Protein AF-A0A5A5RCR5-F1 (afdb_monomer)

Foldseek 3Di:
DDEDADDQQVVLVCCQPPVVVCVVQWFAWAWDPPPCPLQKTKIFGDPPHQWTWHHYPHWIWIDGPPPRFDAPVCVSVLVSAADEAPDDNDRPRDKRWPFTWTWDADPVRGMIMTDGHTYIYPDPVDCPVVVVVVVVVVVVVVVVVVVVVVVVVVVVVVVVVVVVVVVVVVVVVVVVVPQDPVNVVVVVVVVVVVVVVVVVVVVVVVVVCVVCVVPVVVVVVVCVVVVVVVPPPQEAEFEFEEEEAAAQVLCRLLLLLLVQQLCVLCVPPPKRKDKAWDDPLQVVSVVVSLCCLAVVDDDDFFDLDALVPADKTWMKMKIWDLDDDPDDDDDDDPDTRIYIYTYIYGYDGNVLLVCLVVCPPCVVRNLRVLLVVLVGQHYEYGDELVVLVCLVSNLSSLVSSVVSSVVSDDLVSLLSHEYEYEHEPLLPHPPVVCQVVVVVVCCVRRVSNVVSVVCSCVPSVHHYDYAYWYSQDNPGSPDSSLRFIARSCQSSCCRGPVDGRVCRRGRRD

pLDDT: mean 80.84, std 16.25, range [31.75, 98.31]

Organism: NCBI:txid2303981

Mean predicted aligned error: 20.06 Å

InterPro domains:
  IPR027417 P-loop containing nucleoside triphosphate hydrolase [SSF52540] (240-479)

Secondary structure (DSSP, 8-state):
-PEE-S-HHHHHHHHHH-GGGTGGGPEEEEE-TT--BTTB-EEEE-TT-SEEEEEETTEEEEEEPTT----TTTHHHHHHHEEEES--SSS----EEEEPEEEEE-TTSSEEEEEE-EEEE--TTSTHHHHHHHHHHHHHHHHHHHHHHHHHHHHHHHHHHHHHHHHHHHHHHHHHHSPPHHHHHHHHHHHHHHHHHHHHHHHHHHHHHHHHHHHHHHHHHHHHHHHHHHT---EEEEEEEEEEE--GGG-HHHHHHHHHTHHHHTTTSS-EEEEEE-SHHHHHHHHHHHHHHHH-PPPPPPPS--TTSS--EEEEEEEE-----------S-----EEEEEEEEEEPPHHHHHGGG-TTTSHHHHHHHHHHHHT-SEEEEEEETT-GGGHHHHHHHHHHHHHHHHHHS-HHHHTT-EEEEEEE-GGG-TTGGGGG-HHHHHHHH-HHHHHHHHHHHHHH--EEEEEE-BSS-TT-TT-GGG---BSSHHHHHHHHHS---HHHHTTT-

Nearest PDB structures (foldseek):
  1qun-assembly10_O  TM=4.312E-01  e=1.698E+00  Escherichia coli
  4mva-assembly1_B  TM=3.130E-01  e=1.273E+00  Escherichia coli BW2952
  1aw1-assembly1_A  TM=2.909E-01  e=1.273E+00  Moritella marina
  3kb2-assembly2_A  TM=2.795E-01  e=7.156E-01  Bacillus subtilis
  4gcz-assembly1_A  TM=1.474E-01  e=3.391E+00  Bacillus subtilis subsp. subtilis str. 168

Solvent-accessible surface area (backbone atoms only — not comparable to full-atom values): 28128 Å² total; per-residue (Å²): 134,54,75,43,96,56,56,72,68,56,50,42,53,41,47,71,74,50,40,75,76,48,62,88,49,44,46,38,21,35,76,46,87,90,63,54,45,86,88,46,42,33,31,33,72,34,100,85,25,63,23,28,38,38,41,38,87,92,45,40,33,40,41,74,31,86,86,60,73,69,43,90,87,49,41,68,63,47,57,62,46,25,49,74,41,68,79,64,97,62,95,68,60,64,71,44,65,78,39,67,13,36,35,44,80,39,98,82,77,53,36,33,35,54,74,41,65,13,32,35,37,41,55,86,82,52,75,58,64,62,53,51,52,53,51,53,53,53,50,54,51,50,56,49,51,52,53,55,50,54,52,50,51,53,50,52,54,51,52,52,51,54,50,51,52,53,50,50,53,51,50,52,51,52,59,70,68,49,76,49,75,64,57,52,50,52,51,49,54,50,50,52,58,49,50,54,53,48,51,56,49,47,53,54,46,52,56,50,47,67,74,46,56,84,61,48,67,68,50,54,75,67,46,62,75,54,58,75,60,69,72,72,71,67,59,57,76,34,73,45,54,33,39,37,41,38,49,66,83,23,42,68,67,53,45,53,18,35,49,54,44,39,39,68,59,33,69,89,51,87,54,50,48,46,58,44,59,72,40,71,59,24,45,51,39,31,53,51,28,51,42,30,58,68,69,69,52,81,82,80,78,68,73,94,65,62,72,87,76,51,69,58,34,31,35,40,36,40,42,37,60,87,79,81,80,94,68,85,88,77,99,68,84,89,70,80,53,37,38,38,41,39,38,37,38,35,67,54,39,19,62,63,53,59,39,67,81,51,53,82,86,44,42,72,57,54,51,51,46,52,52,59,55,60,74,50,41,32,36,37,42,32,38,40,53,89,46,45,92,42,21,64,61,52,22,51,39,47,53,52,49,51,61,56,44,57,78,70,50,54,70,80,61,39,32,59,28,29,38,32,37,31,30,23,52,34,62,75,35,94,59,56,78,36,68,85,40,46,72,58,44,36,57,73,50,24,47,49,35,44,53,52,49,52,49,44,33,75,74,34,61,27,48,75,48,77,44,52,20,16,60,55,23,76,80,47,83,82,42,62,94,63,47,29,34,25,21,64,56,33,53,58,49,25,57,58,68,75,46,89,55,73,68,41,52,48,36,54,112

Structure (mmCIF, N/CA/C/O backbone):
data_AF-A0A5A5RCR5-F1
#
_entry.id   AF-A0A5A5RCR5-F1
#
loop_
_atom_site.group_PDB
_atom_site.id
_atom_site.type_symbol
_atom_site.label_atom_id
_atom_site.label_alt_id
_atom_site.label_comp_id
_atom_site.label_asym_id
_atom_site.label_entity_id
_atom_site.label_seq_id
_atom_site.pdbx_PDB_ins_code
_atom_site.Cartn_x
_atom_site.Cartn_y
_atom_site.Cartn_z
_atom_site.occupancy
_atom_site.B_iso_or_equiv
_atom_site.auth_seq_id
_atom_site.auth_comp_id
_atom_site.auth_asym_id
_atom_site.auth_atom_id
_atom_site.pdbx_PDB_model_num
ATOM 1 N N . MET A 1 1 ? 32.744 16.581 -48.550 1.00 66.81 1 MET A N 1
ATOM 2 C CA . MET A 1 1 ? 32.589 15.197 -48.056 1.00 66.81 1 MET A CA 1
ATOM 3 C C . MET A 1 1 ? 32.002 15.240 -46.656 1.00 66.81 1 MET A C 1
ATOM 5 O O . MET A 1 1 ? 32.461 16.051 -45.862 1.00 66.81 1 MET A O 1
ATOM 9 N N . THR A 1 2 ? 30.981 14.436 -46.365 1.00 76.25 2 THR A N 1
ATOM 10 C CA . THR A 1 2 ? 30.310 14.445 -45.055 1.00 76.25 2 THR A CA 1
ATOM 11 C C . THR A 1 2 ? 30.969 13.427 -44.136 1.00 76.25 2 THR A C 1
ATOM 13 O O . THR A 1 2 ? 31.116 12.268 -44.514 1.00 76.25 2 THR A O 1
ATOM 16 N N . LYS A 1 3 ? 31.358 13.851 -42.932 1.00 83.62 3 LYS A N 1
ATOM 17 C CA . LYS A 1 3 ? 31.887 12.950 -41.905 1.00 83.62 3 LYS A CA 1
ATOM 18 C C . LYS A 1 3 ? 30.783 12.012 -41.407 1.00 83.62 3 LYS A C 1
ATOM 20 O O . LYS A 1 3 ? 29.682 12.464 -41.090 1.00 83.62 3 LYS A O 1
ATOM 25 N N . LEU A 1 4 ? 31.079 10.717 -41.346 1.00 86.50 4 LEU A N 1
ATOM 26 C CA . LEU A 1 4 ? 30.200 9.705 -40.766 1.00 86.50 4 LEU A CA 1
ATOM 27 C C . LEU A 1 4 ? 30.515 9.543 -39.271 1.00 86.50 4 LEU A C 1
ATOM 29 O O . LEU A 1 4 ? 31.679 9.427 -38.892 1.00 86.50 4 LEU A O 1
ATOM 33 N N . ASN A 1 5 ? 29.473 9.545 -38.435 1.00 85.19 5 ASN A N 1
ATOM 34 C CA . ASN A 1 5 ? 29.562 9.427 -36.973 1.00 85.19 5 ASN A CA 1
ATOM 35 C C . ASN A 1 5 ? 29.371 7.970 -36.513 1.00 85.19 5 ASN A C 1
ATOM 37 O O . ASN A 1 5 ? 28.551 7.705 -35.642 1.00 85.19 5 ASN A O 1
ATOM 41 N N . PHE A 1 6 ? 30.081 7.041 -37.145 1.00 86.06 6 PHE A N 1
ATOM 42 C CA . PHE A 1 6 ? 30.066 5.611 -36.824 1.00 86.06 6 PHE A CA 1
ATOM 43 C C . PHE A 1 6 ? 31.501 5.102 -36.795 1.00 86.06 6 PHE A C 1
ATOM 45 O O . PHE A 1 6 ? 32.350 5.652 -37.501 1.00 86.06 6 PHE A O 1
ATOM 52 N N . ALA A 1 7 ? 31.777 4.059 -36.020 1.00 89.12 7 ALA A N 1
ATOM 53 C CA . ALA A 1 7 ? 33.057 3.371 -36.081 1.00 89.12 7 ALA A CA 1
ATOM 54 C C . ALA A 1 7 ? 33.232 2.697 -37.454 1.00 89.12 7 ALA A C 1
ATOM 56 O O . ALA A 1 7 ? 32.264 2.323 -38.116 1.00 89.12 7 ALA A O 1
ATOM 57 N N . ILE A 1 8 ? 34.477 2.503 -37.898 1.00 89.88 8 ILE A N 1
ATOM 58 C CA . ILE A 1 8 ? 34.735 1.884 -39.209 1.00 89.88 8 ILE A CA 1
ATOM 59 C C . ILE A 1 8 ? 34.164 0.460 -39.309 1.00 89.88 8 ILE A C 1
ATOM 61 O O . ILE A 1 8 ? 33.668 0.088 -40.368 1.00 89.88 8 ILE A O 1
ATOM 65 N N . ALA A 1 9 ? 34.159 -0.299 -38.209 1.00 85.38 9 ALA A N 1
ATOM 66 C CA . ALA A 1 9 ? 33.533 -1.620 -38.151 1.00 85.38 9 ALA A CA 1
ATOM 67 C C . ALA A 1 9 ? 32.022 -1.544 -38.442 1.00 85.38 9 ALA A C 1
ATOM 69 O O . ALA A 1 9 ? 31.523 -2.256 -39.305 1.00 85.38 9 ALA A O 1
ATOM 70 N N . GLU A 1 10 ? 31.321 -0.586 -37.833 1.00 88.06 10 GLU A N 1
ATOM 71 C CA . GLU A 1 10 ? 29.888 -0.366 -38.070 1.00 88.06 10 GLU A CA 1
ATOM 72 C C . GLU A 1 10 ? 29.611 0.067 -39.520 1.00 88.06 10 GLU A C 1
ATOM 74 O O . GLU A 1 10 ? 28.602 -0.310 -40.109 1.00 88.06 10 GLU A O 1
ATOM 79 N N . ILE A 1 11 ? 30.516 0.837 -40.137 1.00 90.44 11 ILE A N 1
ATOM 80 C CA . ILE A 1 11 ? 30.409 1.197 -41.559 1.00 90.44 11 ILE A CA 1
ATOM 81 C C . ILE A 1 11 ? 30.556 -0.028 -42.465 1.00 90.44 11 ILE A C 1
ATOM 83 O O . ILE A 1 11 ? 29.842 -0.117 -43.465 1.00 90.44 11 ILE A O 1
ATOM 87 N N . VAL A 1 12 ? 31.448 -0.964 -42.129 1.00 89.06 12 VAL A N 1
ATOM 88 C CA . VAL A 1 12 ? 31.589 -2.237 -42.852 1.00 89.06 12 VAL A CA 1
ATOM 89 C C . VAL A 1 12 ? 30.315 -3.080 -42.707 1.00 89.06 12 VAL A C 1
ATOM 91 O O . VAL A 1 12 ? 29.810 -3.591 -43.709 1.00 89.06 12 VAL A O 1
ATOM 94 N N . ASP A 1 13 ? 29.717 -3.131 -41.516 1.00 86.00 13 ASP A N 1
ATOM 95 C CA . ASP A 1 13 ? 28.451 -3.842 -41.286 1.00 86.00 13 ASP A CA 1
ATOM 96 C C . ASP A 1 13 ? 27.288 -3.234 -42.084 1.00 86.00 13 ASP A C 1
ATOM 98 O O . ASP A 1 13 ? 26.529 -3.948 -42.752 1.00 86.00 13 ASP A O 1
ATOM 102 N N . ILE A 1 14 ? 27.174 -1.900 -42.082 1.00 87.19 14 ILE A N 1
ATOM 103 C CA . ILE A 1 14 ? 26.179 -1.169 -42.879 1.00 87.19 14 ILE A CA 1
ATOM 104 C C . ILE A 1 14 ? 26.422 -1.394 -44.373 1.00 87.19 14 ILE A C 1
ATOM 106 O O . ILE A 1 14 ? 25.465 -1.578 -45.122 1.00 87.19 14 ILE A O 1
ATOM 110 N N . TYR A 1 15 ? 27.679 -1.396 -44.822 1.00 90.56 15 TYR A N 1
ATOM 111 C CA . TYR A 1 15 ? 28.030 -1.658 -46.216 1.00 90.56 15 TYR A CA 1
ATOM 112 C C . TYR A 1 15 ? 27.575 -3.050 -46.666 1.00 90.56 15 TYR A C 1
ATOM 114 O O . TYR A 1 15 ? 26.963 -3.175 -47.725 1.00 90.56 15 TYR A O 1
ATOM 122 N N . ASN A 1 16 ? 27.831 -4.079 -45.858 1.00 87.00 16 ASN A N 1
ATOM 123 C CA . ASN A 1 16 ? 27.460 -5.455 -46.190 1.00 87.00 16 ASN A CA 1
ATOM 124 C C . ASN A 1 16 ? 25.943 -5.700 -46.113 1.00 87.00 16 ASN A C 1
ATOM 126 O O . ASN A 1 16 ? 25.425 -6.570 -46.815 1.00 87.00 16 ASN A O 1
ATOM 130 N N . SER A 1 17 ? 25.229 -4.944 -45.273 1.00 82.38 17 SER A N 1
ATOM 131 C CA . SER A 1 17 ? 23.794 -5.146 -45.024 1.00 82.38 17 SER A CA 1
ATOM 132 C C . SER A 1 17 ? 22.897 -4.262 -45.895 1.00 82.38 17 SER A C 1
ATOM 134 O O . SER A 1 17 ? 21.916 -4.736 -46.464 1.00 82.38 17 SER A O 1
ATOM 136 N N . LEU A 1 18 ? 23.208 -2.964 -45.999 1.00 85.31 18 LEU A N 1
ATOM 137 C CA . LEU A 1 18 ? 22.388 -1.973 -46.701 1.00 85.31 18 LEU A CA 1
ATOM 138 C C . LEU A 1 18 ? 23.241 -0.833 -47.304 1.00 85.31 18 LEU A C 1
ATOM 140 O O . LEU A 1 18 ? 23.146 0.329 -46.889 1.00 85.31 18 LEU A O 1
ATOM 144 N N . PRO A 1 19 ? 24.055 -1.120 -48.336 1.00 85.12 19 PRO A N 1
ATOM 145 C CA . PRO A 1 19 ? 25.024 -0.163 -48.882 1.00 85.12 19 PRO A CA 1
ATOM 146 C C . PRO A 1 19 ? 24.383 1.080 -49.522 1.00 85.12 19 PRO A C 1
ATOM 148 O O . PRO A 1 19 ? 25.043 2.108 -49.697 1.00 85.12 19 PRO A O 1
ATOM 151 N N . THR A 1 20 ? 23.090 1.027 -49.851 1.00 85.44 20 THR A N 1
ATOM 152 C CA . THR A 1 20 ? 22.316 2.158 -50.386 1.00 85.44 20 THR A CA 1
ATOM 153 C C . THR A 1 20 ? 22.255 3.346 -49.424 1.00 85.44 20 THR A C 1
ATOM 155 O O . THR A 1 20 ? 22.189 4.486 -49.885 1.00 85.44 20 THR A O 1
ATOM 158 N N . ILE A 1 21 ? 22.365 3.114 -48.109 1.00 86.75 21 ILE A N 1
ATOM 159 C CA . ILE A 1 21 ? 22.432 4.177 -47.090 1.00 86.75 21 ILE A CA 1
ATOM 160 C C . ILE A 1 21 ? 23.707 5.021 -47.242 1.00 86.75 21 ILE A C 1
ATOM 162 O O . ILE A 1 21 ? 23.698 6.224 -46.963 1.00 86.75 21 ILE A O 1
ATOM 166 N N . LEU A 1 22 ? 24.809 4.406 -47.683 1.00 87.31 22 LEU A N 1
ATOM 167 C CA . LEU A 1 22 ? 26.116 5.061 -47.788 1.00 87.31 22 LEU A CA 1
ATOM 168 C C . LEU A 1 22 ? 26.272 5.850 -49.095 1.00 87.31 22 LEU A C 1
ATOM 170 O O . LEU A 1 22 ? 26.961 6.868 -49.114 1.00 87.31 22 LEU A O 1
ATOM 174 N N . ALA A 1 23 ? 25.587 5.438 -50.165 1.00 86.06 23 ALA A N 1
ATOM 175 C CA . ALA A 1 23 ? 25.682 6.029 -51.502 1.00 86.06 23 ALA A CA 1
ATOM 176 C C . ALA A 1 23 ? 25.564 7.575 -51.584 1.00 86.06 23 ALA A C 1
ATOM 178 O O . ALA A 1 23 ? 26.322 8.168 -52.352 1.00 86.06 23 ALA A O 1
ATOM 179 N N . PRO A 1 24 ? 24.687 8.274 -50.830 1.00 86.44 24 PRO A N 1
ATOM 180 C CA . PRO A 1 24 ? 24.625 9.741 -50.869 1.00 86.44 24 PRO A CA 1
ATOM 181 C C . PRO A 1 24 ? 25.746 10.442 -50.083 1.00 86.44 24 PRO A C 1
ATOM 183 O O . PRO A 1 24 ? 25.869 11.663 -50.159 1.00 86.44 24 PRO A O 1
ATOM 186 N N . LYS A 1 25 ? 26.546 9.707 -49.299 1.00 88.75 25 LYS A N 1
ATOM 187 C CA . LYS A 1 25 ? 27.561 10.259 -48.383 1.00 88.75 25 LYS A CA 1
ATOM 188 C C . LYS A 1 25 ? 29.002 9.931 -48.793 1.00 88.75 25 LYS A C 1
ATOM 190 O O . LYS A 1 25 ? 29.930 10.303 -48.077 1.00 88.75 25 LYS A O 1
ATOM 195 N N . VAL A 1 26 ? 29.193 9.258 -49.926 1.00 92.19 26 VAL A N 1
ATOM 196 C CA . VAL A 1 26 ? 30.503 8.806 -50.416 1.00 92.19 26 VAL A CA 1
ATOM 197 C C . VAL A 1 26 ? 31.023 9.678 -51.558 1.00 92.19 26 VAL A C 1
ATOM 199 O O . VAL A 1 26 ? 30.249 10.312 -52.274 1.00 92.19 26 VAL A O 1
ATOM 202 N N . VAL A 1 27 ? 32.338 9.660 -51.770 1.00 92.50 27 VAL A N 1
ATOM 203 C CA . VAL A 1 27 ? 32.964 10.176 -52.999 1.00 92.50 27 VAL A CA 1
ATOM 204 C C . VAL A 1 27 ? 33.303 8.996 -53.901 1.00 92.50 27 VAL A C 1
ATOM 206 O O . VAL A 1 27 ? 33.945 8.046 -53.457 1.00 92.50 27 VAL A O 1
ATOM 209 N N . LYS A 1 28 ? 32.863 9.029 -55.160 1.00 93.38 28 LYS A N 1
ATOM 210 C CA . LYS A 1 28 ? 33.158 7.967 -56.131 1.00 93.38 28 LYS A CA 1
ATOM 211 C C . LYS A 1 28 ? 34.534 8.185 -56.743 1.00 93.38 28 LYS A C 1
ATOM 213 O O . LYS A 1 28 ? 34.824 9.272 -57.238 1.00 93.38 28 LYS A O 1
ATOM 218 N N . VAL A 1 29 ? 35.361 7.147 -56.740 1.00 93.38 29 VAL A N 1
ATOM 219 C CA . VAL A 1 29 ? 36.747 7.208 -57.212 1.00 93.38 29 VAL A CA 1
ATOM 220 C C . VAL A 1 29 ? 37.115 6.001 -58.068 1.00 93.38 29 VAL A C 1
ATOM 222 O O . VAL A 1 29 ? 36.501 4.935 -57.978 1.00 93.38 29 VAL A O 1
ATOM 225 N N . ALA A 1 30 ? 38.146 6.156 -58.893 1.00 92.00 30 ALA A N 1
ATOM 226 C CA . ALA A 1 30 ? 38.768 5.055 -59.623 1.00 92.00 30 ALA A CA 1
ATOM 227 C C . ALA A 1 30 ? 40.293 5.147 -59.560 1.00 92.00 30 ALA A C 1
ATOM 229 O O . ALA A 1 30 ? 40.851 6.216 -59.316 1.00 92.00 30 ALA A O 1
ATOM 230 N N . VAL A 1 31 ? 40.962 4.020 -59.802 1.00 89.00 31 VAL A N 1
ATOM 231 C CA . VAL A 1 31 ? 42.428 3.949 -59.845 1.00 89.00 31 VAL A CA 1
ATOM 232 C C . VAL A 1 31 ? 42.954 4.701 -61.066 1.00 89.00 31 VAL A C 1
ATOM 234 O O . VAL A 1 31 ? 42.476 4.495 -62.183 1.00 89.00 31 VAL A O 1
ATOM 237 N N . HIS A 1 32 ? 43.954 5.558 -60.861 1.00 78.81 32 HIS A N 1
ATOM 238 C CA . HIS A 1 32 ? 44.562 6.336 -61.935 1.00 78.81 32 HIS A CA 1
ATOM 239 C C . HIS A 1 32 ? 45.487 5.454 -62.810 1.00 78.81 32 HIS A C 1
ATOM 241 O O . HIS A 1 32 ? 46.413 4.839 -62.268 1.00 78.81 32 HIS A O 1
ATOM 247 N N . PRO A 1 33 ? 45.312 5.397 -64.149 1.00 59.62 33 PRO A N 1
ATOM 248 C CA . PRO A 1 33 ? 46.072 4.480 -65.014 1.00 59.62 33 PRO A CA 1
ATOM 249 C C . PRO A 1 33 ? 47.562 4.818 -65.181 1.00 59.62 33 PRO A C 1
ATOM 251 O O . PRO A 1 33 ? 48.358 3.933 -65.475 1.00 59.62 33 PRO A O 1
ATOM 254 N N . SER A 1 34 ? 47.954 6.091 -65.041 1.00 55.62 34 SER A N 1
ATOM 255 C CA . SER A 1 34 ? 49.292 6.573 -65.442 1.00 55.62 34 SER A CA 1
ATOM 256 C C . SER A 1 34 ? 50.262 6.873 -64.292 1.00 55.62 34 SER A C 1
ATOM 258 O O . SER A 1 34 ? 51.386 7.298 -64.543 1.00 55.62 34 SER A O 1
ATOM 260 N N . GLN A 1 35 ? 49.870 6.628 -63.036 1.00 54.22 35 GLN A N 1
ATOM 261 C CA . GLN A 1 35 ? 50.735 6.792 -61.851 1.00 54.22 35 GLN A CA 1
ATOM 262 C C . GLN A 1 35 ? 50.652 5.595 -60.891 1.00 54.22 35 GLN A C 1
ATOM 264 O O . GLN A 1 35 ? 50.874 5.724 -59.687 1.00 54.22 35 GLN A O 1
ATOM 269 N N . SER A 1 36 ? 50.314 4.413 -61.409 1.00 53.16 36 SER A N 1
ATOM 270 C CA . SER A 1 36 ? 50.225 3.193 -60.614 1.00 53.16 36 SER A CA 1
ATOM 271 C C . SER A 1 36 ? 51.632 2.721 -60.233 1.00 53.16 36 SER A C 1
ATOM 273 O O . SER A 1 36 ? 52.223 1.866 -60.893 1.00 53.16 36 SER A O 1
ATOM 275 N N . ASN A 1 37 ? 52.195 3.271 -59.157 1.00 56.44 37 ASN A N 1
ATOM 276 C CA . ASN A 1 37 ? 53.238 2.553 -58.443 1.00 56.44 37 ASN A CA 1
ATOM 277 C C . ASN A 1 37 ? 52.607 1.231 -57.982 1.00 56.44 37 ASN A C 1
ATOM 279 O O . ASN A 1 37 ? 51.567 1.266 -57.318 1.00 56.44 37 ASN A O 1
ATOM 283 N N . ARG A 1 38 ? 53.160 0.081 -58.397 1.00 59.53 38 ARG A N 1
ATOM 284 C CA . ARG A 1 38 ? 52.499 -1.233 -58.234 1.00 59.53 38 ARG A CA 1
ATOM 285 C C . ARG A 1 38 ? 52.151 -1.545 -56.774 1.00 59.53 38 ARG A C 1
ATOM 287 O O . ARG A 1 38 ? 51.190 -2.270 -56.537 1.00 59.53 38 ARG A O 1
ATOM 294 N N . ASP A 1 39 ? 52.863 -0.925 -55.836 1.00 65.06 39 ASP A N 1
ATOM 295 C CA . ASP A 1 39 ? 52.699 -1.155 -54.402 1.00 65.06 39 ASP A CA 1
ATOM 296 C C . ASP A 1 39 ? 51.778 -0.138 -53.701 1.00 65.06 39 ASP A C 1
ATOM 298 O O . ASP A 1 39 ? 51.286 -0.422 -52.611 1.00 65.06 39 ASP A O 1
ATOM 302 N N . ARG A 1 40 ? 51.525 1.044 -54.291 1.00 77.56 40 ARG A N 1
ATOM 303 C CA . ARG A 1 40 ? 50.689 2.111 -53.695 1.00 77.56 40 ARG A CA 1
ATOM 304 C C . ARG A 1 40 ? 49.879 2.857 -54.763 1.00 77.56 40 ARG A C 1
ATOM 306 O O . ARG A 1 40 ? 50.292 3.937 -55.196 1.00 77.56 40 ARG A O 1
ATOM 313 N N . PRO A 1 41 ? 48.743 2.299 -55.214 1.00 85.44 41 PRO A N 1
ATOM 314 C CA . PRO A 1 41 ? 47.903 2.932 -56.224 1.00 85.44 41 PRO A CA 1
ATOM 315 C C . PRO A 1 41 ? 47.307 4.261 -55.730 1.00 85.44 41 PRO A C 1
ATOM 317 O O . PRO A 1 41 ? 46.950 4.407 -54.557 1.00 85.44 41 PRO A O 1
ATOM 320 N N . SER A 1 42 ? 47.178 5.224 -56.647 1.00 88.94 42 SER A N 1
ATOM 321 C CA . SER A 1 42 ? 46.435 6.469 -56.440 1.00 88.94 42 SER A CA 1
ATOM 322 C C . SER A 1 42 ? 45.028 6.379 -57.031 1.00 88.94 42 SER A C 1
ATOM 324 O O . SER A 1 42 ? 44.800 5.732 -58.058 1.00 88.94 42 SER A O 1
ATOM 326 N N . LEU A 1 43 ? 44.078 7.030 -56.365 1.00 91.88 43 LEU A N 1
ATOM 327 C CA . LEU A 1 43 ? 42.675 7.105 -56.746 1.00 91.88 43 LEU A CA 1
ATOM 328 C C . LEU A 1 43 ? 42.276 8.562 -56.958 1.00 91.88 43 LEU A C 1
ATOM 330 O O . LEU A 1 43 ? 42.673 9.421 -56.177 1.00 91.88 43 LEU A O 1
ATOM 334 N N . ALA A 1 44 ? 41.467 8.825 -57.977 1.00 91.12 44 ALA A N 1
ATOM 335 C CA . ALA A 1 44 ? 40.955 10.157 -58.289 1.00 91.12 44 ALA A CA 1
ATOM 336 C C . ALA A 1 44 ? 39.426 10.144 -58.362 1.00 91.12 44 ALA A C 1
ATOM 338 O O . ALA A 1 44 ? 38.826 9.122 -58.717 1.00 91.12 44 ALA A O 1
ATOM 339 N N . GLU A 1 45 ? 38.800 11.277 -58.044 1.00 91.25 45 GLU A N 1
ATOM 340 C CA . GLU A 1 45 ? 37.349 11.441 -58.143 1.00 91.25 45 GLU A CA 1
ATOM 341 C C . GLU A 1 45 ? 36.849 11.222 -59.580 1.00 91.25 45 GLU A C 1
ATOM 343 O O . GLU A 1 45 ? 37.342 11.818 -60.539 1.00 91.25 45 GLU A O 1
ATOM 348 N N . GLN A 1 46 ? 35.852 10.348 -59.739 1.00 88.88 46 GLN A N 1
ATOM 349 C CA . GLN A 1 46 ? 35.245 10.029 -61.030 1.00 88.88 46 GLN A CA 1
ATOM 350 C C . GLN A 1 46 ? 33.746 9.764 -60.885 1.00 88.88 46 GLN A C 1
ATOM 352 O O . GLN A 1 46 ? 33.310 9.013 -60.014 1.00 88.88 46 GLN A O 1
ATOM 357 N N . LYS A 1 47 ? 32.942 10.297 -61.817 1.00 83.56 47 LYS A N 1
ATOM 358 C CA . LYS A 1 47 ? 31.473 10.128 -61.818 1.00 83.56 47 LYS A CA 1
ATOM 359 C C . LYS A 1 47 ? 31.033 8.654 -61.806 1.00 83.56 47 LYS A C 1
ATOM 361 O O . LYS A 1 47 ? 30.058 8.315 -61.135 1.00 83.56 47 LYS A O 1
ATOM 366 N N . ASN A 1 48 ? 31.786 7.796 -62.498 1.00 83.19 48 ASN A N 1
ATOM 367 C CA . ASN A 1 48 ? 31.550 6.352 -62.611 1.00 83.19 48 ASN A CA 1
ATOM 368 C C . ASN A 1 48 ? 32.664 5.542 -61.924 1.00 83.19 48 ASN A C 1
ATOM 370 O O . ASN A 1 48 ? 33.103 4.519 -62.442 1.00 83.19 48 ASN A O 1
ATOM 374 N N . GLY A 1 49 ? 33.171 6.039 -60.794 1.00 88.31 49 GLY A N 1
ATOM 375 C CA . GLY A 1 49 ? 34.214 5.361 -60.035 1.00 88.31 49 GLY A CA 1
ATOM 376 C C . GLY A 1 49 ? 33.737 4.048 -59.413 1.00 88.31 49 GLY A C 1
ATOM 377 O O . GLY A 1 49 ? 32.706 4.028 -58.746 1.00 88.31 49 GLY A O 1
ATOM 378 N N . ASN A 1 50 ? 34.525 2.984 -59.595 1.00 91.94 50 ASN A N 1
ATOM 379 C CA . ASN A 1 50 ? 34.257 1.631 -59.085 1.00 91.94 50 ASN A CA 1
ATOM 380 C C . ASN A 1 50 ? 34.421 1.490 -57.562 1.00 91.94 50 ASN A C 1
ATOM 382 O O . ASN A 1 50 ? 34.158 0.422 -57.009 1.00 91.94 50 ASN A O 1
ATOM 386 N N . TYR A 1 51 ? 34.886 2.539 -56.886 1.00 94.50 51 TYR A N 1
ATOM 387 C CA . TYR A 1 51 ? 35.142 2.539 -55.453 1.00 94.50 51 TYR A CA 1
ATOM 388 C C . TYR A 1 51 ? 34.576 3.799 -54.806 1.00 94.50 51 TYR A C 1
ATOM 390 O O . TYR A 1 51 ? 34.367 4.826 -55.454 1.00 94.50 51 TYR A O 1
ATOM 398 N N . TRP A 1 52 ? 34.328 3.712 -53.509 1.00 94.88 52 TRP A N 1
ATOM 399 C CA . TRP A 1 52 ? 33.767 4.760 -52.675 1.00 94.88 52 TRP A CA 1
ATOM 400 C C . TRP A 1 52 ? 34.758 5.136 -51.590 1.00 94.88 52 TRP A C 1
ATOM 402 O O . TRP A 1 52 ? 35.291 4.262 -50.913 1.00 94.88 52 TRP A O 1
ATOM 412 N N . ILE A 1 53 ? 34.962 6.431 -51.388 1.00 94.19 53 ILE A N 1
ATOM 413 C CA . ILE A 1 53 ? 35.670 6.942 -50.221 1.00 94.19 53 ILE A CA 1
ATOM 414 C C . ILE A 1 53 ? 34.644 7.441 -49.213 1.00 94.19 53 ILE A C 1
ATOM 416 O O . ILE A 1 53 ? 33.696 8.147 -49.574 1.00 94.19 53 ILE A O 1
ATOM 420 N N . VAL A 1 54 ? 34.860 7.095 -47.947 1.00 93.12 54 VAL A N 1
ATOM 421 C CA . VAL A 1 54 ? 34.131 7.619 -46.789 1.00 93.12 54 VAL A CA 1
ATOM 422 C C . VAL A 1 54 ? 35.100 8.280 -45.814 1.00 93.12 54 VAL A C 1
ATOM 424 O O . VAL A 1 54 ? 36.233 7.832 -45.646 1.00 93.12 54 VAL A O 1
ATOM 427 N N . LEU A 1 55 ? 34.652 9.361 -45.175 1.00 91.25 55 LEU A N 1
ATOM 428 C CA . LEU A 1 55 ? 35.387 10.031 -44.105 1.00 91.25 55 LEU A CA 1
ATOM 429 C C . LEU A 1 55 ? 34.789 9.602 -42.766 1.00 91.25 55 LEU A C 1
ATOM 431 O O . LEU A 1 55 ? 33.663 9.983 -42.436 1.00 91.25 55 LEU A O 1
ATOM 435 N N . VAL A 1 56 ? 35.549 8.822 -42.007 1.00 89.56 56 VAL A N 1
ATOM 436 C CA . VAL A 1 56 ? 35.176 8.357 -40.669 1.00 89.56 56 VAL A CA 1
ATOM 437 C C . VAL A 1 56 ? 36.175 8.947 -39.688 1.00 89.56 56 VAL A C 1
ATOM 439 O O . VAL A 1 56 ? 37.384 8.803 -39.865 1.00 89.56 56 VAL A O 1
ATOM 442 N N . GLU A 1 57 ? 35.671 9.651 -38.675 1.00 84.62 57 GLU A N 1
ATOM 443 C CA . GLU A 1 57 ? 36.493 10.389 -37.708 1.00 84.62 57 GLU A CA 1
ATOM 444 C C . GLU A 1 57 ? 37.413 11.438 -38.360 1.00 84.62 57 GLU A C 1
ATOM 446 O O . GLU A 1 57 ? 36.968 12.562 -38.609 1.00 84.62 57 GLU A O 1
ATOM 451 N N . ALA A 1 58 ? 38.676 11.085 -38.602 1.00 83.69 58 ALA A N 1
ATOM 452 C CA . ALA A 1 58 ? 39.702 11.903 -39.250 1.00 83.69 58 ALA A CA 1
ATOM 453 C C . ALA A 1 58 ? 40.439 11.146 -40.376 1.00 83.69 58 ALA A C 1
ATOM 455 O O . ALA A 1 58 ? 41.405 11.664 -40.933 1.00 83.69 58 ALA A O 1
ATOM 456 N N . ASN A 1 59 ? 39.986 9.934 -40.715 1.00 90.50 59 ASN A N 1
ATOM 457 C CA . ASN A 1 59 ? 40.635 9.042 -41.672 1.00 90.50 59 ASN A CA 1
ATOM 458 C C . ASN A 1 59 ? 39.735 8.777 -42.883 1.00 90.50 59 ASN A C 1
ATOM 460 O O . ASN A 1 59 ? 38.509 8.679 -42.764 1.00 90.50 59 ASN A O 1
ATOM 464 N N . TYR A 1 60 ? 40.359 8.626 -44.051 1.00 93.94 60 TYR A N 1
ATOM 465 C CA . TYR A 1 60 ? 39.669 8.239 -45.274 1.00 93.94 60 TYR A CA 1
ATOM 466 C C . TYR A 1 60 ? 39.741 6.727 -45.461 1.00 93.94 60 TYR A C 1
ATOM 468 O O . TYR A 1 60 ? 40.810 6.118 -45.367 1.00 93.94 60 TYR A O 1
ATOM 476 N N . TRP A 1 61 ? 38.593 6.139 -45.770 1.00 95.50 61 TRP A N 1
ATOM 477 C CA . TRP A 1 61 ? 38.453 4.707 -45.985 1.00 95.50 61 TRP A CA 1
ATOM 478 C C . TRP A 1 61 ? 37.863 4.434 -47.356 1.00 95.50 61 TRP A C 1
ATOM 480 O O . TRP A 1 61 ? 36.969 5.148 -47.808 1.00 95.50 61 TRP A O 1
ATOM 490 N N . LEU A 1 62 ? 38.372 3.397 -48.007 1.00 95.81 62 LEU A N 1
ATOM 491 C CA . LEU A 1 62 ? 37.994 2.956 -49.335 1.00 95.81 62 LEU A CA 1
ATOM 492 C C . LEU A 1 62 ? 37.153 1.682 -49.241 1.00 95.81 62 LEU A C 1
ATOM 494 O O . LEU A 1 62 ? 37.563 0.679 -48.654 1.00 95.81 62 LEU A O 1
ATOM 498 N N . LEU A 1 63 ? 35.996 1.731 -49.886 1.00 94.94 63 LEU A N 1
ATOM 499 C CA . LEU A 1 63 ? 35.040 0.642 -50.023 1.00 94.94 63 LEU A CA 1
ATOM 500 C C . LEU A 1 63 ? 34.860 0.342 -51.520 1.00 94.94 63 LEU A C 1
ATOM 502 O O . LEU A 1 63 ? 34.913 1.268 -52.335 1.00 94.94 63 LEU A O 1
ATOM 506 N N . PRO A 1 64 ? 34.614 -0.906 -51.937 1.00 93.31 64 PRO A N 1
ATOM 507 C CA . PRO A 1 64 ? 34.144 -1.173 -53.293 1.00 93.31 64 PRO A CA 1
ATOM 508 C C . PRO A 1 64 ? 32.769 -0.533 -53.516 1.00 93.31 64 PRO A C 1
ATOM 510 O O . PRO A 1 64 ? 31.955 -0.470 -52.596 1.00 93.31 64 PRO A O 1
ATOM 513 N N . GLN A 1 65 ? 32.463 -0.074 -54.729 1.00 90.69 65 GLN A N 1
ATOM 514 C CA . GLN A 1 65 ? 31.108 0.382 -55.038 1.00 90.69 65 GLN A CA 1
ATOM 515 C C . GLN A 1 65 ? 30.103 -0.765 -54.839 1.00 90.69 65 GLN A C 1
ATOM 517 O O . GLN A 1 65 ? 30.376 -1.912 -55.193 1.00 90.69 65 GLN A O 1
ATOM 522 N N . SER A 1 66 ? 28.920 -0.455 -54.302 1.00 83.38 66 SER A N 1
ATOM 523 C CA . SER A 1 66 ? 27.832 -1.435 -54.198 1.00 83.38 66 SER A CA 1
ATOM 524 C C . SER A 1 66 ? 27.497 -2.044 -55.563 1.00 83.38 66 SER A C 1
ATOM 526 O O . SER A 1 66 ? 27.266 -1.315 -56.531 1.00 83.38 66 SER A O 1
ATOM 528 N N . GLY A 1 67 ? 27.490 -3.377 -55.635 1.00 78.81 67 GLY A N 1
ATOM 529 C CA . GLY A 1 67 ? 27.244 -4.126 -56.868 1.00 78.81 67 GLY A CA 1
ATOM 530 C C . GLY A 1 67 ? 28.446 -4.225 -57.816 1.00 78.81 67 GLY A C 1
ATOM 531 O O . GLY A 1 67 ? 28.264 -4.606 -58.975 1.00 78.81 67 GLY A O 1
ATOM 532 N N . LEU A 1 68 ? 29.663 -3.881 -57.369 1.00 86.00 68 LEU A N 1
ATOM 533 C CA . LEU A 1 68 ? 30.886 -4.093 -58.147 1.00 86.00 68 LEU A CA 1
ATOM 534 C C . LEU A 1 68 ? 31.045 -5.581 -58.484 1.00 86.00 68 LEU A C 1
ATOM 536 O O . LEU A 1 68 ? 31.314 -6.398 -57.612 1.00 86.00 68 LEU A O 1
ATOM 540 N N . ARG A 1 69 ? 30.946 -5.929 -59.767 1.00 82.94 69 ARG A N 1
ATOM 541 C CA . ARG A 1 69 ? 31.214 -7.295 -60.229 1.00 82.94 69 ARG A CA 1
ATOM 542 C C . ARG A 1 69 ? 32.704 -7.486 -60.456 1.00 82.94 69 ARG A C 1
ATOM 544 O O . ARG A 1 69 ? 33.282 -6.859 -61.348 1.00 82.94 69 ARG A O 1
ATOM 551 N N . ILE A 1 70 ? 33.317 -8.355 -59.662 1.00 83.56 70 ILE A N 1
ATOM 552 C CA . ILE A 1 70 ? 34.731 -8.707 -59.792 1.00 83.56 70 ILE A CA 1
ATOM 553 C C . ILE A 1 70 ? 34.850 -9.820 -60.834 1.00 83.56 70 ILE A C 1
ATOM 555 O O . ILE A 1 70 ? 34.169 -10.836 -60.755 1.00 83.56 70 ILE A O 1
ATOM 559 N N . ASN A 1 71 ? 35.674 -9.594 -61.852 1.00 79.12 71 ASN A N 1
ATOM 560 C CA . ASN A 1 71 ? 35.908 -10.516 -62.955 1.00 79.12 71 ASN A CA 1
ATOM 561 C C . ASN A 1 71 ? 37.395 -10.526 -63.327 1.00 79.12 71 ASN A C 1
ATOM 563 O O . ASN A 1 71 ? 38.186 -9.723 -62.834 1.00 79.12 71 ASN A O 1
ATOM 567 N N . GLN A 1 72 ? 37.785 -11.402 -64.251 1.00 78.69 72 GLN A N 1
ATOM 568 C CA . GLN A 1 72 ? 39.182 -11.536 -64.678 1.00 78.69 72 GLN A CA 1
ATOM 569 C C . GLN A 1 72 ? 39.833 -10.227 -65.167 1.00 78.69 72 GLN A C 1
ATOM 571 O O . GLN A 1 72 ? 41.046 -10.069 -65.047 1.00 78.69 72 GLN A O 1
ATOM 576 N N . PHE A 1 73 ? 39.048 -9.276 -65.687 1.00 80.12 73 PHE A N 1
ATOM 577 C CA . PHE A 1 73 ? 39.558 -8.026 -66.251 1.00 80.12 73 PHE A CA 1
ATOM 578 C C . PHE A 1 73 ? 39.856 -6.966 -65.185 1.00 80.12 73 PHE A C 1
ATOM 580 O O . PHE A 1 73 ? 40.784 -6.180 -65.362 1.00 80.12 73 PHE A O 1
ATOM 587 N N . ASN A 1 74 ? 39.101 -6.934 -64.080 1.00 84.31 74 ASN A N 1
ATOM 588 C CA . ASN A 1 74 ? 39.305 -5.965 -62.994 1.00 84.31 74 ASN A CA 1
ATOM 589 C C . ASN A 1 74 ? 39.964 -6.566 -61.741 1.00 84.31 74 ASN A C 1
ATOM 591 O O . ASN A 1 74 ? 40.370 -5.816 -60.852 1.00 84.31 74 ASN A O 1
ATOM 595 N N . LEU A 1 75 ? 40.147 -7.890 -61.686 1.00 83.69 75 LEU A N 1
ATOM 596 C CA . LEU A 1 75 ? 40.743 -8.591 -60.548 1.00 83.69 75 LEU A CA 1
ATOM 597 C C . LEU A 1 75 ? 42.128 -8.049 -60.178 1.00 83.69 75 LEU A C 1
ATOM 599 O O . LEU A 1 75 ? 42.430 -7.905 -58.998 1.00 83.69 75 LEU A O 1
ATOM 603 N N . ALA A 1 76 ? 42.966 -7.717 -61.164 1.00 85.25 76 ALA A N 1
ATOM 604 C CA . ALA A 1 76 ? 44.293 -7.150 -60.910 1.00 85.25 76 ALA A CA 1
ATOM 605 C C . ALA A 1 76 ? 44.214 -5.794 -60.185 1.00 85.25 76 ALA A C 1
ATOM 607 O O . ALA A 1 76 ? 44.998 -5.529 -59.275 1.00 85.25 76 ALA A O 1
ATOM 608 N N . THR A 1 77 ? 43.237 -4.961 -60.551 1.00 87.81 77 THR A N 1
ATOM 609 C CA . THR A 1 77 ? 42.971 -3.669 -59.904 1.00 87.81 77 THR A CA 1
ATOM 610 C C . THR A 1 77 ? 42.366 -3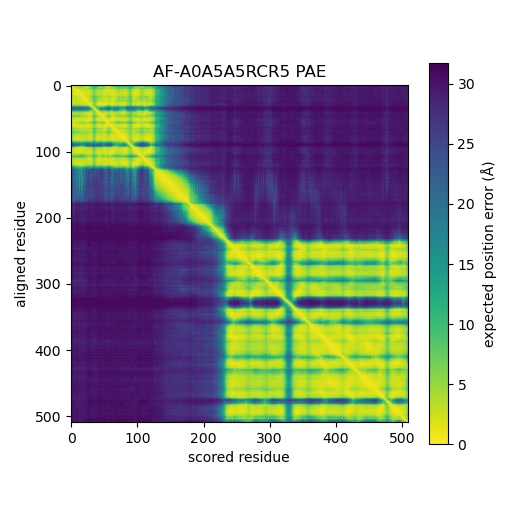.848 -58.516 1.00 87.81 77 THR A C 1
ATOM 612 O O . THR A 1 77 ? 42.729 -3.129 -57.594 1.00 87.81 77 THR A O 1
ATOM 615 N N . VAL A 1 78 ? 41.480 -4.825 -58.322 1.00 89.06 78 VAL A N 1
ATOM 616 C CA . VAL A 1 78 ? 40.935 -5.114 -56.989 1.00 89.06 78 VAL A CA 1
ATOM 617 C C . VAL A 1 78 ? 42.032 -5.642 -56.064 1.00 89.06 78 VAL A C 1
ATOM 619 O O . VAL A 1 78 ? 42.167 -5.137 -54.956 1.00 89.06 78 VAL A O 1
ATOM 622 N N . LYS A 1 79 ? 42.884 -6.565 -56.533 1.00 88.69 79 LYS A N 1
ATOM 623 C CA . LYS A 1 79 ? 44.010 -7.124 -55.760 1.00 88.69 79 LYS A CA 1
ATOM 624 C C . LYS A 1 79 ? 45.076 -6.095 -55.377 1.00 88.69 79 LYS A C 1
ATOM 626 O O . LYS A 1 79 ? 45.838 -6.327 -54.434 1.00 88.69 79 LYS A O 1
ATOM 631 N N . SER A 1 80 ? 45.167 -4.971 -56.091 1.00 89.75 80 SER A N 1
ATOM 632 C CA . SER A 1 80 ? 46.064 -3.880 -55.692 1.00 89.75 80 SER A CA 1
ATOM 633 C C . SER A 1 80 ? 45.507 -3.053 -54.529 1.00 89.75 80 SER A C 1
ATOM 635 O O . S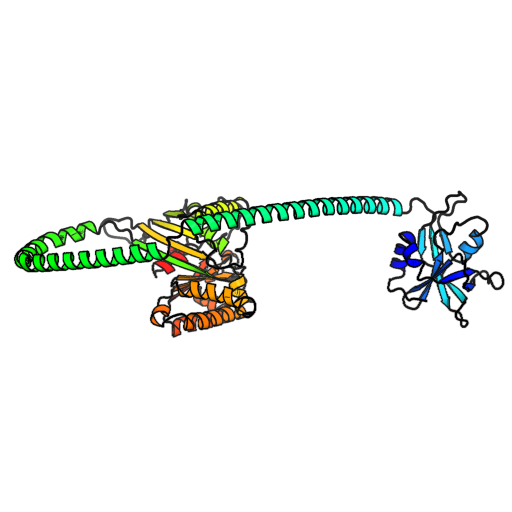ER A 1 80 ? 46.291 -2.428 -53.821 1.00 89.75 80 SER A O 1
ATOM 637 N N . LEU A 1 81 ? 44.192 -3.098 -54.284 1.00 92.31 81 LEU A N 1
ATOM 638 C CA . LEU A 1 81 ? 43.492 -2.333 -53.243 1.00 92.31 81 LEU A CA 1
ATOM 639 C C . LEU A 1 81 ? 43.014 -3.194 -52.059 1.00 92.31 81 LEU A C 1
ATOM 641 O O . LEU A 1 81 ? 42.932 -2.696 -50.937 1.00 92.31 81 LEU A O 1
ATOM 645 N N . PHE A 1 82 ? 42.708 -4.469 -52.299 1.00 92.94 82 PHE A N 1
ATOM 646 C CA . PHE A 1 82 ? 42.137 -5.400 -51.327 1.00 92.94 82 PHE A CA 1
ATOM 647 C C . PHE A 1 82 ? 42.812 -6.769 -51.409 1.00 92.94 82 PHE A C 1
ATOM 649 O O . PHE A 1 82 ? 43.081 -7.283 -52.498 1.00 92.94 82 PHE A O 1
ATOM 656 N N . ASP A 1 83 ? 43.020 -7.392 -50.257 1.00 91.12 83 ASP A N 1
ATOM 657 C CA . ASP A 1 83 ? 43.392 -8.794 -50.163 1.00 91.12 83 ASP A CA 1
ATOM 658 C C . ASP A 1 83 ? 42.133 -9.652 -50.336 1.00 91.12 83 ASP A C 1
ATOM 660 O O . ASP A 1 83 ? 41.171 -9.562 -49.574 1.00 91.12 83 ASP A O 1
ATOM 664 N N . CYS A 1 84 ? 42.127 -10.446 -51.406 1.00 87.81 84 CYS A N 1
ATOM 665 C CA . CYS A 1 84 ? 40.991 -11.267 -51.817 1.00 87.81 84 CYS A CA 1
ATOM 666 C C . CYS A 1 84 ? 41.154 -12.688 -51.262 1.00 87.81 84 CYS A C 1
ATOM 668 O O . CYS A 1 84 ? 42.025 -13.429 -51.725 1.00 87.81 84 CYS A O 1
ATOM 670 N N . GLN A 1 85 ? 40.325 -13.061 -50.290 1.00 85.00 85 GLN A N 1
ATOM 671 C CA . GLN A 1 85 ? 40.319 -14.372 -49.636 1.00 85.00 85 GLN A CA 1
ATOM 672 C C . GLN A 1 85 ? 39.243 -15.280 -50.247 1.00 85.00 85 GLN A C 1
ATOM 674 O O . GLN A 1 85 ? 38.146 -14.818 -50.544 1.00 85.00 85 GLN A O 1
ATOM 679 N N . GLY A 1 86 ? 39.551 -16.565 -50.446 1.00 72.50 86 GLY A N 1
ATOM 680 C CA . GLY A 1 86 ? 38.568 -17.551 -50.927 1.00 72.50 86 GLY A CA 1
ATOM 681 C C . GLY A 1 86 ? 38.121 -17.386 -52.387 1.00 72.50 86 GLY A C 1
ATOM 682 O O . GLY A 1 86 ? 37.094 -17.927 -52.769 1.00 72.50 86 GLY A O 1
ATOM 683 N N . TYR A 1 87 ? 38.855 -16.632 -53.214 1.00 68.62 87 TYR A N 1
ATOM 684 C CA . TYR A 1 87 ? 38.471 -16.396 -54.611 1.00 68.62 87 TYR A CA 1
ATOM 685 C C . TYR A 1 87 ? 38.686 -17.644 -55.486 1.00 68.62 87 TYR A C 1
ATOM 687 O O . TYR A 1 87 ? 39.830 -17.988 -55.801 1.00 68.62 87 TYR A O 1
ATOM 695 N N . GLU A 1 88 ? 37.598 -18.259 -55.950 1.00 63.50 88 GLU A N 1
ATOM 696 C CA . GLU A 1 88 ? 37.597 -19.260 -57.023 1.00 63.50 88 GLU A CA 1
ATOM 697 C C . GLU A 1 88 ? 37.061 -18.644 -58.327 1.00 63.50 88 GLU A C 1
ATOM 699 O O . GLU A 1 88 ? 36.185 -17.787 -58.315 1.00 63.50 88 GLU A O 1
ATOM 704 N N . LEU A 1 89 ? 37.593 -19.069 -59.480 1.00 55.88 89 LEU A N 1
ATOM 705 C CA . LEU A 1 89 ? 37.254 -18.548 -60.821 1.00 55.88 89 LEU A CA 1
ATOM 706 C C . LEU A 1 89 ? 35.795 -18.812 -61.265 1.00 55.88 89 LEU A C 1
ATOM 708 O O . LEU A 1 89 ? 35.453 -18.538 -62.414 1.00 55.88 89 LEU A O 1
ATOM 712 N N . SER A 1 90 ? 34.944 -19.345 -60.387 1.00 50.47 90 SER A N 1
ATOM 713 C CA . SER A 1 90 ? 33.524 -19.572 -60.641 1.00 50.47 90 SER A CA 1
ATOM 714 C C . SER A 1 90 ? 32.749 -18.253 -60.666 1.00 50.47 90 SER A C 1
ATOM 716 O O . SER A 1 90 ? 32.954 -17.385 -59.825 1.00 50.47 90 SER A O 1
ATOM 718 N N . GLU A 1 91 ? 31.831 -18.118 -61.619 1.00 53.34 91 GLU A N 1
ATOM 719 C CA . GLU A 1 91 ? 31.087 -16.904 -61.992 1.00 53.34 91 GLU A CA 1
ATOM 720 C C . GLU A 1 91 ? 30.087 -16.359 -60.937 1.00 53.34 91 GLU A C 1
ATOM 722 O O . GLU A 1 91 ? 29.095 -15.714 -61.284 1.00 53.34 91 GLU A O 1
ATOM 727 N N . HIS A 1 92 ? 30.322 -16.573 -59.642 1.00 52.91 92 HIS A N 1
ATOM 728 C CA . HIS A 1 92 ? 29.451 -16.120 -58.556 1.00 52.91 92 HIS A CA 1
ATOM 729 C C . HIS A 1 92 ? 30.083 -14.923 -57.842 1.00 52.91 92 HIS A C 1
ATOM 731 O O . HIS A 1 92 ? 30.900 -15.042 -56.938 1.00 52.91 92 HIS A O 1
ATOM 737 N N . GLY A 1 93 ? 29.734 -13.741 -58.351 1.00 59.31 93 GLY A N 1
ATOM 738 C CA . GLY A 1 93 ? 30.333 -12.447 -58.026 1.00 59.31 93 GLY A CA 1
ATOM 739 C C . GLY A 1 93 ? 29.786 -11.746 -56.783 1.00 59.31 93 GLY A C 1
ATOM 740 O O . GLY A 1 93 ? 29.710 -10.517 -56.808 1.00 59.31 93 GLY A O 1
ATOM 741 N N . ASP A 1 94 ? 29.434 -12.488 -55.734 1.00 71.81 94 ASP A N 1
ATOM 742 C CA . ASP A 1 94 ? 29.066 -11.914 -54.438 1.00 71.81 94 ASP A CA 1
ATOM 743 C C . ASP A 1 94 ? 30.236 -12.059 -53.459 1.00 71.81 94 ASP A C 1
ATOM 745 O O . ASP A 1 94 ? 30.906 -13.088 -53.404 1.00 71.81 94 ASP A O 1
ATOM 749 N N . PHE A 1 95 ? 30.516 -10.998 -52.708 1.00 84.88 95 PHE A N 1
ATOM 750 C CA . PHE A 1 95 ? 31.596 -10.962 -51.731 1.00 84.88 95 PHE A CA 1
ATOM 751 C C . PHE A 1 95 ? 31.150 -10.220 -50.475 1.00 84.88 95 PHE A C 1
ATOM 753 O O . PHE A 1 95 ? 30.251 -9.377 -50.520 1.00 84.88 95 PHE A O 1
ATOM 760 N N . VAL A 1 96 ? 31.825 -10.493 -49.362 1.00 86.38 96 VAL A N 1
ATOM 761 C CA . VAL A 1 96 ? 31.663 -9.762 -48.103 1.00 86.38 96 VAL A CA 1
ATOM 762 C C . VAL A 1 96 ? 32.912 -8.924 -47.864 1.00 86.38 96 VAL A C 1
ATOM 764 O O . VAL A 1 96 ? 34.040 -9.415 -47.964 1.00 86.38 96 VAL A O 1
ATOM 767 N N . LEU A 1 97 ? 32.727 -7.642 -47.553 1.00 90.38 97 LEU A N 1
ATOM 768 C CA . LEU A 1 97 ? 33.823 -6.786 -47.116 1.00 90.38 97 LEU A CA 1
ATOM 769 C C . LEU A 1 97 ? 34.119 -7.086 -45.643 1.00 90.38 97 LEU A C 1
ATOM 771 O O . LEU A 1 97 ? 33.251 -6.889 -44.801 1.00 90.38 97 LEU A O 1
ATOM 775 N N . LEU A 1 98 ? 35.328 -7.545 -45.327 1.00 88.88 98 LEU A N 1
ATOM 776 C CA . LEU A 1 98 ? 35.746 -7.807 -43.944 1.00 88.88 98 LEU A CA 1
ATOM 777 C C . LEU A 1 98 ? 36.475 -6.604 -43.338 1.00 88.88 98 LEU A C 1
ATOM 779 O O . LEU A 1 98 ? 36.238 -6.244 -42.191 1.00 88.88 98 LEU A O 1
ATOM 783 N N . GLU A 1 99 ? 37.331 -5.948 -44.126 1.00 93.31 99 GLU A N 1
ATOM 784 C CA . GLU A 1 99 ? 38.035 -4.727 -43.723 1.00 93.31 99 GLU A CA 1
ATOM 785 C C . GLU A 1 99 ? 38.030 -3.703 -44.864 1.00 93.31 99 GLU A C 1
ATOM 787 O O . GLU A 1 99 ? 38.368 -4.026 -46.005 1.00 93.31 99 GLU A O 1
ATOM 792 N N . ALA A 1 100 ? 37.703 -2.446 -44.559 1.00 94.69 100 ALA A N 1
ATOM 793 C CA . ALA A 1 100 ? 37.860 -1.339 -45.501 1.00 94.69 100 ALA A CA 1
ATOM 794 C C . ALA A 1 100 ? 39.347 -1.001 -45.714 1.00 94.69 100 ALA A C 1
ATOM 796 O O . ALA A 1 100 ? 40.150 -1.085 -44.783 1.00 94.69 100 ALA A O 1
ATOM 797 N N . ALA A 1 101 ? 39.721 -0.572 -46.923 1.00 95.81 101 ALA A N 1
ATOM 798 C CA . ALA A 1 101 ? 41.093 -0.134 -47.183 1.00 95.81 101 ALA A CA 1
ATOM 799 C C . ALA A 1 101 ? 41.314 1.278 -46.620 1.00 95.81 101 ALA A C 1
ATOM 801 O O . ALA A 1 101 ? 40.409 2.110 -46.662 1.00 95.81 101 ALA A O 1
ATOM 802 N N . GLN A 1 102 ? 42.510 1.580 -46.122 1.00 95.31 102 GLN A N 1
ATOM 803 C CA . GLN A 1 102 ? 42.839 2.911 -45.611 1.00 95.31 102 GLN A CA 1
ATOM 804 C C . GLN A 1 102 ? 43.550 3.726 -46.689 1.00 95.31 102 GLN A C 1
ATOM 806 O O . GLN A 1 102 ? 44.496 3.241 -47.322 1.00 95.31 102 GLN A O 1
ATOM 811 N N . VAL A 1 103 ? 43.120 4.974 -46.877 1.00 94.50 103 VAL A N 1
ATOM 812 C CA . VAL A 1 103 ? 43.721 5.901 -47.843 1.00 94.50 103 VAL A CA 1
ATOM 813 C C . VAL A 1 103 ? 44.064 7.242 -47.193 1.00 94.50 103 VAL A C 1
ATOM 815 O O . VAL A 1 103 ? 43.451 7.652 -46.208 1.00 94.50 103 VAL A O 1
ATOM 818 N N . SER A 1 104 ? 45.043 7.946 -47.752 1.00 92.56 104 SER A N 1
ATOM 819 C CA . SER A 1 104 ? 45.424 9.304 -47.358 1.00 92.56 104 SER A CA 1
ATOM 820 C C . SER A 1 104 ? 45.053 10.298 -48.459 1.00 92.56 104 SER A C 1
ATOM 822 O O . SER A 1 104 ? 45.156 9.994 -49.647 1.00 92.56 104 SER A O 1
ATOM 824 N N . GLY A 1 105 ? 44.567 11.481 -48.077 1.00 88.75 105 GLY A N 1
ATOM 825 C CA . GLY A 1 105 ? 44.259 12.549 -49.031 1.00 88.75 105 GLY A CA 1
ATOM 826 C C . GLY A 1 105 ? 45.532 13.221 -49.542 1.00 88.75 105 GLY A C 1
ATOM 827 O O . GLY A 1 105 ? 46.435 13.525 -48.761 1.00 88.75 105 GLY A O 1
ATOM 828 N N . MET A 1 106 ? 45.604 13.470 -50.846 1.00 86.25 106 MET A N 1
ATOM 829 C CA . MET A 1 106 ? 46.712 14.186 -51.474 1.00 86.25 106 MET A CA 1
ATOM 830 C C . MET A 1 106 ? 46.510 15.715 -51.381 1.00 86.25 106 MET A C 1
ATOM 832 O O . MET A 1 106 ? 45.375 16.181 -51.259 1.00 86.25 106 MET A O 1
ATOM 836 N N . PRO A 1 107 ? 47.579 16.536 -51.483 1.00 79.69 107 PRO A N 1
ATOM 837 C CA . PRO A 1 107 ? 47.489 17.999 -51.345 1.00 79.69 107 PRO A CA 1
ATOM 838 C C . PRO A 1 107 ? 46.559 18.700 -52.350 1.00 79.69 107 PRO A C 1
ATOM 840 O O . PRO A 1 107 ? 46.136 19.826 -52.115 1.00 79.69 107 PRO A O 1
ATOM 843 N N . ASN A 1 108 ? 46.237 18.045 -53.467 1.00 77.69 108 ASN A N 1
ATOM 844 C CA . ASN A 1 108 ? 45.316 18.544 -54.491 1.00 77.69 108 ASN A CA 1
ATOM 845 C C . ASN A 1 108 ? 43.827 18.398 -54.115 1.00 77.69 108 ASN A C 1
ATOM 847 O O . ASN A 1 108 ? 42.969 18.845 -54.874 1.00 77.69 108 ASN A O 1
ATOM 851 N N . GLY A 1 109 ? 43.511 17.753 -52.985 1.00 77.69 109 GLY A N 1
ATOM 852 C CA . GLY A 1 109 ? 42.156 17.631 -52.437 1.00 77.69 109 GLY A CA 1
ATOM 853 C C . GLY A 1 109 ? 41.181 16.763 -53.243 1.00 77.69 109 GLY A C 1
ATOM 854 O O . GLY A 1 109 ? 40.026 16.641 -52.849 1.00 77.69 109 GLY A O 1
ATOM 855 N N . THR A 1 110 ? 41.626 16.172 -54.353 1.00 83.31 110 THR A N 1
ATOM 856 C CA . THR A 1 110 ? 40.793 15.410 -55.309 1.00 83.31 110 THR A CA 1
ATOM 857 C C . THR A 1 110 ? 41.360 14.025 -55.620 1.00 83.31 110 THR A C 1
ATOM 859 O O . THR A 1 110 ? 40.754 13.248 -56.364 1.00 83.31 110 THR A O 1
ATOM 862 N N . GLU A 1 111 ? 42.510 13.701 -55.028 1.00 90.75 111 GLU A N 1
ATOM 863 C CA . GLU A 1 111 ? 43.161 12.407 -55.145 1.00 90.75 111 GLU A CA 1
ATOM 864 C C . GLU A 1 111 ? 43.487 11.826 -53.770 1.00 90.75 111 GLU A C 1
ATOM 866 O O . GLU A 1 111 ? 43.721 12.540 -52.791 1.00 90.75 111 GLU A O 1
ATOM 871 N N . TRP A 1 112 ? 43.545 10.500 -53.720 1.00 92.75 112 TRP A N 1
ATOM 872 C CA . TRP A 1 112 ? 43.875 9.727 -52.535 1.00 92.75 112 TRP A CA 1
ATOM 873 C C . TRP A 1 112 ? 44.905 8.658 -52.864 1.00 92.75 112 TRP A C 1
ATOM 875 O O . TRP A 1 112 ? 44.972 8.161 -53.989 1.00 92.75 112 TRP A O 1
ATOM 885 N N . ARG A 1 113 ? 45.707 8.277 -51.876 1.00 92.38 113 ARG A N 1
ATOM 886 C CA . ARG A 1 113 ? 46.721 7.230 -52.003 1.00 92.38 113 ARG A CA 1
ATOM 887 C C . ARG A 1 113 ? 46.433 6.094 -51.037 1.00 92.38 113 ARG A C 1
ATOM 889 O O . ARG A 1 113 ? 46.089 6.342 -49.886 1.00 92.38 113 ARG A O 1
ATOM 896 N N . LEU A 1 114 ? 46.591 4.857 -51.501 1.00 92.56 114 LEU A N 1
ATOM 897 C CA . LEU A 1 114 ? 46.461 3.682 -50.644 1.00 92.56 114 LEU A CA 1
ATOM 898 C C . LEU A 1 114 ? 47.576 3.639 -49.588 1.00 92.56 114 LEU A C 1
ATOM 900 O O . LEU A 1 114 ? 48.759 3.685 -49.932 1.00 92.56 114 LEU A O 1
ATOM 904 N N . GLU A 1 115 ? 47.181 3.502 -48.322 1.00 92.88 115 GLU A N 1
ATOM 905 C CA . GLU A 1 115 ? 48.084 3.291 -47.181 1.00 92.88 115 GLU A CA 1
ATOM 906 C C . GLU A 1 115 ? 48.033 1.841 -46.686 1.00 92.88 115 GLU A C 1
ATOM 908 O O . GLU A 1 115 ? 49.075 1.228 -46.457 1.00 92.88 115 GLU A O 1
ATOM 913 N N . LYS A 1 116 ? 46.825 1.271 -46.568 1.00 93.81 116 LYS A N 1
ATOM 914 C CA . LYS A 1 116 ? 46.604 -0.125 -46.162 1.00 93.81 116 LYS A CA 1
ATOM 915 C C . LYS A 1 116 ? 45.536 -0.761 -47.048 1.00 93.81 116 LYS A C 1
ATOM 917 O O . LYS A 1 116 ? 44.488 -0.156 -47.268 1.00 93.81 116 LYS A O 1
ATOM 922 N N . LYS A 1 117 ? 45.781 -1.986 -47.520 1.00 94.88 117 LYS A N 1
ATOM 923 C CA . LYS A 1 117 ? 44.769 -2.781 -48.226 1.00 94.88 117 LYS A CA 1
ATOM 924 C C . LYS A 1 117 ? 43.615 -3.166 -47.302 1.00 94.88 117 LYS A C 1
ATOM 926 O O . LYS A 1 117 ? 43.822 -3.390 -46.111 1.00 94.88 117 LYS A O 1
ATOM 931 N N . GLY A 1 118 ? 42.417 -3.243 -47.872 1.00 94.00 118 GLY A N 1
ATOM 932 C CA . GLY A 1 118 ? 41.264 -3.849 -47.208 1.00 94.00 118 GLY A CA 1
ATOM 933 C C . GLY A 1 118 ? 41.245 -5.365 -47.404 1.00 94.00 118 GLY A C 1
ATOM 934 O O . GLY A 1 118 ? 42.114 -5.914 -48.079 1.00 94.00 118 GLY A O 1
ATOM 935 N N . VAL A 1 119 ? 40.229 -6.036 -46.871 1.00 92.94 119 VAL A N 1
ATOM 936 C CA . VAL A 1 119 ? 40.053 -7.490 -46.990 1.00 92.94 119 VAL A CA 1
ATOM 937 C C . VAL A 1 119 ? 38.652 -7.790 -47.501 1.00 92.94 119 VAL A C 1
ATOM 939 O O . VAL A 1 119 ? 37.666 -7.303 -46.946 1.00 92.94 119 VAL A O 1
ATOM 942 N N . ILE A 1 120 ? 38.570 -8.599 -48.554 1.00 90.69 120 ILE A N 1
ATOM 943 C CA . ILE A 1 120 ? 37.316 -9.070 -49.145 1.00 90.69 120 ILE A CA 1
ATOM 944 C C . ILE A 1 120 ? 37.319 -10.598 -49.143 1.00 90.69 120 ILE A C 1
ATOM 946 O O . ILE A 1 120 ? 38.314 -11.209 -49.536 1.00 90.69 120 ILE A O 1
ATOM 950 N N . ASN A 1 121 ? 36.204 -11.200 -48.732 1.00 86.25 121 ASN A N 1
ATOM 951 C CA . ASN A 1 121 ? 36.016 -12.647 -48.709 1.00 86.25 121 ASN A CA 1
ATOM 952 C C . ASN A 1 121 ? 34.932 -13.086 -49.703 1.00 86.25 121 ASN A C 1
ATOM 954 O O . ASN A 1 121 ? 33.867 -12.472 -49.773 1.00 86.25 121 ASN A O 1
ATOM 958 N N . PHE A 1 122 ? 35.225 -14.148 -50.450 1.00 80.44 122 PHE A N 1
ATOM 959 C CA . PHE A 1 122 ? 34.345 -14.764 -51.443 1.00 80.44 122 PHE A CA 1
ATOM 960 C C . PHE A 1 122 ? 33.754 -16.106 -50.976 1.00 80.44 122 PHE A C 1
ATOM 962 O O . PHE A 1 122 ? 33.018 -16.726 -51.735 1.00 80.44 122 PHE A O 1
ATOM 969 N N . ASP A 1 123 ? 34.063 -16.570 -49.758 1.00 73.38 123 ASP A N 1
ATOM 970 C CA . ASP A 1 123 ? 33.515 -17.822 -49.225 1.00 73.38 123 ASP A CA 1
ATOM 971 C C . ASP A 1 123 ? 31.995 -17.705 -48.974 1.00 73.38 123 ASP A C 1
ATOM 973 O O . ASP A 1 123 ? 31.581 -16.931 -48.100 1.00 73.38 123 ASP A O 1
ATOM 977 N N . PRO A 1 124 ? 31.153 -18.476 -49.693 1.00 61.19 124 PRO A N 1
ATOM 978 C CA . PRO A 1 124 ? 29.704 -18.460 -49.507 1.00 61.19 124 PRO A CA 1
ATOM 979 C C . PRO A 1 124 ? 29.258 -19.032 -48.150 1.00 61.19 124 PRO A C 1
ATOM 981 O O . PRO A 1 124 ? 28.130 -18.782 -47.743 1.00 61.19 124 PRO A O 1
ATOM 984 N N . ASN A 1 125 ? 30.120 -19.762 -47.429 1.00 59.25 125 ASN A N 1
ATOM 985 C CA . ASN A 1 125 ? 29.817 -20.327 -46.108 1.00 59.25 125 ASN A CA 1
ATOM 986 C C . ASN A 1 125 ? 30.210 -19.405 -44.939 1.00 59.25 125 ASN A C 1
ATOM 988 O O . ASN A 1 125 ? 30.139 -19.810 -43.776 1.00 59.25 125 ASN A O 1
ATOM 992 N N . TYR A 1 126 ? 30.635 -18.167 -45.211 1.00 62.78 126 TYR A N 1
ATOM 993 C CA . TYR A 1 126 ? 30.833 -17.165 -44.163 1.00 62.78 126 TYR A CA 1
ATOM 994 C C . TYR A 1 126 ? 29.485 -16.919 -43.439 1.00 62.78 126 TYR A C 1
ATOM 996 O O . TYR A 1 126 ? 28.464 -16.845 -44.122 1.00 62.78 126 TYR A O 1
ATOM 1004 N N . PRO A 1 127 ? 29.424 -16.794 -42.093 1.00 55.75 127 PRO A N 1
ATOM 1005 C CA . PRO A 1 127 ? 28.202 -16.911 -41.265 1.00 55.75 127 PRO A CA 1
ATOM 1006 C C . PRO A 1 127 ? 27.161 -15.777 -41.419 1.00 55.75 127 PRO A C 1
ATOM 1008 O O . PRO A 1 127 ? 26.433 -15.439 -40.488 1.00 55.75 127 PRO A O 1
ATOM 1011 N N . ALA A 1 128 ? 27.057 -15.173 -42.598 1.00 57.94 128 ALA A N 1
ATOM 1012 C CA . ALA A 1 128 ? 26.041 -14.203 -42.962 1.00 57.94 128 ALA A CA 1
ATOM 1013 C C . ALA A 1 128 ? 24.662 -14.853 -43.171 1.00 57.94 128 ALA A C 1
ATOM 1015 O O . ALA A 1 128 ? 23.655 -14.237 -42.831 1.00 57.94 128 ALA A O 1
ATOM 1016 N N . ASP A 1 129 ? 24.583 -16.083 -43.685 1.00 55.34 129 ASP A N 1
ATOM 1017 C CA . ASP A 1 129 ? 23.295 -16.708 -44.025 1.00 55.34 129 ASP A CA 1
ATOM 1018 C C . ASP A 1 129 ? 22.491 -17.157 -42.797 1.00 55.34 129 ASP A C 1
ATOM 1020 O O . ASP A 1 129 ? 21.270 -16.983 -42.747 1.00 55.34 129 ASP A O 1
ATOM 1024 N N . GLU A 1 130 ? 23.165 -17.652 -41.758 1.00 56.72 130 GLU A N 1
ATOM 1025 C CA . GLU A 1 130 ? 22.516 -18.012 -40.494 1.00 56.72 130 GLU A CA 1
ATOM 1026 C C . GLU A 1 130 ? 22.019 -16.762 -39.750 1.00 56.72 130 GLU A C 1
ATOM 1028 O O . GLU A 1 130 ? 20.872 -16.724 -39.293 1.00 56.72 130 GLU A O 1
ATOM 1033 N N . LEU A 1 131 ? 22.821 -15.688 -39.738 1.00 57.56 131 LEU A N 1
ATOM 1034 C CA . LEU A 1 131 ? 22.421 -14.394 -39.178 1.00 57.56 131 LEU A CA 1
ATOM 1035 C C . LEU A 1 131 ? 21.230 -13.788 -39.941 1.00 57.56 131 LEU A C 1
ATOM 1037 O O . LEU A 1 131 ? 20.291 -13.280 -39.327 1.00 57.56 131 LEU A O 1
ATOM 1041 N N . ARG A 1 132 ? 21.226 -13.886 -41.278 1.00 62.09 132 ARG A N 1
ATOM 1042 C CA . ARG A 1 132 ? 20.122 -13.423 -42.139 1.00 62.09 132 ARG A CA 1
ATOM 1043 C C . ARG A 1 132 ? 18.831 -14.203 -41.886 1.00 62.09 132 ARG A C 1
ATOM 1045 O O . ARG A 1 132 ? 17.753 -13.607 -41.868 1.00 62.09 132 ARG A O 1
ATOM 1052 N N . SER A 1 133 ? 18.923 -15.514 -41.660 1.00 65.62 133 SER A N 1
ATOM 1053 C CA . SER A 1 133 ? 17.769 -16.358 -41.319 1.00 65.62 133 SER A CA 1
ATOM 1054 C C . SER A 1 133 ? 17.163 -15.965 -39.967 1.00 65.62 133 SER A C 1
ATOM 1056 O O . SER A 1 133 ? 15.953 -15.746 -39.866 1.00 65.62 133 SER A O 1
ATOM 1058 N N . GLN A 1 134 ? 18.008 -15.770 -38.950 1.00 71.56 134 GLN A N 1
ATOM 1059 C CA . GLN A 1 134 ? 17.574 -15.345 -37.616 1.00 71.56 134 GLN A CA 1
ATOM 1060 C C . GLN A 1 134 ? 16.960 -13.936 -37.626 1.00 71.56 134 GLN A C 1
ATOM 1062 O O . GLN A 1 134 ? 15.910 -13.717 -37.021 1.00 71.56 134 GLN A O 1
ATOM 1067 N N . GLN A 1 135 ? 17.544 -12.992 -38.372 1.00 72.00 135 GLN A N 1
ATOM 1068 C CA . GLN A 1 135 ? 16.988 -11.642 -38.531 1.00 72.00 135 GLN A CA 1
ATOM 1069 C C . GLN A 1 135 ? 15.609 -11.656 -39.202 1.00 72.00 135 GLN A C 1
ATOM 1071 O O . GLN A 1 135 ? 14.704 -10.937 -38.777 1.00 72.00 135 GLN A O 1
ATOM 1076 N N . LYS A 1 136 ? 15.414 -12.506 -40.217 1.00 78.81 136 LYS A N 1
ATOM 1077 C CA . LYS A 1 136 ? 14.120 -12.643 -40.898 1.00 78.81 136 LYS A CA 1
ATOM 1078 C C . LYS A 1 136 ? 13.040 -13.209 -39.972 1.00 78.81 136 LYS A C 1
ATOM 1080 O O . LYS A 1 136 ? 11.907 -12.737 -40.016 1.00 78.81 136 LYS A O 1
ATOM 1085 N N . GLN A 1 137 ? 13.386 -14.181 -39.127 1.00 82.44 137 GLN A N 1
ATOM 1086 C CA . GLN A 1 137 ? 12.465 -14.743 -38.133 1.00 82.44 137 GLN A CA 1
ATOM 1087 C C . GLN A 1 137 ? 12.100 -13.721 -37.052 1.00 82.44 137 GLN A C 1
ATOM 1089 O O . GLN A 1 137 ? 10.923 -13.556 -36.736 1.00 82.44 137 GLN A O 1
ATOM 1094 N N . ALA A 1 138 ? 13.086 -12.982 -36.536 1.00 74.69 138 ALA A N 1
ATOM 1095 C CA . ALA A 1 138 ? 12.849 -11.937 -35.545 1.00 74.69 138 ALA A CA 1
ATOM 1096 C C . ALA A 1 138 ? 11.931 -10.827 -36.087 1.00 74.69 138 ALA A C 1
ATOM 1098 O O . ALA A 1 138 ? 11.026 -10.379 -35.385 1.00 74.69 138 ALA A O 1
ATOM 1099 N N . GLN A 1 139 ? 12.111 -10.425 -37.349 1.00 82.50 139 GLN A N 1
ATOM 1100 C CA . GLN A 1 139 ? 11.259 -9.409 -37.968 1.00 82.50 139 GLN A CA 1
ATOM 1101 C C . GLN A 1 139 ? 9.805 -9.882 -38.128 1.00 82.50 139 GLN A C 1
ATOM 1103 O O . GLN A 1 139 ? 8.884 -9.119 -37.856 1.00 82.50 139 GLN A O 1
ATOM 1108 N N . GLN A 1 140 ? 9.588 -11.146 -38.505 1.00 89.38 140 GLN A N 1
ATOM 1109 C CA . GLN A 1 140 ? 8.239 -11.716 -38.619 1.00 89.38 140 GLN A CA 1
ATOM 1110 C C . GLN A 1 140 ? 7.507 -11.764 -37.272 1.00 89.38 140 GLN A C 1
ATOM 1112 O O . GLN A 1 140 ? 6.306 -11.501 -37.214 1.00 89.38 140 GLN A O 1
ATOM 1117 N N . GLU A 1 141 ? 8.225 -12.064 -36.189 1.00 89.31 141 GLU A N 1
ATOM 1118 C CA . GLU A 1 141 ? 7.642 -12.079 -34.847 1.00 89.31 141 GLU A CA 1
ATOM 1119 C C . GLU A 1 141 ? 7.299 -10.664 -34.358 1.00 89.31 141 GLU A C 1
ATOM 1121 O O . GLU A 1 141 ? 6.241 -10.453 -33.765 1.00 89.31 141 GLU A O 1
ATOM 1126 N N . ILE A 1 142 ? 8.134 -9.664 -34.669 1.00 86.31 142 ILE A N 1
ATOM 1127 C CA . ILE A 1 142 ? 7.835 -8.254 -34.373 1.00 86.31 142 ILE A CA 1
ATOM 1128 C C . ILE A 1 142 ? 6.551 -7.811 -35.081 1.00 86.31 142 ILE A C 1
ATOM 1130 O O . ILE A 1 142 ? 5.674 -7.230 -34.438 1.00 86.31 142 ILE A O 1
ATOM 1134 N N . ASP A 1 143 ? 6.413 -8.111 -36.374 1.00 89.81 143 ASP A N 1
ATOM 1135 C CA . ASP A 1 143 ? 5.234 -7.725 -37.158 1.00 89.81 143 ASP A CA 1
ATOM 1136 C C . ASP A 1 143 ? 3.958 -8.387 -36.603 1.00 89.81 143 ASP A C 1
ATOM 1138 O O . ASP A 1 143 ? 2.903 -7.751 -36.488 1.00 89.81 143 ASP A O 1
ATOM 1142 N N . ARG A 1 144 ? 4.061 -9.654 -36.179 1.00 94.31 144 ARG A N 1
ATOM 1143 C CA . ARG A 1 144 ? 2.967 -10.381 -35.525 1.00 94.31 144 ARG A CA 1
ATOM 1144 C C . ARG A 1 144 ? 2.560 -9.733 -34.201 1.00 94.31 144 ARG A C 1
ATOM 1146 O O . ARG A 1 144 ? 1.378 -9.448 -34.002 1.00 94.31 144 ARG A O 1
ATOM 1153 N N . LEU A 1 145 ? 3.521 -9.469 -33.315 1.00 89.69 145 LEU A N 1
ATOM 1154 C CA . LEU A 1 145 ? 3.261 -8.863 -32.005 1.00 89.69 145 LEU A CA 1
ATOM 1155 C C . LEU A 1 145 ? 2.672 -7.453 -32.131 1.00 89.69 145 LEU A C 1
ATOM 1157 O O . LEU A 1 145 ? 1.808 -7.071 -31.342 1.00 89.69 145 LEU A O 1
ATOM 1161 N N . GLN A 1 146 ? 3.088 -6.683 -33.139 1.00 89.75 146 GLN A N 1
ATOM 1162 C CA . GLN A 1 146 ? 2.493 -5.377 -33.432 1.00 89.75 146 GLN A CA 1
ATOM 1163 C C . GLN A 1 146 ? 1.019 -5.497 -33.838 1.00 89.75 146 GLN A C 1
ATOM 1165 O O . GLN A 1 146 ? 0.192 -4.714 -33.366 1.00 89.75 146 GLN A O 1
ATOM 1170 N N . SER A 1 147 ? 0.670 -6.496 -34.654 1.00 93.38 147 SER A N 1
ATOM 1171 C CA . SER A 1 147 ? -0.725 -6.763 -35.022 1.00 93.38 147 SER A CA 1
ATOM 1172 C C . SER A 1 147 ? -1.573 -7.161 -33.807 1.00 93.38 147 SER A C 1
ATOM 1174 O O . SER A 1 147 ? -2.665 -6.621 -33.618 1.00 93.38 147 SER A O 1
ATOM 1176 N N . GLU A 1 148 ? -1.068 -8.059 -32.954 1.00 93.88 148 GLU A N 1
ATOM 1177 C CA . GLU A 1 148 ? -1.756 -8.484 -31.723 1.00 93.88 148 GLU A CA 1
ATOM 1178 C C . GLU A 1 148 ? -1.935 -7.311 -30.739 1.00 93.88 148 GLU A C 1
ATOM 1180 O O . GLU A 1 148 ? -2.994 -7.152 -30.120 1.00 93.88 148 GLU A O 1
ATOM 1185 N N . LEU A 1 149 ? -0.935 -6.430 -30.635 1.00 90.38 149 LEU A N 1
ATOM 1186 C CA . LEU A 1 149 ? -1.008 -5.223 -29.814 1.00 90.38 149 LEU A CA 1
ATOM 1187 C C . LEU A 1 149 ? -2.086 -4.252 -30.314 1.00 90.38 149 LEU A C 1
ATOM 1189 O O . LEU A 1 149 ? -2.848 -3.716 -29.505 1.00 90.38 149 LEU A O 1
ATOM 1193 N N . GLU A 1 150 ? -2.172 -4.016 -31.624 1.00 93.69 150 GLU A N 1
ATOM 1194 C CA . GLU A 1 150 ? -3.203 -3.147 -32.204 1.00 93.69 150 GLU A CA 1
ATOM 1195 C C . GLU A 1 150 ? -4.613 -3.730 -32.037 1.00 93.69 150 GLU A C 1
ATOM 1197 O O . GLU A 1 150 ? -5.561 -2.997 -31.733 1.00 93.69 150 GLU A O 1
ATOM 1202 N N . GLU A 1 151 ? -4.767 -5.049 -32.144 1.00 95.19 151 GLU A N 1
ATOM 1203 C CA . GLU A 1 151 ? -6.038 -5.713 -31.854 1.00 95.19 151 GLU A CA 1
ATOM 1204 C C . GLU A 1 151 ? -6.432 -5.567 -30.375 1.00 95.19 151 GLU A C 1
ATOM 1206 O O . GLU A 1 151 ? -7.567 -5.191 -30.061 1.00 95.19 151 GLU A O 1
ATOM 1211 N N . SER A 1 152 ? -5.480 -5.771 -29.461 1.00 88.31 152 SER A N 1
ATOM 1212 C CA . SER A 1 152 ? -5.683 -5.587 -28.021 1.00 88.31 152 SER A CA 1
ATOM 1213 C C . SER A 1 152 ? -6.062 -4.143 -27.670 1.00 88.31 152 SER A C 1
ATOM 1215 O O . SER A 1 152 ? -7.018 -3.910 -26.924 1.00 88.31 152 SER A O 1
ATOM 1217 N N . LYS A 1 153 ? -5.402 -3.144 -28.277 1.00 89.88 153 LYS A N 1
ATOM 1218 C CA . LYS A 1 153 ? -5.768 -1.724 -28.125 1.00 89.88 153 LYS A CA 1
ATOM 1219 C C . LYS A 1 153 ? -7.197 -1.453 -28.586 1.00 89.88 153 LYS A C 1
ATOM 1221 O O . LYS A 1 153 ? -7.956 -0.816 -27.856 1.00 89.88 153 LYS A O 1
ATOM 1226 N N . ARG A 1 154 ? -7.590 -1.965 -29.759 1.00 93.50 154 ARG A N 1
ATOM 1227 C CA . ARG A 1 154 ? -8.967 -1.829 -30.270 1.00 93.50 154 ARG A CA 1
ATOM 1228 C C . ARG A 1 154 ? -9.978 -2.487 -29.334 1.00 93.50 154 ARG A C 1
ATOM 1230 O O . ARG A 1 154 ? -11.044 -1.921 -29.090 1.00 93.50 154 ARG A O 1
ATOM 1237 N N . ARG A 1 155 ? -9.651 -3.658 -28.781 1.00 92.94 155 ARG A N 1
ATOM 1238 C CA . ARG A 1 155 ? -10.500 -4.358 -27.807 1.00 92.94 155 ARG A CA 1
ATOM 1239 C C . ARG A 1 155 ? -10.675 -3.547 -26.524 1.00 92.94 155 ARG A C 1
ATOM 1241 O O . ARG A 1 155 ? -11.807 -3.377 -26.078 1.00 92.94 155 ARG A O 1
ATOM 1248 N N . ASN A 1 156 ? -9.592 -2.994 -25.983 1.00 91.12 156 ASN A N 1
ATOM 1249 C CA . ASN A 1 156 ? -9.636 -2.133 -24.801 1.00 91.12 156 ASN A CA 1
ATOM 1250 C C . ASN A 1 156 ? -10.441 -0.853 -25.045 1.00 91.12 156 ASN A C 1
ATOM 1252 O O . ASN A 1 156 ? -11.237 -0.464 -24.197 1.00 91.12 156 ASN A O 1
ATOM 1256 N N . GLN A 1 157 ? -10.307 -0.227 -26.218 1.00 90.00 157 GLN A N 1
ATOM 1257 C CA . GLN A 1 157 ? -11.122 0.937 -26.581 1.00 90.00 157 GLN A CA 1
ATOM 1258 C C . GLN A 1 157 ? -12.620 0.606 -26.611 1.00 90.00 157 GLN A C 1
ATOM 1260 O O . GLN A 1 157 ? -13.422 1.371 -26.08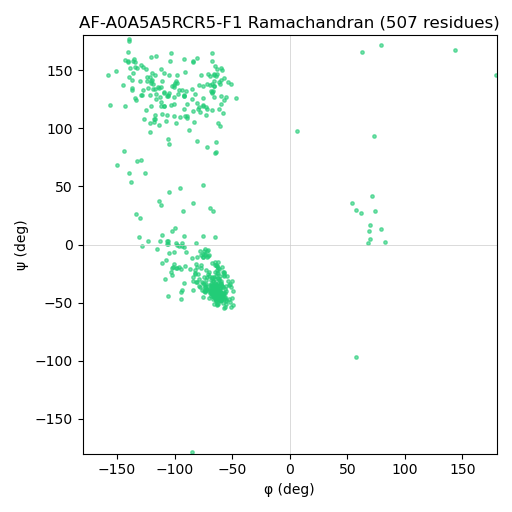0 1.00 90.00 157 GLN A O 1
ATOM 1265 N N . ARG A 1 158 ? -13.001 -0.550 -27.176 1.00 93.50 158 ARG A N 1
ATOM 1266 C CA . ARG A 1 158 ? -14.401 -1.011 -27.183 1.00 93.50 158 ARG A CA 1
ATOM 1267 C C . ARG A 1 158 ? -14.930 -1.280 -25.774 1.00 93.50 158 ARG A C 1
ATOM 1269 O O . ARG A 1 158 ? -16.017 -0.817 -25.450 1.00 93.50 158 ARG A O 1
ATOM 1276 N N . LEU A 1 159 ? -14.160 -1.981 -24.941 1.00 90.31 159 LEU A N 1
ATOM 1277 C CA . LEU A 1 159 ? -14.528 -2.255 -23.545 1.00 90.31 159 LEU A CA 1
ATOM 1278 C C . LEU A 1 159 ? -14.685 -0.964 -22.735 1.00 90.31 159 LEU A C 1
ATOM 1280 O O . LEU A 1 159 ? -15.654 -0.820 -21.998 1.00 90.31 159 LEU A O 1
ATOM 1284 N N . ASN A 1 160 ? -13.782 0.002 -22.914 1.00 83.19 160 ASN A N 1
ATOM 1285 C CA . ASN A 1 160 ? -13.875 1.298 -22.243 1.00 83.19 160 ASN A CA 1
ATOM 1286 C C . ASN A 1 160 ? -15.115 2.089 -22.677 1.00 83.19 160 ASN A C 1
ATOM 1288 O O . ASN A 1 160 ? -15.755 2.713 -21.835 1.00 83.19 160 ASN A O 1
ATOM 1292 N N . ALA A 1 161 ? -15.484 2.044 -23.961 1.00 89.56 161 ALA A N 1
ATOM 1293 C CA . ALA A 1 161 ? -16.717 2.669 -24.438 1.00 89.56 161 ALA A CA 1
ATOM 1294 C C . ALA A 1 161 ? -17.964 2.016 -23.813 1.00 89.56 161 ALA A C 1
ATOM 1296 O O . ALA A 1 161 ? -18.842 2.724 -23.327 1.00 89.56 161 ALA A O 1
ATOM 1297 N N . GLN A 1 162 ? -17.999 0.681 -23.740 1.00 91.44 162 GLN A N 1
ATOM 1298 C CA . GLN A 1 162 ? -19.087 -0.058 -23.086 1.00 91.44 162 GLN A CA 1
ATOM 1299 C C . GLN A 1 162 ? -19.186 0.250 -21.585 1.00 91.44 162 GLN A C 1
ATOM 1301 O O . GLN A 1 162 ? -20.284 0.409 -21.056 1.00 91.44 162 GLN A O 1
ATOM 1306 N N . LEU A 1 163 ? -18.049 0.368 -20.891 1.00 88.38 163 LEU A N 1
ATOM 1307 C CA . LEU A 1 163 ? -18.022 0.752 -19.478 1.00 88.38 163 LEU A CA 1
ATOM 1308 C C . LEU A 1 163 ? -18.538 2.176 -19.261 1.00 88.38 163 LEU A C 1
ATOM 1310 O O . LEU A 1 163 ? -19.260 2.414 -18.297 1.00 88.38 163 LEU A O 1
ATOM 1314 N N . ALA A 1 164 ? -18.197 3.112 -20.151 1.00 82.94 164 ALA A N 1
ATOM 1315 C CA . ALA A 1 164 ? -18.686 4.486 -20.076 1.00 82.94 164 ALA A CA 1
ATOM 1316 C C . ALA A 1 164 ? -20.209 4.567 -20.274 1.00 82.94 164 ALA A C 1
ATOM 1318 O O . ALA A 1 164 ? -20.882 5.289 -19.540 1.00 82.94 164 ALA A O 1
ATOM 1319 N N . GLU A 1 165 ? -20.753 3.795 -21.217 1.00 91.44 165 GLU A N 1
AT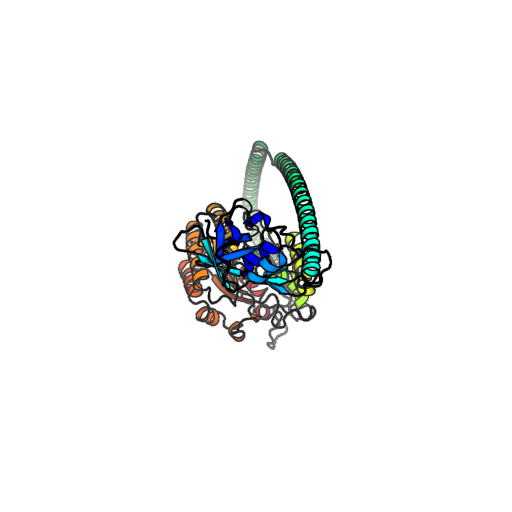OM 1320 C CA . GLU A 1 165 ? -22.197 3.695 -21.456 1.00 91.44 165 GLU A CA 1
ATOM 1321 C C . GLU A 1 165 ? -22.925 3.099 -20.241 1.00 91.44 165 GLU A C 1
ATOM 1323 O O . GLU A 1 165 ? -23.865 3.700 -19.721 1.00 91.44 165 GLU A O 1
ATOM 1328 N N . LEU A 1 166 ? -22.417 1.988 -19.695 1.00 91.44 166 LEU A N 1
ATOM 1329 C CA . LEU A 1 166 ? -22.984 1.368 -18.495 1.00 91.44 166 LEU A CA 1
ATOM 1330 C C . LEU A 1 166 ? -22.928 2.299 -17.272 1.00 91.44 166 LEU A C 1
ATOM 1332 O O . LEU A 1 166 ? -23.870 2.348 -16.476 1.00 91.44 166 LEU A O 1
ATOM 1336 N N . ALA A 1 167 ? -21.831 3.043 -17.109 1.00 80.38 167 ALA A N 1
ATOM 1337 C CA . ALA A 1 167 ? -21.689 4.022 -16.037 1.00 80.38 167 ALA A CA 1
ATOM 1338 C C . ALA A 1 167 ? -22.711 5.158 -16.178 1.00 80.38 167 ALA A C 1
ATOM 1340 O O . ALA A 1 167 ? -23.327 5.549 -15.186 1.00 80.38 167 ALA A O 1
ATOM 1341 N N . TYR A 1 168 ? -22.934 5.652 -17.399 1.00 87.75 168 TYR A N 1
ATOM 1342 C CA . TYR A 1 168 ? -23.942 6.674 -17.671 1.00 87.75 168 TYR A CA 1
ATOM 1343 C C . TYR A 1 168 ? -25.354 6.184 -17.331 1.00 87.75 168 TYR A C 1
ATOM 1345 O O . TYR A 1 168 ? -26.067 6.860 -16.587 1.00 87.75 168 TYR A O 1
ATOM 1353 N N . ASP A 1 169 ? -25.727 4.985 -17.780 1.00 88.06 169 ASP A N 1
ATOM 1354 C CA . ASP A 1 169 ? -27.031 4.385 -17.474 1.00 88.06 169 ASP A CA 1
ATOM 1355 C C . ASP A 1 169 ? -27.239 4.186 -15.970 1.00 88.06 169 ASP A C 1
ATOM 1357 O O . ASP A 1 169 ? -28.315 4.457 -15.432 1.00 88.06 169 ASP A O 1
ATOM 1361 N N . THR A 1 170 ? -26.195 3.744 -15.268 1.00 79.44 170 THR A N 1
ATOM 1362 C CA . THR A 1 170 ? -26.234 3.561 -13.812 1.00 79.44 170 THR A CA 1
ATOM 1363 C C . THR A 1 170 ? -26.427 4.898 -13.098 1.00 79.44 170 THR A C 1
ATOM 1365 O O . THR A 1 170 ? -27.246 4.995 -12.186 1.00 79.44 170 THR A O 1
ATOM 1368 N N . LEU A 1 171 ? -25.738 5.953 -13.543 1.00 79.06 171 LEU A N 1
ATOM 1369 C CA . LEU A 1 171 ? -25.904 7.300 -12.997 1.00 79.06 171 LEU A CA 1
ATOM 1370 C C . LEU A 1 171 ? -27.305 7.864 -13.253 1.00 79.06 171 LEU A C 1
ATOM 1372 O O . LEU A 1 171 ? -27.842 8.532 -12.372 1.00 79.06 171 LEU A O 1
ATOM 1376 N N . GLN A 1 172 ? -27.922 7.584 -14.405 1.00 80.06 172 GLN A N 1
ATOM 1377 C CA . GLN A 1 172 ? -29.309 7.996 -14.656 1.00 80.06 172 GLN A CA 1
ATOM 1378 C C . GLN A 1 172 ? -30.298 7.272 -13.739 1.00 80.06 172 GLN A C 1
ATOM 1380 O O . GLN A 1 172 ? -31.214 7.908 -13.225 1.00 80.06 172 GLN A O 1
ATOM 1385 N N . LYS A 1 173 ? -30.091 5.974 -13.478 1.00 80.50 173 LYS A N 1
ATOM 1386 C CA . LYS A 1 173 ? -30.919 5.212 -12.528 1.00 80.50 173 LYS A CA 1
ATOM 1387 C C . LYS A 1 173 ? -30.785 5.751 -11.106 1.00 80.50 173 LYS A C 1
ATOM 1389 O O . LYS A 1 173 ? -31.789 6.087 -10.496 1.00 80.50 173 LYS A O 1
ATOM 1394 N N . ILE A 1 174 ? -29.553 5.955 -10.630 1.00 72.94 174 ILE A N 1
ATOM 1395 C CA . ILE A 1 174 ? -29.303 6.559 -9.310 1.00 72.94 174 ILE A CA 1
ATOM 1396 C C . ILE A 1 174 ? -29.942 7.948 -9.228 1.00 72.94 174 ILE A C 1
ATOM 1398 O O . ILE A 1 174 ? -30.561 8.282 -8.227 1.00 72.94 174 ILE A O 1
ATOM 1402 N N . ARG A 1 175 ? -29.832 8.760 -10.285 1.00 70.94 175 ARG A N 1
ATOM 1403 C CA . ARG A 1 175 ? -30.461 10.083 -10.335 1.00 70.94 175 ARG A CA 1
ATOM 1404 C C . ARG A 1 175 ? -31.987 10.017 -10.254 1.00 70.94 175 ARG A C 1
ATOM 1406 O O . ARG A 1 175 ? -32.573 10.921 -9.671 1.00 70.94 175 ARG A O 1
ATOM 1413 N N . ALA A 1 176 ? -32.608 8.999 -10.843 1.00 70.69 176 ALA A N 1
ATOM 1414 C CA . ALA A 1 176 ? -34.049 8.782 -10.760 1.00 70.69 176 ALA A CA 1
ATOM 1415 C C . ALA A 1 176 ? -34.492 8.289 -9.369 1.00 70.69 176 ALA A C 1
ATOM 1417 O O . ALA A 1 176 ? -35.589 8.632 -8.941 1.00 70.69 176 ALA A O 1
ATOM 1418 N N . ASP A 1 177 ? -33.631 7.548 -8.663 1.00 66.25 177 ASP A N 1
ATOM 1419 C CA . ASP A 1 177 ? -33.889 7.026 -7.311 1.00 66.25 177 ASP A CA 1
ATOM 1420 C C . ASP A 1 177 ? -33.552 8.031 -6.188 1.00 66.25 177 ASP A C 1
ATOM 1422 O O . ASP A 1 177 ? -33.903 7.820 -5.024 1.00 66.25 177 ASP A O 1
ATOM 1426 N N . LEU A 1 178 ? -32.858 9.130 -6.503 1.00 63.91 178 LEU A N 1
ATOM 1427 C CA . LEU A 1 178 ? -32.600 10.203 -5.547 1.00 63.91 178 LEU A CA 1
ATOM 1428 C C . LEU A 1 178 ? -33.897 10.976 -5.273 1.00 63.91 178 LEU A C 1
ATOM 1430 O O . LEU A 1 178 ? -34.435 11.637 -6.160 1.00 63.91 178 LEU A O 1
ATOM 1434 N N . VAL A 1 179 ? -34.345 10.916 -4.014 1.00 60.44 179 VAL A N 1
ATOM 1435 C CA . VAL A 1 179 ? -35.487 11.668 -3.473 1.00 60.44 179 VAL A CA 1
ATOM 1436 C C . VAL A 1 179 ? -35.383 13.128 -3.904 1.00 60.44 179 VAL A C 1
ATOM 1438 O O . VAL A 1 179 ? -34.347 13.778 -3.712 1.00 60.44 179 VAL A O 1
ATOM 1441 N N . THR A 1 180 ? -36.445 13.645 -4.518 1.00 66.94 180 THR A N 1
ATOM 1442 C CA . THR A 1 180 ? -36.448 15.032 -4.983 1.00 66.94 180 THR A CA 1
ATOM 1443 C C . THR A 1 180 ? -36.317 15.977 -3.788 1.00 66.94 180 THR A C 1
ATOM 1445 O O . THR A 1 180 ? -36.722 15.664 -2.669 1.00 66.94 180 THR A O 1
ATOM 1448 N N . ARG A 1 181 ? -35.728 17.160 -3.998 1.00 58.44 181 ARG A N 1
ATOM 1449 C CA . ARG A 1 181 ? -35.554 18.159 -2.928 1.00 58.44 181 ARG A CA 1
ATOM 1450 C C . ARG A 1 181 ? -36.873 18.455 -2.202 1.00 58.44 181 ARG A C 1
ATOM 1452 O O . ARG A 1 181 ? -36.858 18.669 -0.996 1.00 58.44 181 ARG A O 1
ATOM 1459 N N . ASP A 1 182 ? -37.981 18.423 -2.932 1.00 63.34 182 ASP A N 1
ATOM 1460 C CA . ASP A 1 182 ? -39.315 18.692 -2.406 1.00 63.34 182 ASP A CA 1
ATOM 1461 C C . ASP A 1 182 ? -39.834 17.532 -1.540 1.00 63.34 182 ASP A C 1
ATOM 1463 O O . ASP A 1 182 ? -40.334 17.779 -0.446 1.00 63.34 182 ASP A O 1
ATOM 1467 N N . GLU A 1 183 ? -39.606 16.273 -1.934 1.00 64.38 183 GLU A N 1
ATOM 1468 C CA . GLU A 1 183 ? -39.916 15.104 -1.091 1.00 64.38 183 GLU A CA 1
ATOM 1469 C C . GLU A 1 183 ? -39.046 15.047 0.173 1.00 64.38 183 GLU A C 1
ATOM 1471 O O . GLU A 1 183 ? -39.520 14.637 1.232 1.00 64.38 183 GLU A O 1
ATOM 1476 N N . PHE A 1 184 ? -37.781 15.479 0.105 1.00 65.25 184 PHE A N 1
ATOM 1477 C CA . PHE A 1 184 ? -36.917 15.567 1.287 1.00 65.25 184 PHE A CA 1
ATOM 1478 C C . PHE A 1 184 ? -37.402 16.649 2.265 1.00 65.25 184 PHE A C 1
ATOM 1480 O O . PHE A 1 184 ? -37.398 16.436 3.477 1.00 65.25 184 PHE A O 1
ATOM 1487 N N . ILE A 1 185 ? -37.869 17.791 1.747 1.00 66.44 185 ILE A N 1
ATOM 1488 C CA . ILE A 1 185 ? -38.493 18.852 2.552 1.00 66.44 185 ILE A CA 1
ATOM 1489 C C . ILE A 1 185 ? -39.798 18.349 3.183 1.00 66.44 185 ILE A C 1
ATOM 1491 O O . ILE A 1 185 ? -40.022 18.569 4.372 1.00 66.44 185 ILE A O 1
ATOM 1495 N N . GLU A 1 186 ? -40.629 17.627 2.429 1.00 71.31 186 GLU A N 1
ATOM 1496 C CA . GLU A 1 186 ? -41.876 17.047 2.940 1.00 71.31 186 GLU A CA 1
ATOM 1497 C C . GLU A 1 186 ? -41.606 16.001 4.038 1.00 71.31 186 GLU A C 1
ATOM 1499 O O . GLU A 1 186 ? -42.276 15.983 5.073 1.00 71.31 186 GLU A O 1
ATOM 1504 N N . GLN A 1 187 ? -40.580 15.160 3.868 1.00 67.88 187 GLN A N 1
ATOM 1505 C CA . GLN A 1 187 ? -40.146 14.226 4.911 1.00 67.88 187 GLN A CA 1
ATOM 1506 C C . GLN A 1 187 ? -39.602 14.954 6.146 1.00 67.88 187 GLN A C 1
ATOM 1508 O O . GLN A 1 187 ? -39.929 14.552 7.262 1.00 67.88 187 GLN A O 1
ATOM 1513 N N . GLY A 1 188 ? -38.848 16.043 5.969 1.00 67.69 188 GLY A N 1
ATOM 1514 C CA . GLY A 1 188 ? -38.382 16.895 7.067 1.00 67.69 188 GLY A CA 1
ATOM 1515 C C . GLY A 1 188 ? -39.535 17.490 7.880 1.00 67.69 188 GLY A C 1
ATOM 1516 O O . GLY A 1 188 ? -39.568 17.342 9.098 1.00 67.69 188 GLY A O 1
ATOM 1517 N N . GLN A 1 189 ? -40.546 18.048 7.209 1.00 72.56 189 GLN A N 1
ATOM 1518 C CA . GLN A 1 189 ? -41.748 18.588 7.861 1.00 72.56 189 GLN A CA 1
ATOM 1519 C C . GLN A 1 189 ? -42.561 17.508 8.588 1.00 72.56 189 GLN A C 1
ATOM 1521 O O . GLN A 1 189 ? -43.146 17.756 9.647 1.00 72.56 189 GLN A O 1
ATOM 1526 N N . ARG A 1 190 ? -42.591 16.281 8.047 1.00 69.19 190 ARG A N 1
ATOM 1527 C CA . ARG A 1 190 ? -43.193 15.129 8.731 1.00 69.19 190 ARG A CA 1
ATOM 1528 C C . ARG A 1 190 ? -42.423 14.771 9.998 1.00 69.19 190 ARG A C 1
ATOM 1530 O O . ARG A 1 190 ? -43.057 14.481 11.003 1.00 69.19 190 ARG A O 1
ATOM 1537 N N . VAL A 1 191 ? -41.094 14.803 9.982 1.00 69.31 191 VAL A N 1
ATOM 1538 C CA . VAL A 1 191 ? -40.285 14.542 11.184 1.00 69.31 191 VAL A CA 1
ATOM 1539 C C . VAL A 1 191 ? -40.529 15.611 12.252 1.00 69.31 191 VAL A C 1
ATOM 1541 O O . VAL A 1 191 ? -40.790 15.243 13.393 1.00 69.31 191 VAL A O 1
ATOM 1544 N N . GLU A 1 192 ? -40.580 16.893 11.882 1.00 70.62 192 GLU A N 1
ATOM 1545 C CA . GLU A 1 192 ? -40.897 17.992 12.813 1.00 70.62 192 GLU A CA 1
ATOM 1546 C C . GLU A 1 192 ? -42.290 17.827 13.447 1.00 70.62 192 GLU A C 1
ATOM 1548 O O . GLU A 1 192 ? -42.446 17.904 14.665 1.00 70.62 192 GLU A O 1
ATOM 1553 N N . THR A 1 193 ? -43.313 17.489 12.653 1.00 73.56 193 THR A N 1
ATOM 1554 C CA . THR A 1 193 ? -44.664 17.230 13.198 1.00 73.56 193 THR A CA 1
ATOM 1555 C C . THR A 1 193 ? -44.739 15.974 14.069 1.00 73.56 193 THR A C 1
ATOM 1557 O O . THR A 1 193 ? -45.598 15.883 14.952 1.00 73.56 193 THR A O 1
ATOM 1560 N N . TRP A 1 194 ? -43.882 14.980 13.830 1.00 67.31 194 TRP A N 1
ATOM 1561 C CA . TRP A 1 194 ? -43.760 13.811 14.703 1.00 67.31 194 TRP A CA 1
ATOM 1562 C C . TRP A 1 194 ? -43.055 14.155 16.016 1.00 67.31 194 TRP A C 1
ATOM 1564 O O . TRP A 1 194 ? -43.497 13.687 17.064 1.00 67.31 194 TRP A O 1
ATOM 1574 N N . GLU A 1 195 ? -42.026 14.998 15.977 1.00 65.19 195 GLU A N 1
ATOM 1575 C CA . GLU A 1 195 ? -41.309 15.486 17.156 1.00 65.19 195 GLU A CA 1
ATOM 1576 C C . GLU A 1 195 ? -42.223 16.319 18.067 1.00 65.19 195 GLU A C 1
ATOM 1578 O O . GLU A 1 195 ? -42.299 16.059 19.268 1.00 65.19 195 GLU A O 1
ATOM 1583 N N . GLU A 1 196 ? -43.027 17.227 17.502 1.00 74.62 196 GLU A N 1
ATOM 1584 C CA . GLU A 1 196 ? -44.026 17.992 18.263 1.00 74.62 196 GLU A CA 1
ATOM 1585 C C . GLU A 1 196 ? -45.055 17.087 18.956 1.00 74.62 196 GLU A C 1
ATOM 1587 O O . GLU A 1 196 ? -45.386 17.284 20.129 1.00 74.62 196 GLU A O 1
ATOM 1592 N N . LYS A 1 197 ? -45.552 16.055 18.260 1.00 77.25 197 LYS A N 1
ATOM 1593 C CA . LYS A 1 197 ? -46.485 15.075 18.845 1.00 77.25 197 LYS A CA 1
ATOM 1594 C C . LYS A 1 197 ? -45.829 14.229 19.931 1.00 77.25 197 LYS A C 1
ATOM 1596 O O . LYS A 1 197 ? -46.495 13.886 20.913 1.00 77.25 197 LYS A O 1
ATOM 1601 N N . LEU A 1 198 ? -44.555 13.878 19.757 1.00 63.72 198 LEU A N 1
ATOM 1602 C CA . LEU A 1 198 ? -43.786 13.130 20.744 1.00 63.72 198 LEU A CA 1
ATOM 1603 C C . LEU A 1 198 ? -43.621 13.960 22.020 1.00 63.72 198 LEU A C 1
ATOM 1605 O O . LEU A 1 198 ? -43.963 13.474 23.093 1.00 63.72 198 LEU A O 1
ATOM 1609 N N . ASN A 1 199 ? -43.226 15.228 21.892 1.00 68.38 199 ASN A N 1
ATOM 1610 C CA . ASN A 1 199 ? -43.060 16.145 23.020 1.00 68.38 199 ASN A CA 1
ATOM 1611 C C . ASN A 1 199 ? -44.380 16.385 23.764 1.00 68.38 199 ASN A C 1
ATOM 1613 O O . ASN A 1 199 ? -44.430 16.246 24.979 1.00 68.38 199 ASN A O 1
ATOM 1617 N N . GLN A 1 200 ? -45.496 16.584 23.054 1.00 74.69 200 GLN A N 1
ATOM 1618 C CA . GLN A 1 200 ? -46.819 16.670 23.695 1.00 74.69 200 GLN A CA 1
ATOM 1619 C C . GLN A 1 200 ? -47.222 15.384 24.431 1.00 74.69 200 GLN A C 1
ATOM 1621 O O . GLN A 1 200 ? -47.994 15.421 25.392 1.00 74.69 200 GLN A O 1
ATOM 1626 N N . THR A 1 201 ? -46.765 14.227 23.952 1.00 65.19 201 THR A N 1
ATOM 1627 C CA . THR A 1 201 ? -47.025 12.938 24.603 1.00 65.19 201 THR A CA 1
ATOM 1628 C C . THR A 1 201 ? -46.146 12.772 25.838 1.00 65.19 201 THR A C 1
ATOM 1630 O O . THR A 1 201 ? -46.645 12.305 26.860 1.00 65.19 201 THR A O 1
ATOM 1633 N N . ILE A 1 202 ? -44.885 13.206 25.768 1.00 62.44 202 ILE A N 1
ATOM 1634 C CA . ILE A 1 202 ? -43.953 13.266 26.899 1.00 62.44 202 ILE A CA 1
ATOM 1635 C C . ILE A 1 202 ? -44.511 14.189 27.985 1.00 62.44 202 ILE A C 1
ATOM 1637 O O . ILE A 1 202 ? -44.662 13.731 29.110 1.00 62.44 202 ILE A O 1
ATOM 1641 N N . ASP A 1 203 ? -44.966 15.398 27.649 1.00 72.38 203 ASP A N 1
ATOM 1642 C CA . ASP A 1 203 ? -45.567 16.336 28.610 1.00 72.38 203 ASP A CA 1
ATOM 1643 C C . ASP A 1 203 ? -46.793 15.733 29.319 1.00 72.38 203 ASP A C 1
ATOM 1645 O O . ASP A 1 203 ? -46.964 15.853 30.535 1.00 72.38 203 ASP A O 1
ATOM 1649 N N . LYS A 1 204 ? -47.656 15.028 28.573 1.00 71.56 204 LYS A N 1
ATOM 1650 C CA . LYS A 1 204 ? -48.811 14.308 29.144 1.00 71.56 204 LYS A CA 1
ATOM 1651 C C . LYS A 1 204 ? -48.382 13.157 30.054 1.00 71.56 204 LYS A C 1
ATOM 1653 O O . LYS A 1 204 ? -49.044 12.895 31.064 1.00 71.56 204 LYS A O 1
ATOM 1658 N N . PHE A 1 205 ? -47.299 12.467 29.704 1.00 55.94 205 PHE A N 1
ATOM 1659 C CA . PHE A 1 205 ? -46.708 11.420 30.531 1.00 55.94 205 PHE A CA 1
ATOM 1660 C C . PHE A 1 205 ? -46.087 11.998 31.802 1.00 55.94 205 PHE A C 1
ATOM 1662 O O . PHE A 1 205 ? -46.357 11.477 32.875 1.00 55.94 205 PHE A O 1
ATOM 1669 N N . GLU A 1 206 ? -45.341 13.097 31.721 1.00 60.62 206 GLU A N 1
ATOM 1670 C CA . GLU A 1 206 ? -44.737 13.775 32.872 1.00 60.62 206 GLU A CA 1
ATOM 1671 C C . GLU A 1 206 ? -45.799 14.305 33.844 1.00 60.62 206 GLU A C 1
ATOM 1673 O O . GLU A 1 206 ? -45.678 14.128 35.058 1.00 60.62 206 GLU A O 1
ATOM 1678 N N . GLN A 1 207 ? -46.901 14.857 33.327 1.00 69.75 207 GLN A N 1
ATOM 1679 C CA . GLN A 1 207 ? -48.057 15.248 34.141 1.00 69.75 207 GLN A CA 1
ATOM 1680 C C . GLN A 1 207 ? -48.728 14.043 34.818 1.00 69.75 207 GLN A C 1
ATOM 1682 O O . GLN A 1 207 ? -49.137 14.132 35.977 1.00 69.75 207 GLN A O 1
ATOM 1687 N N . SER A 1 208 ? -48.800 12.899 34.131 1.00 59.53 208 SER A N 1
ATOM 1688 C CA . SER A 1 208 ? -49.351 11.654 34.690 1.00 59.53 208 SER A CA 1
ATOM 1689 C C . SER A 1 208 ? -48.416 11.015 35.727 1.00 59.53 208 SER A C 1
ATOM 1691 O O . SER A 1 208 ? -48.886 10.499 36.739 1.00 59.53 208 SER A O 1
ATOM 1693 N N . ILE A 1 209 ? -47.097 11.108 35.524 1.00 54.22 209 ILE A N 1
ATOM 1694 C CA . ILE A 1 209 ? -46.053 10.654 36.458 1.00 54.22 209 ILE A CA 1
ATOM 1695 C C . ILE A 1 209 ? -46.045 11.528 37.718 1.00 54.22 209 ILE A C 1
ATOM 1697 O O . ILE A 1 209 ? -45.954 10.997 38.822 1.00 54.22 209 ILE A O 1
ATOM 1701 N N . SER A 1 210 ? -46.234 12.843 37.578 1.00 56.28 210 SER A N 1
ATOM 1702 C CA . SER A 1 210 ? -46.415 13.773 38.703 1.00 56.28 210 SER A CA 1
ATOM 1703 C C . SER A 1 210 ? -47.631 13.406 39.570 1.00 56.28 210 SER A C 1
ATOM 1705 O O . SER A 1 210 ? -47.572 13.488 40.794 1.00 56.28 210 SER A O 1
ATOM 1707 N N . HIS A 1 211 ? -48.710 12.903 38.956 1.00 53.12 211 HIS A N 1
ATOM 1708 C CA . HIS A 1 211 ? -49.918 12.455 39.661 1.00 53.12 211 HIS A CA 1
ATOM 1709 C C . HIS A 1 211 ? -49.817 11.041 40.271 1.00 53.12 211 HIS A C 1
ATOM 1711 O O . HIS A 1 211 ? -50.590 10.711 41.166 1.00 53.12 211 HIS A O 1
ATOM 1717 N N . GLN A 1 212 ? -48.877 10.203 39.817 1.00 52.59 212 GLN A N 1
ATOM 1718 C CA . GLN A 1 212 ? -48.643 8.840 40.332 1.00 52.59 212 GLN A CA 1
ATOM 1719 C C . GLN A 1 212 ? -47.376 8.715 41.203 1.00 52.59 212 GLN A C 1
ATOM 1721 O O . GLN A 1 212 ? -47.049 7.626 41.683 1.00 52.59 212 GLN A O 1
ATOM 1726 N N . GLY A 1 213 ? -46.675 9.828 41.444 1.00 47.47 213 GLY A N 1
ATOM 1727 C CA . GLY A 1 213 ? -45.403 9.890 42.169 1.00 47.47 213 GLY A CA 1
ATOM 1728 C C . GLY A 1 213 ? -45.445 9.428 43.631 1.00 47.47 213 GLY A C 1
ATOM 1729 O O . GLY A 1 213 ? -44.393 9.122 44.186 1.00 47.47 213 GLY A O 1
ATOM 1730 N N . GLU A 1 214 ? -46.624 9.287 44.245 1.00 49.03 214 GLU A N 1
ATOM 1731 C CA . GLU A 1 214 ? -46.754 8.730 45.603 1.00 49.03 214 GLU A CA 1
ATOM 1732 C C . GLU A 1 214 ? -46.736 7.189 45.640 1.00 49.03 214 GLU A C 1
ATOM 1734 O O . GLU A 1 214 ? -46.452 6.611 46.683 1.00 49.03 214 GLU A O 1
ATOM 1739 N N . THR A 1 215 ? -46.949 6.492 44.515 1.00 52.50 215 THR A N 1
ATOM 1740 C CA . THR A 1 215 ? -46.986 5.011 44.472 1.00 52.50 215 THR A CA 1
ATOM 1741 C C . THR A 1 215 ? -45.679 4.385 43.948 1.00 52.50 215 THR A C 1
ATOM 1743 O O . THR A 1 215 ? -45.406 3.206 44.166 1.00 52.50 215 THR A O 1
ATOM 1746 N N . ILE A 1 216 ? -44.820 5.168 43.284 1.00 46.34 216 ILE A N 1
ATOM 1747 C CA . ILE A 1 216 ? -43.593 4.680 42.616 1.00 46.34 216 ILE A CA 1
ATOM 1748 C C . ILE A 1 216 ? -42.415 4.507 43.593 1.00 46.34 216 ILE A C 1
ATOM 1750 O O . ILE A 1 216 ? -41.555 3.650 43.374 1.00 46.34 216 ILE A O 1
ATOM 1754 N N . VAL A 1 217 ? -42.393 5.236 44.715 1.00 48.81 217 VAL A N 1
ATOM 1755 C CA . VAL A 1 217 ? -41.337 5.096 45.739 1.00 48.81 217 VAL A CA 1
ATOM 1756 C C . VAL A 1 217 ? -41.402 3.726 46.437 1.00 48.81 217 VAL A C 1
ATOM 1758 O O . VAL A 1 217 ? -40.362 3.151 46.758 1.00 48.81 217 VAL A O 1
ATOM 1761 N N . GLU A 1 218 ? -42.593 3.137 46.587 1.00 46.22 218 GLU A N 1
ATOM 1762 C CA . GLU A 1 218 ? -42.748 1.781 47.139 1.00 46.22 218 GLU A CA 1
ATOM 1763 C C . GLU A 1 218 ? -42.354 0.679 46.139 1.00 46.22 218 GLU A C 1
ATOM 1765 O O . GLU A 1 218 ? -41.780 -0.336 46.537 1.00 46.22 218 GLU A O 1
ATOM 1770 N N . PHE A 1 219 ? -42.570 0.895 44.836 1.00 42.22 219 PHE A N 1
ATOM 1771 C CA . PHE A 1 219 ? -42.222 -0.072 43.783 1.00 42.22 219 PHE A CA 1
ATOM 1772 C C . PHE A 1 219 ? -40.727 -0.041 43.406 1.00 42.22 219 PHE A C 1
ATOM 1774 O O . PHE A 1 219 ? -40.131 -1.082 43.114 1.00 42.22 219 PHE A O 1
ATOM 1781 N N . SER A 1 220 ? -40.083 1.132 43.482 1.00 37.31 220 SER A N 1
ATOM 1782 C CA . SER A 1 220 ? -38.641 1.310 43.234 1.00 37.31 220 SER A CA 1
ATOM 1783 C C . SER A 1 220 ? -37.775 0.485 44.195 1.00 37.31 220 SER A C 1
ATOM 1785 O O . SER A 1 220 ? -36.746 -0.060 43.794 1.00 37.31 220 SER A O 1
ATOM 1787 N N . ASN A 1 221 ? -38.220 0.315 45.445 1.00 48.69 221 ASN A N 1
ATOM 1788 C CA . ASN A 1 221 ? -37.509 -0.487 46.445 1.00 48.69 221 ASN A CA 1
ATOM 1789 C C . ASN A 1 221 ? -37.647 -2.006 46.232 1.00 48.69 221 ASN A C 1
ATOM 1791 O O . ASN A 1 221 ? -36.912 -2.772 46.852 1.00 48.69 221 ASN A O 1
ATOM 1795 N N . GLN A 1 222 ? -38.544 -2.455 45.345 1.00 46.28 222 GLN A N 1
ATOM 1796 C CA . GLN A 1 222 ? -38.744 -3.877 45.031 1.00 46.28 222 GLN A CA 1
ATOM 1797 C C . GLN A 1 222 ? -38.091 -4.317 43.707 1.00 46.28 222 GLN A C 1
ATOM 1799 O O . GLN A 1 222 ? -37.823 -5.506 43.538 1.00 46.28 222 GLN A O 1
ATOM 1804 N N . ILE A 1 223 ? -37.786 -3.391 42.785 1.00 41.31 223 ILE A N 1
ATOM 1805 C CA . ILE A 1 223 ? -37.220 -3.708 41.454 1.00 41.31 223 ILE A CA 1
ATOM 1806 C C . ILE A 1 223 ? -35.689 -3.560 41.383 1.00 41.31 223 ILE A C 1
ATOM 1808 O O . ILE A 1 223 ? -35.052 -4.202 40.544 1.00 41.31 223 ILE A O 1
ATOM 1812 N N . HIS A 1 224 ? -35.064 -2.810 42.297 1.00 37.81 224 HIS A N 1
ATOM 1813 C CA . HIS A 1 224 ? -33.601 -2.657 42.340 1.00 37.81 224 HIS A CA 1
ATOM 1814 C C . HIS A 1 224 ? -32.784 -3.977 42.375 1.00 37.81 224 HIS A C 1
ATOM 1816 O O . HIS A 1 224 ? -31.730 -4.013 41.748 1.00 37.81 224 HIS A O 1
ATOM 1822 N N . PRO A 1 225 ? -33.247 -5.102 42.967 1.00 39.28 225 PRO A N 1
ATOM 1823 C CA . PRO A 1 225 ? -32.505 -6.365 42.908 1.00 39.28 225 PRO A CA 1
ATOM 1824 C C . PRO A 1 225 ? -32.678 -7.151 41.591 1.00 39.28 225 PRO A C 1
ATOM 1826 O O . PRO A 1 225 ? -31.968 -8.134 41.376 1.00 39.28 225 PRO A O 1
ATOM 1829 N N . ILE A 1 226 ? -33.627 -6.771 40.724 1.00 38.06 226 ILE A N 1
ATOM 1830 C CA . ILE A 1 226 ? -33.963 -7.499 39.484 1.00 38.06 226 ILE A CA 1
ATOM 1831 C C . ILE A 1 226 ? -33.157 -6.961 38.289 1.00 38.06 226 ILE A C 1
ATOM 1833 O O . ILE A 1 226 ? -32.742 -7.741 37.429 1.00 38.06 226 ILE A O 1
ATOM 1837 N N . PHE A 1 227 ? -32.851 -5.659 38.262 1.00 34.53 227 PHE A N 1
ATOM 1838 C CA . PHE A 1 227 ? -31.991 -5.065 37.228 1.00 34.53 227 PHE A CA 1
ATOM 1839 C C . PHE A 1 227 ? -30.524 -5.522 37.339 1.00 34.53 227 PHE A C 1
ATOM 1841 O O . PHE A 1 227 ? -29.910 -5.828 36.318 1.00 34.53 227 PHE A O 1
ATOM 1848 N N . ASP A 1 228 ? -30.022 -5.750 38.558 1.00 36.75 228 ASP A N 1
ATOM 1849 C CA . ASP A 1 228 ? -28.689 -6.332 38.812 1.00 36.75 228 ASP A CA 1
ATOM 1850 C C . ASP A 1 228 ? -28.531 -7.788 38.315 1.00 36.75 228 ASP A C 1
ATOM 1852 O O . ASP A 1 228 ? -27.417 -8.324 38.228 1.00 36.75 228 ASP A O 1
ATOM 1856 N N . GLN A 1 229 ? -29.638 -8.472 37.998 1.00 35.69 229 GLN A N 1
ATOM 1857 C CA . GLN A 1 229 ? -29.614 -9.839 37.467 1.00 35.69 229 GLN A CA 1
ATOM 1858 C C . GLN A 1 229 ? -29.653 -9.904 35.932 1.00 35.69 229 GLN A C 1
ATOM 1860 O O . GLN A 1 229 ? -29.202 -10.908 35.376 1.00 35.69 229 GLN A O 1
ATOM 1865 N N . LEU A 1 230 ? -30.116 -8.854 35.241 1.00 34.31 230 LEU A N 1
ATOM 1866 C CA . LEU A 1 230 ? -30.261 -8.824 33.776 1.00 34.31 230 LEU A CA 1
ATOM 1867 C C . LEU A 1 230 ? -29.019 -8.298 33.032 1.00 34.31 230 LEU A C 1
ATOM 1869 O O . LEU A 1 230 ? -28.819 -8.654 31.875 1.00 34.31 230 LEU A O 1
ATOM 1873 N N . GLU A 1 231 ? -28.108 -7.593 33.709 1.00 37.53 231 GLU A N 1
ATOM 1874 C CA . GLU A 1 231 ? -26.786 -7.196 33.177 1.00 37.53 231 GLU A CA 1
ATOM 1875 C C . GLU A 1 231 ? -25.752 -8.347 33.122 1.00 37.53 231 GLU A C 1
ATOM 1877 O O . GLU A 1 231 ? -24.580 -8.155 32.810 1.00 37.53 231 GLU A O 1
ATOM 1882 N N . ARG A 1 232 ? -26.157 -9.595 33.399 1.00 37.19 232 ARG A N 1
ATOM 1883 C CA . ARG A 1 232 ? -25.240 -10.746 33.533 1.00 37.19 232 ARG A CA 1
ATOM 1884 C C . ARG A 1 232 ? -24.997 -11.565 32.262 1.00 37.19 232 ARG A C 1
ATOM 1886 O O . ARG A 1 232 ? -24.619 -12.737 32.380 1.00 37.19 232 ARG A O 1
ATOM 1893 N N . LEU A 1 233 ? -25.078 -10.963 31.079 1.00 37.03 233 LEU A N 1
ATOM 1894 C CA . LEU A 1 233 ? -24.434 -11.493 29.869 1.00 37.03 233 LEU A CA 1
ATOM 1895 C C . LEU A 1 233 ? -23.187 -10.645 29.558 1.00 37.03 233 LEU A C 1
ATOM 1897 O O . LEU A 1 233 ? -23.259 -9.681 28.811 1.00 37.03 233 LEU A O 1
ATOM 1901 N N . ASP A 1 234 ? -22.051 -11.010 30.170 1.00 45.12 234 ASP A N 1
ATOM 1902 C CA . ASP A 1 234 ? -20.735 -10.354 30.030 1.00 45.12 234 ASP A CA 1
ATOM 1903 C C . ASP A 1 234 ? -20.184 -10.448 28.590 1.00 45.12 234 ASP A C 1
ATOM 1905 O O . ASP A 1 234 ? -19.324 -11.288 28.295 1.00 45.12 234 ASP A O 1
ATOM 1909 N N . VAL A 1 235 ? -20.665 -9.597 27.684 1.00 51.44 235 VAL A N 1
ATOM 1910 C CA . VAL A 1 235 ? -20.045 -9.371 26.373 1.00 51.44 235 VAL A CA 1
ATOM 1911 C C . VAL A 1 235 ? -19.689 -7.895 26.262 1.00 51.44 235 VAL A C 1
ATOM 1913 O O . VAL A 1 235 ? -20.565 -7.064 26.053 1.00 51.44 235 VAL A O 1
ATOM 1916 N N . ASP A 1 236 ? -18.401 -7.572 26.391 1.00 61.94 236 ASP A N 1
ATOM 1917 C CA . ASP A 1 236 ? -17.918 -6.227 26.066 1.00 61.94 236 ASP A CA 1
ATOM 1918 C C . ASP A 1 236 ? -17.883 -6.104 24.528 1.00 61.94 236 ASP A C 1
ATOM 1920 O O . ASP A 1 236 ? -17.192 -6.892 23.868 1.00 61.94 236 ASP A O 1
ATOM 1924 N N . ASP A 1 237 ? -18.628 -5.150 23.964 1.00 73.00 237 ASP A N 1
ATOM 1925 C CA . ASP A 1 237 ? -18.666 -4.860 22.524 1.00 73.00 237 ASP A CA 1
ATOM 1926 C C . ASP A 1 237 ? -18.025 -3.493 22.248 1.00 73.00 237 ASP A C 1
ATOM 1928 O O . ASP A 1 237 ? -18.432 -2.476 22.813 1.00 73.00 237 ASP A O 1
ATOM 1932 N N . PHE A 1 238 ? -16.992 -3.467 21.406 1.00 84.06 238 PHE A N 1
ATOM 1933 C CA . PHE A 1 238 ? -16.255 -2.252 21.060 1.00 84.06 238 PHE A CA 1
ATOM 1934 C C . PHE A 1 238 ? -16.307 -2.015 19.560 1.00 84.06 238 PHE A C 1
ATOM 1936 O O . PHE A 1 238 ? -15.914 -2.892 18.795 1.00 84.06 238 PHE A O 1
ATOM 1943 N N . ARG A 1 239 ? -16.694 -0.805 19.140 1.00 86.81 239 ARG A N 1
ATOM 1944 C CA . ARG A 1 239 ? -16.764 -0.423 17.726 1.00 86.81 239 ARG A CA 1
ATOM 1945 C C . ARG A 1 239 ? -15.866 0.760 17.392 1.00 86.81 239 ARG A C 1
ATOM 1947 O O . ARG A 1 239 ? -15.833 1.737 18.138 1.00 86.81 239 ARG A O 1
ATOM 1954 N N . GLY A 1 240 ? -15.183 0.724 16.246 1.00 86.81 240 GLY A N 1
ATOM 1955 C CA . GLY A 1 240 ? -14.410 1.881 15.792 1.00 86.81 240 GLY A CA 1
ATOM 1956 C C . GLY A 1 240 ? -14.112 1.941 14.298 1.00 86.81 240 GLY A C 1
ATOM 1957 O O . GLY A 1 240 ? -13.861 0.937 13.632 1.00 86.81 240 GLY A O 1
ATOM 1958 N N . HIS A 1 241 ? -14.093 3.172 13.786 1.00 93.25 241 HIS A N 1
ATOM 1959 C CA . HIS A 1 241 ? -13.621 3.493 12.444 1.00 93.25 241 HIS A CA 1
ATOM 1960 C C . HIS A 1 241 ? -12.123 3.778 12.481 1.00 93.25 241 HIS A C 1
ATOM 1962 O O . HIS A 1 241 ? -11.682 4.698 13.171 1.00 93.25 241 HIS A O 1
ATOM 1968 N N . ILE A 1 242 ? -11.359 2.996 11.726 1.00 97.31 242 ILE A N 1
ATOM 1969 C CA . ILE A 1 242 ? -9.903 3.039 11.681 1.00 97.31 242 ILE A CA 1
ATOM 1970 C C . ILE A 1 242 ? -9.463 3.548 10.310 1.00 97.31 242 ILE A C 1
ATOM 1972 O O . ILE A 1 242 ? -9.984 3.131 9.269 1.00 97.31 242 ILE A O 1
ATOM 1976 N N . ARG A 1 243 ? -8.491 4.459 10.297 1.00 96.94 243 ARG A N 1
ATOM 1977 C CA . ARG A 1 243 ? -7.753 4.819 9.081 1.00 96.94 243 ARG A CA 1
ATOM 1978 C C . ARG A 1 243 ? -6.367 4.216 9.136 1.00 96.94 243 ARG A C 1
ATOM 1980 O O . ARG A 1 243 ? -5.667 4.359 10.135 1.00 96.94 243 ARG A O 1
ATOM 1987 N N . LEU A 1 244 ? -6.001 3.514 8.070 1.00 97.06 244 LEU A N 1
ATOM 1988 C CA . LEU A 1 244 ? -4.716 2.843 7.956 1.00 97.06 244 LEU A CA 1
ATOM 1989 C C . LEU A 1 244 ? -3.831 3.603 6.965 1.00 97.06 244 LEU A C 1
ATOM 1991 O O . LEU A 1 244 ? -4.048 3.553 5.754 1.00 97.06 244 LEU A O 1
ATOM 1995 N N . ILE A 1 245 ? -2.834 4.303 7.497 1.00 95.94 245 ILE A N 1
ATOM 1996 C CA . ILE A 1 245 ? -1.932 5.181 6.749 1.00 95.94 245 ILE A CA 1
ATOM 1997 C C . ILE A 1 245 ? -0.491 4.666 6.800 1.00 95.94 245 ILE A C 1
ATOM 1999 O O . ILE A 1 245 ? -0.132 3.834 7.632 1.00 95.94 245 ILE A O 1
ATOM 2003 N N . GLY A 1 246 ? 0.343 5.150 5.884 1.00 93.88 246 GLY A N 1
ATOM 2004 C CA . GLY A 1 246 ? 1.767 4.825 5.815 1.00 93.88 246 GLY A CA 1
ATOM 2005 C C . GLY A 1 246 ? 2.264 4.714 4.373 1.00 93.88 246 GLY A C 1
ATOM 2006 O O . GLY A 1 246 ? 1.448 4.606 3.453 1.00 93.88 246 GLY A O 1
ATOM 2007 N N . PRO A 1 247 ? 3.583 4.685 4.152 1.00 91.81 247 PRO A N 1
ATOM 2008 C CA . PRO A 1 247 ? 4.191 4.693 2.822 1.00 91.81 247 PRO A CA 1
ATOM 2009 C C . PRO A 1 247 ? 3.909 3.393 2.052 1.00 91.81 247 PRO A C 1
ATOM 2011 O O . PRO A 1 247 ? 3.485 2.384 2.622 1.00 91.81 247 PRO A O 1
ATOM 2014 N N . ARG A 1 248 ? 4.138 3.381 0.734 1.00 89.06 248 ARG A N 1
ATOM 2015 C CA . ARG A 1 248 ? 3.851 2.218 -0.129 1.00 89.06 248 ARG A CA 1
ATOM 2016 C C . ARG A 1 248 ? 4.421 0.874 0.372 1.00 89.06 248 ARG A C 1
ATOM 2018 O O . ARG A 1 248 ? 3.648 -0.087 0.399 1.00 89.06 248 ARG A O 1
ATOM 2025 N N . PRO A 1 249 ? 5.687 0.758 0.827 1.00 89.62 249 PRO A N 1
ATOM 2026 C CA . PRO A 1 249 ? 6.253 -0.533 1.222 1.00 89.62 249 PRO A CA 1
ATOM 2027 C C . PRO A 1 249 ? 5.743 -1.070 2.568 1.00 89.62 249 PRO A C 1
ATOM 2029 O O . PRO A 1 249 ? 6.050 -2.217 2.892 1.00 89.62 249 PRO A O 1
ATOM 2032 N N . SER A 1 250 ? 4.942 -0.313 3.332 1.00 92.12 250 SER A N 1
ATOM 2033 C CA . SER A 1 250 ? 4.537 -0.700 4.693 1.00 92.12 250 SER A CA 1
ATOM 2034 C C . SER A 1 250 ? 3.553 -1.874 4.774 1.00 92.12 250 SER A C 1
ATOM 2036 O O . SER A 1 250 ? 3.236 -2.333 5.862 1.00 92.12 250 SER A O 1
ATOM 2038 N N . GLY A 1 251 ? 3.063 -2.402 3.647 1.00 92.62 251 GLY A N 1
ATOM 2039 C CA . GLY A 1 251 ? 2.291 -3.651 3.638 1.00 92.62 251 GLY A CA 1
ATOM 2040 C C . GLY A 1 251 ? 0.863 -3.536 4.184 1.00 92.62 251 GLY A C 1
ATOM 2041 O O . GLY A 1 251 ? 0.327 -4.519 4.683 1.00 92.62 251 GLY A O 1
ATOM 2042 N N . LYS A 1 252 ? 0.226 -2.364 4.072 1.00 95.06 252 LYS A N 1
ATOM 2043 C CA . LYS A 1 252 ? -1.132 -2.076 4.587 1.00 95.06 252 LYS A CA 1
ATOM 2044 C C . LYS A 1 252 ? -2.195 -3.112 4.199 1.00 95.06 252 LYS A C 1
ATOM 2046 O O . LYS A 1 252 ? -2.885 -3.644 5.064 1.00 95.06 252 LYS A O 1
ATOM 2051 N N . LEU A 1 253 ? -2.318 -3.426 2.906 1.00 94.56 253 LEU A N 1
ATOM 2052 C CA . LEU A 1 253 ? -3.281 -4.432 2.438 1.00 94.56 253 LEU A CA 1
ATOM 2053 C C . LEU A 1 253 ? -2.908 -5.843 2.896 1.00 94.56 253 LEU A C 1
ATOM 2055 O O . LEU A 1 253 ? -3.777 -6.608 3.295 1.00 94.56 253 LEU A O 1
ATOM 2059 N N . THR A 1 254 ? -1.616 -6.171 2.898 1.00 94.06 254 THR A N 1
ATOM 2060 C CA . THR A 1 254 ? -1.104 -7.456 3.392 1.00 94.06 254 THR A CA 1
ATOM 2061 C C . THR A 1 254 ? -1.418 -7.645 4.876 1.00 94.06 254 THR A C 1
ATOM 2063 O O . THR A 1 254 ? -1.818 -8.732 5.276 1.00 94.06 254 THR A O 1
ATOM 2066 N N . PHE A 1 255 ? -1.294 -6.590 5.686 1.00 95.38 255 PHE A N 1
ATOM 2067 C CA . PHE A 1 255 ? -1.682 -6.587 7.096 1.00 95.38 255 PHE A CA 1
ATOM 2068 C C . PHE A 1 255 ? -3.174 -6.886 7.271 1.00 95.38 255 PHE A C 1
ATOM 2070 O O . PHE A 1 255 ? -3.522 -7.759 8.061 1.00 95.38 255 PHE A O 1
ATOM 2077 N N . LEU A 1 256 ? -4.048 -6.219 6.508 1.00 95.75 256 LEU A N 1
ATOM 2078 C CA . LEU A 1 256 ? -5.493 -6.456 6.580 1.00 95.75 256 LEU A CA 1
ATOM 2079 C C . LEU A 1 256 ? -5.877 -7.862 6.107 1.00 95.75 256 LEU A C 1
ATOM 2081 O O . LEU A 1 256 ? -6.643 -8.540 6.785 1.00 95.75 256 LEU A O 1
ATOM 2085 N N . ALA A 1 257 ? -5.306 -8.334 4.998 1.00 94.69 257 ALA A N 1
ATOM 2086 C CA . ALA A 1 257 ? -5.535 -9.690 4.504 1.00 94.69 257 ALA A CA 1
ATOM 2087 C C . ALA A 1 257 ? -5.089 -10.749 5.527 1.00 94.69 257 ALA A C 1
ATOM 2089 O O . ALA A 1 257 ? -5.823 -11.701 5.801 1.00 94.69 257 ALA A O 1
ATOM 2090 N N . ALA A 1 258 ? -3.916 -10.553 6.141 1.00 92.88 258 ALA A N 1
ATOM 2091 C CA . ALA A 1 258 ? -3.407 -11.419 7.201 1.00 92.88 258 ALA A CA 1
ATOM 2092 C C . ALA A 1 258 ? -4.313 -11.404 8.435 1.00 92.88 258 ALA A C 1
ATOM 2094 O O . ALA A 1 258 ? -4.611 -12.461 8.987 1.00 92.88 258 ALA A O 1
ATOM 2095 N N . LEU A 1 259 ? -4.784 -10.220 8.846 1.00 94.25 259 LEU A N 1
ATOM 2096 C CA . LEU A 1 259 ? -5.708 -10.071 9.965 1.00 94.25 259 LEU A CA 1
ATOM 2097 C C . LEU A 1 259 ? -7.001 -10.841 9.695 1.00 94.25 259 LEU A C 1
ATOM 2099 O O . LEU A 1 259 ? -7.410 -11.627 10.536 1.00 94.25 259 LEU A O 1
ATOM 2103 N N . LEU A 1 260 ? -7.606 -10.690 8.515 1.00 94.31 260 LEU A N 1
ATOM 2104 C CA . LEU A 1 260 ? -8.853 -11.376 8.155 1.00 94.31 260 LEU A CA 1
ATOM 2105 C C . LEU A 1 260 ? -8.725 -12.908 8.115 1.00 94.31 260 LEU A C 1
ATOM 2107 O O . LEU A 1 260 ? -9.726 -13.606 8.292 1.00 94.31 260 LEU A O 1
ATOM 2111 N N . CYS A 1 261 ? -7.511 -13.422 7.903 1.00 91.44 261 CYS A N 1
ATOM 2112 C CA . CYS A 1 261 ? -7.198 -14.854 7.878 1.00 91.44 261 CYS A CA 1
ATOM 2113 C C . CYS A 1 261 ? -6.606 -15.379 9.203 1.00 91.44 261 CYS A C 1
ATOM 2115 O O . CYS A 1 261 ? -6.259 -16.560 9.292 1.00 91.44 261 CYS A O 1
ATOM 2117 N N . LEU A 1 262 ? -6.457 -14.528 10.226 1.00 88.75 262 LEU A N 1
ATOM 2118 C CA . LEU A 1 262 ? -5.747 -14.855 11.469 1.00 88.75 262 LEU A CA 1
ATOM 2119 C C . LEU A 1 262 ? -6.400 -16.010 12.244 1.00 88.75 262 LEU A C 1
ATOM 2121 O O . LEU A 1 262 ? -5.699 -16.819 12.853 1.00 88.75 262 LEU A O 1
ATOM 2125 N N . ASP A 1 263 ? -7.728 -16.123 12.178 1.00 86.31 263 ASP A N 1
ATOM 2126 C CA . ASP A 1 263 ? -8.507 -17.232 12.742 1.00 86.31 263 ASP A CA 1
ATOM 2127 C C . ASP A 1 263 ? -7.966 -18.607 12.304 1.00 86.31 263 ASP A C 1
ATOM 2129 O O . ASP A 1 263 ? -7.908 -19.539 13.107 1.00 86.31 263 ASP A O 1
ATOM 2133 N N . ARG A 1 264 ? -7.489 -18.734 11.057 1.00 82.12 264 ARG A N 1
ATOM 2134 C CA . ARG A 1 264 ? -6.890 -19.970 10.525 1.00 82.12 264 ARG A CA 1
ATOM 2135 C C . ARG A 1 264 ? -5.538 -20.285 11.148 1.00 82.12 264 ARG A C 1
ATOM 2137 O O . ARG A 1 264 ? -5.317 -21.432 11.535 1.00 82.12 264 ARG A O 1
ATOM 2144 N N . ALA A 1 265 ? -4.663 -19.287 11.256 1.00 79.38 265 ALA A N 1
ATOM 2145 C CA . ALA A 1 265 ? -3.333 -19.459 11.837 1.00 79.38 265 ALA A CA 1
ATOM 2146 C C . ALA A 1 265 ? -3.399 -19.831 13.328 1.00 79.38 265 ALA A C 1
ATOM 2148 O O . ALA A 1 265 ? -2.539 -20.544 13.844 1.00 79.38 265 ALA A O 1
ATOM 2149 N N . LEU A 1 266 ? -4.449 -19.383 14.022 1.00 78.31 266 LEU A N 1
ATOM 2150 C CA . LEU A 1 266 ? -4.615 -19.585 15.458 1.00 78.31 266 LEU A CA 1
ATOM 2151 C C . LEU A 1 266 ? -5.441 -20.822 15.841 1.00 78.31 266 LEU A C 1
ATOM 2153 O O . LEU A 1 266 ? -5.569 -21.087 17.038 1.00 78.31 266 LEU A O 1
ATOM 2157 N N . LYS A 1 267 ? -5.927 -21.624 14.875 1.00 72.06 267 LYS A N 1
ATOM 2158 C CA . LYS A 1 267 ? -6.772 -22.819 15.118 1.00 72.06 267 LYS A CA 1
ATOM 2159 C C . LYS A 1 267 ? -6.214 -23.796 16.158 1.00 72.06 267 LYS A C 1
ATOM 2161 O O . LYS A 1 267 ? -6.988 -24.438 16.858 1.00 72.06 267 LYS A O 1
ATOM 2166 N N . ASN A 1 268 ? -4.889 -23.896 16.269 1.00 66.75 268 ASN A N 1
ATOM 2167 C CA . ASN A 1 268 ? -4.207 -24.820 17.183 1.00 66.75 268 ASN A CA 1
ATOM 2168 C C . ASN A 1 268 ? -3.660 -24.138 18.450 1.00 66.75 268 ASN A C 1
ATOM 2170 O O . ASN A 1 268 ? -2.861 -24.727 19.178 1.00 66.75 268 ASN A O 1
ATOM 2174 N N . THR A 1 269 ? -4.047 -22.888 18.711 1.00 68.94 269 THR A N 1
ATOM 2175 C CA . THR A 1 269 ? -3.597 -22.123 19.881 1.00 68.94 269 THR A CA 1
ATOM 2176 C C . THR A 1 269 ? -4.681 -22.059 20.958 1.00 68.94 269 THR A C 1
ATOM 2178 O O . THR A 1 269 ? -5.854 -22.326 20.715 1.00 68.94 269 THR A O 1
ATOM 2181 N N . ASN A 1 270 ? -4.299 -21.676 22.180 1.00 67.06 270 ASN A N 1
ATOM 2182 C CA . ASN A 1 270 ? -5.251 -21.494 23.284 1.00 67.06 270 ASN A CA 1
ATOM 2183 C C . ASN A 1 270 ? -6.149 -20.249 23.127 1.00 67.06 270 ASN A C 1
ATOM 2185 O O . ASN A 1 270 ? -7.096 -20.088 23.900 1.00 67.06 270 ASN A O 1
ATOM 2189 N N . LEU A 1 271 ? -5.838 -19.369 22.169 1.00 71.62 271 LEU A N 1
ATOM 2190 C CA . LEU A 1 271 ? -6.608 -18.173 21.846 1.00 71.62 271 LEU A CA 1
ATOM 2191 C C . LEU A 1 271 ? -7.665 -18.538 20.804 1.00 71.62 271 LEU A C 1
ATOM 2193 O O . LEU A 1 271 ? -7.345 -18.776 19.642 1.00 71.62 271 LEU A O 1
ATOM 2197 N N . MET A 1 272 ? -8.932 -18.570 21.218 1.00 79.81 272 MET A N 1
ATOM 2198 C CA . MET A 1 272 ? -10.038 -18.770 20.285 1.00 79.81 272 MET A CA 1
ATOM 2199 C C . MET A 1 272 ? -10.473 -17.418 19.732 1.00 79.81 272 MET A C 1
ATOM 2201 O O . MET A 1 272 ? -11.207 -16.681 20.393 1.00 79.81 272 MET A O 1
ATOM 2205 N N . ILE A 1 273 ? -9.987 -17.110 18.530 1.00 86.12 273 ILE A N 1
ATOM 2206 C CA . ILE A 1 273 ? -10.323 -15.903 17.777 1.00 86.12 273 ILE A CA 1
ATOM 2207 C C . ILE A 1 273 ? -11.106 -16.309 16.532 1.00 86.12 273 ILE A C 1
ATOM 2209 O O . ILE A 1 273 ? -10.655 -17.154 15.760 1.00 86.12 273 ILE A O 1
ATOM 2213 N N . ASN A 1 274 ? -12.269 -15.695 16.345 1.00 89.75 274 ASN A N 1
ATOM 2214 C CA . ASN A 1 274 ? -13.087 -15.832 15.146 1.00 89.75 274 ASN A CA 1
ATOM 2215 C C . ASN A 1 274 ? -13.193 -14.468 14.460 1.00 89.75 274 ASN A C 1
ATOM 2217 O O . ASN A 1 274 ? -13.419 -13.464 15.133 1.00 89.75 274 ASN A O 1
ATOM 2221 N N . ILE A 1 275 ? -13.009 -14.425 13.140 1.00 92.75 275 ILE A N 1
ATOM 2222 C CA . ILE A 1 275 ? -13.040 -13.178 12.367 1.00 92.75 275 ILE A CA 1
ATOM 2223 C C . ILE A 1 275 ? -14.057 -13.317 11.248 1.00 92.75 275 ILE A C 1
ATOM 2225 O O . ILE A 1 275 ? -13.889 -14.129 10.332 1.00 92.75 275 ILE A O 1
ATOM 2229 N N . VAL A 1 276 ? -15.099 -12.495 11.328 1.00 94.25 276 VAL A N 1
ATOM 2230 C CA . VAL A 1 276 ? -16.268 -12.529 10.453 1.00 94.25 276 VAL A CA 1
ATOM 2231 C C . VAL A 1 276 ? -16.296 -11.254 9.604 1.00 94.25 276 VAL A C 1
ATOM 2233 O O . VAL A 1 276 ? -16.665 -10.196 10.119 1.00 94.25 276 VAL A O 1
ATOM 2236 N N . PRO A 1 277 ? -15.900 -11.326 8.318 1.00 95.69 277 PRO A N 1
ATOM 2237 C CA . PRO A 1 277 ? -16.130 -10.258 7.346 1.00 95.69 277 PRO A CA 1
ATOM 2238 C C . PRO A 1 277 ? -17.610 -9.870 7.282 1.00 95.69 277 PRO A C 1
ATOM 2240 O O . PRO A 1 277 ? -18.471 -10.751 7.301 1.00 95.69 277 PRO A O 1
ATOM 2243 N N . ARG A 1 278 ? -17.909 -8.572 7.177 1.00 93.88 278 ARG A N 1
ATOM 2244 C CA . ARG A 1 278 ? -19.292 -8.057 7.143 1.00 93.88 278 ARG A CA 1
ATOM 2245 C C . ARG A 1 278 ? -19.688 -7.381 5.834 1.00 93.88 278 ARG A C 1
ATOM 2247 O O . ARG A 1 278 ? -20.847 -7.012 5.673 1.00 93.88 278 ARG A O 1
ATOM 2254 N N . ASN A 1 279 ? -18.756 -7.238 4.897 1.00 92.12 279 ASN A N 1
ATOM 2255 C CA . ASN A 1 279 ? -19.030 -6.720 3.563 1.00 92.12 279 ASN A CA 1
ATOM 2256 C C . ASN A 1 279 ? -18.242 -7.473 2.480 1.00 92.12 279 ASN A C 1
ATOM 2258 O O . ASN A 1 279 ? -17.281 -8.190 2.774 1.00 92.12 279 ASN A O 1
ATOM 2262 N N . ASP A 1 280 ? -18.651 -7.281 1.226 1.00 94.75 280 ASP A N 1
ATOM 2263 C CA . ASP A 1 280 ? -18.085 -7.985 0.070 1.00 94.75 280 ASP A CA 1
ATOM 2264 C C . ASP A 1 280 ? -16.585 -7.722 -0.103 1.00 94.75 280 ASP A C 1
ATOM 2266 O O . ASP A 1 280 ? -15.830 -8.637 -0.422 1.00 94.75 280 ASP A O 1
ATOM 2270 N N . GLU A 1 281 ? -16.126 -6.496 0.162 1.00 94.62 281 GLU A N 1
ATOM 2271 C CA . GLU A 1 281 ? -14.706 -6.135 0.064 1.00 94.62 281 GLU A CA 1
ATOM 2272 C C . GLU A 1 281 ? -13.850 -6.886 1.098 1.00 94.62 281 GLU A C 1
ATOM 2274 O O . GLU A 1 281 ? -12.792 -7.417 0.755 1.00 94.62 281 GLU A O 1
ATOM 2279 N N . SER A 1 282 ? -14.319 -7.031 2.344 1.00 95.19 282 SER A N 1
ATOM 2280 C CA . SER A 1 282 ? -13.655 -7.866 3.355 1.00 95.19 282 SER A CA 1
ATOM 2281 C C . SER A 1 282 ? -13.699 -9.352 3.018 1.00 95.19 282 SER A C 1
ATOM 2283 O O . SER A 1 282 ? -12.728 -10.058 3.291 1.00 95.19 282 SER A O 1
ATOM 2285 N N . VAL A 1 283 ? -14.796 -9.850 2.438 1.00 95.50 283 VAL A N 1
ATOM 2286 C CA . VAL A 1 283 ? -14.886 -11.253 1.997 1.00 95.50 283 VAL A CA 1
ATOM 2287 C C . VAL A 1 283 ? -13.857 -11.519 0.900 1.00 95.50 283 VAL A C 1
ATOM 2289 O O . VAL A 1 283 ? -13.026 -12.415 1.053 1.00 95.50 283 VAL A O 1
ATOM 2292 N N . ARG A 1 284 ? -13.828 -10.677 -0.140 1.00 94.88 284 ARG A N 1
ATOM 2293 C CA . ARG A 1 284 ? -12.856 -10.758 -1.240 1.00 94.88 284 ARG A CA 1
ATOM 2294 C C . ARG A 1 284 ? -11.421 -10.662 -0.741 1.00 94.88 284 ARG A C 1
ATOM 2296 O O . ARG A 1 284 ? -10.581 -11.454 -1.155 1.00 94.88 284 ARG A O 1
ATOM 2303 N N . LEU A 1 285 ? -11.121 -9.736 0.173 1.00 94.69 285 LEU A N 1
ATOM 2304 C CA . LEU A 1 285 ? -9.769 -9.613 0.722 1.00 94.69 285 LEU A CA 1
ATOM 2305 C C . LEU A 1 285 ? -9.384 -10.823 1.586 1.00 94.69 285 LEU A C 1
ATOM 2307 O O . LEU A 1 285 ? -8.227 -11.240 1.556 1.00 94.69 285 LEU A O 1
ATOM 2311 N N . LYS A 1 286 ? -10.327 -11.423 2.327 1.00 93.19 286 LYS A N 1
ATOM 2312 C CA . LYS A 1 286 ? -10.089 -12.681 3.060 1.00 93.19 286 LYS A CA 1
ATOM 2313 C C . LYS A 1 286 ? -9.808 -13.837 2.095 1.00 93.19 286 LYS A C 1
ATOM 2315 O O . LYS A 1 286 ? -8.924 -14.646 2.362 1.00 93.19 286 LYS A O 1
ATOM 2320 N N . GLU A 1 287 ? -10.522 -13.919 0.974 1.00 91.06 287 GLU A N 1
ATOM 2321 C CA . GLU A 1 287 ? -10.275 -14.909 -0.085 1.00 91.06 287 GLU A CA 1
ATOM 2322 C C . GLU A 1 287 ? -8.895 -14.719 -0.720 1.00 91.06 287 GLU A C 1
ATOM 2324 O O . GLU A 1 287 ? -8.082 -15.641 -0.687 1.00 91.06 287 GLU A O 1
ATOM 2329 N N . GLN A 1 288 ? -8.577 -13.499 -1.161 1.00 90.19 288 GLN A N 1
ATOM 2330 C CA . GLN A 1 288 ? -7.258 -13.145 -1.694 1.00 90.19 288 GLN A CA 1
ATOM 2331 C C . GLN A 1 288 ? -6.134 -13.379 -0.681 1.00 90.19 288 GLN A C 1
ATOM 2333 O O . GLN A 1 288 ? -5.037 -13.777 -1.058 1.00 90.19 288 GLN A O 1
ATOM 2338 N N . GLY A 1 289 ? -6.388 -13.144 0.609 1.00 85.69 289 GLY A N 1
ATOM 2339 C CA . GLY A 1 289 ? -5.457 -13.462 1.687 1.00 85.69 289 GLY A CA 1
ATOM 2340 C C . GLY A 1 289 ? -5.139 -14.954 1.739 1.00 85.69 289 GLY A C 1
ATOM 2341 O O . GLY A 1 289 ? -3.976 -15.331 1.858 1.00 85.69 289 GLY A O 1
ATOM 2342 N N . ASN A 1 290 ? -6.140 -15.818 1.565 1.00 80.38 290 ASN A N 1
ATOM 2343 C CA . ASN A 1 290 ? -5.898 -17.258 1.502 1.00 80.38 290 ASN A CA 1
ATOM 2344 C C . ASN A 1 290 ? -4.999 -17.620 0.319 1.00 80.38 290 ASN A C 1
ATOM 2346 O O . ASN A 1 290 ? -4.048 -18.375 0.504 1.00 80.38 290 ASN A O 1
ATOM 2350 N N . ASP A 1 291 ? -5.236 -17.041 -0.856 1.00 78.94 291 ASP A N 1
ATOM 2351 C CA . ASP A 1 291 ? -4.399 -17.281 -2.036 1.00 78.94 291 ASP A CA 1
ATOM 2352 C C . ASP A 1 291 ? -2.993 -16.686 -1.876 1.00 78.94 291 ASP A C 1
ATOM 2354 O O . ASP A 1 291 ? -2.004 -17.293 -2.282 1.00 78.94 291 ASP A O 1
ATOM 2358 N N . LEU A 1 292 ? -2.860 -15.535 -1.217 1.00 78.75 292 LEU A N 1
ATOM 2359 C CA . LEU A 1 292 ? -1.573 -14.923 -0.888 1.00 78.75 292 LEU A CA 1
ATOM 2360 C C . LEU A 1 292 ? -0.712 -15.871 -0.042 1.00 78.75 292 LEU A C 1
ATOM 2362 O O . LEU A 1 292 ? 0.444 -16.114 -0.388 1.00 78.75 292 LEU A O 1
ATOM 2366 N N . PHE A 1 293 ? -1.261 -16.422 1.045 1.00 75.75 293 PHE A N 1
ATOM 2367 C CA . PHE A 1 293 ? -0.496 -17.263 1.976 1.00 75.75 293 PHE A CA 1
ATOM 2368 C C . PHE A 1 293 ? -0.360 -18.725 1.516 1.00 75.75 293 PHE A C 1
ATOM 2370 O O . PHE A 1 293 ? 0.575 -19.404 1.942 1.00 75.75 293 PHE A O 1
ATOM 2377 N N . LEU A 1 294 ? -1.249 -19.214 0.640 1.00 65.88 294 LEU A N 1
ATOM 2378 C CA . LEU A 1 294 ? -1.199 -20.578 0.089 1.00 65.88 294 LEU A CA 1
ATOM 2379 C C . LEU A 1 294 ? -0.445 -20.659 -1.247 1.00 65.88 294 LEU A C 1
ATOM 2381 O O . LEU A 1 294 ? 0.266 -21.630 -1.491 1.00 65.88 294 LEU A O 1
ATOM 2385 N N . GLN A 1 295 ? -0.618 -19.665 -2.120 1.00 65.25 295 GLN A N 1
ATOM 2386 C CA . GLN A 1 295 ? -0.228 -19.706 -3.537 1.00 65.25 295 GLN A CA 1
ATOM 2387 C C . GLN A 1 295 ? 0.732 -18.568 -3.942 1.00 65.25 295 GLN A C 1
ATOM 2389 O O . GLN A 1 295 ? 1.131 -18.491 -5.102 1.00 65.25 295 GLN A O 1
ATOM 2394 N N . ARG A 1 296 ? 1.164 -17.714 -2.997 1.00 66.62 296 ARG A N 1
ATOM 2395 C CA . ARG A 1 296 ? 2.146 -16.624 -3.200 1.00 66.62 296 ARG A CA 1
ATOM 2396 C C . ARG A 1 296 ? 1.718 -15.548 -4.209 1.00 66.62 296 ARG A C 1
ATOM 2398 O O . ARG A 1 296 ? 2.569 -14.890 -4.809 1.00 66.62 296 ARG A O 1
ATOM 2405 N N . TYR A 1 297 ? 0.415 -15.337 -4.381 1.00 73.25 297 TYR A N 1
ATOM 2406 C CA . TYR A 1 297 ? -0.091 -14.230 -5.195 1.00 73.25 297 TYR A CA 1
ATOM 2407 C C . TYR A 1 297 ? 0.239 -12.878 -4.571 1.00 73.25 297 TYR A C 1
ATOM 2409 O O . TYR A 1 297 ? 0.134 -12.708 -3.366 1.00 73.25 297 TYR A O 1
ATOM 2417 N N . LEU A 1 298 ? 0.593 -11.885 -5.387 1.00 75.56 298 LEU A N 1
ATOM 2418 C CA . LEU A 1 298 ? 0.756 -10.511 -4.914 1.00 75.56 298 LEU A CA 1
ATOM 2419 C C . LEU A 1 298 ? -0.595 -9.794 -4.906 1.00 75.56 298 LEU A C 1
ATOM 2421 O O . LEU A 1 298 ? -1.335 -9.835 -5.888 1.00 75.56 298 LEU A O 1
ATOM 2425 N N . LEU A 1 299 ? -0.892 -9.088 -3.813 1.00 84.75 299 LEU A N 1
ATOM 2426 C CA . LEU A 1 299 ? -2.036 -8.180 -3.766 1.00 84.75 299 LEU A CA 1
ATOM 2427 C C . LEU A 1 299 ? -1.771 -6.968 -4.662 1.00 84.75 299 LEU A C 1
ATOM 2429 O O . LEU A 1 299 ? -0.678 -6.394 -4.649 1.00 84.75 299 LEU A O 1
ATOM 2433 N N . SER A 1 300 ? -2.791 -6.558 -5.411 1.00 85.25 300 SER A N 1
ATOM 2434 C CA . SER A 1 300 ? -2.716 -5.342 -6.219 1.00 85.25 300 SER A CA 1
ATOM 2435 C C . SER A 1 300 ? -2.631 -4.103 -5.316 1.00 85.25 300 SER A C 1
ATOM 2437 O O . SER A 1 300 ? -3.341 -4.040 -4.309 1.00 85.25 300 SER A O 1
ATOM 2439 N N . PRO A 1 301 ? -1.785 -3.108 -5.641 1.00 86.44 301 PRO A N 1
ATOM 2440 C CA . PRO A 1 301 ? -1.759 -1.839 -4.920 1.00 86.44 301 PRO A CA 1
ATOM 2441 C C . PRO A 1 301 ? -3.115 -1.123 -4.969 1.00 86.44 301 PRO A C 1
ATOM 2443 O O . PRO A 1 301 ? -3.845 -1.237 -5.954 1.00 86.44 301 PRO A O 1
ATOM 2446 N N . LEU A 1 302 ? -3.426 -0.341 -3.930 1.00 88.75 302 LEU A N 1
ATOM 2447 C CA . LEU A 1 302 ? -4.597 0.537 -3.956 1.00 88.75 302 LEU A CA 1
ATOM 2448 C C . LEU A 1 302 ? -4.410 1.626 -5.018 1.00 88.75 302 LEU A C 1
ATOM 2450 O O . LEU A 1 302 ? -3.331 2.220 -5.084 1.00 88.75 302 LEU A O 1
ATOM 2454 N N . PRO A 1 303 ? -5.444 1.925 -5.819 1.00 89.62 303 PRO A N 1
ATOM 2455 C CA . PRO A 1 303 ? -5.372 3.010 -6.778 1.00 89.62 303 PRO A CA 1
ATOM 2456 C C . PRO A 1 303 ? -5.341 4.362 -6.057 1.00 89.62 303 PRO A C 1
ATOM 2458 O O . PRO A 1 303 ? -5.994 4.565 -5.034 1.00 89.62 303 PRO A O 1
ATOM 2461 N N . VAL A 1 304 ? -4.602 5.311 -6.626 1.00 90.06 304 VAL A N 1
ATOM 2462 C CA . VAL A 1 304 ? -4.566 6.700 -6.158 1.00 90.06 304 VAL A CA 1
ATOM 2463 C C . VAL A 1 304 ? -5.795 7.428 -6.699 1.00 90.06 304 VAL A C 1
ATOM 2465 O O . VAL A 1 304 ? -5.781 7.967 -7.803 1.00 90.06 304 VAL A O 1
ATOM 2468 N N . VAL A 1 305 ? -6.883 7.384 -5.935 1.00 90.75 305 VAL A N 1
ATOM 2469 C CA . VAL A 1 305 ? -8.187 7.972 -6.280 1.00 90.75 305 VAL A CA 1
ATOM 2470 C C . VAL A 1 305 ? -8.827 8.632 -5.057 1.00 90.75 305 VAL A C 1
ATOM 2472 O O . VAL A 1 305 ? -8.268 8.562 -3.965 1.00 90.75 305 VAL A O 1
ATOM 2475 N N . SER A 1 306 ? -9.986 9.272 -5.226 1.00 88.25 306 SER A N 1
ATOM 2476 C CA . SER A 1 306 ? -10.769 9.864 -4.128 1.00 88.25 306 SER A CA 1
ATOM 2477 C C . SER A 1 306 ? -11.013 8.866 -2.986 1.00 88.25 306 SER A C 1
ATOM 2479 O O . SER A 1 306 ? -11.351 7.699 -3.214 1.00 88.25 306 SER A O 1
ATOM 2481 N N . CYS A 1 307 ? -10.891 9.327 -1.736 1.00 86.31 307 CYS A N 1
ATOM 2482 C CA . CYS A 1 307 ? -11.070 8.475 -0.556 1.00 86.31 307 CYS A CA 1
ATOM 2483 C C . CYS A 1 307 ? -12.529 8.037 -0.324 1.00 86.31 307 CYS A C 1
ATOM 2485 O O . CYS A 1 307 ? -12.789 7.189 0.538 1.00 86.31 307 CYS A O 1
ATOM 2487 N N . ARG A 1 308 ? -13.484 8.607 -1.072 1.00 84.38 308 ARG A N 1
ATOM 2488 C CA . ARG A 1 308 ? -14.904 8.211 -1.083 1.00 84.38 308 ARG A CA 1
ATOM 2489 C C . ARG A 1 308 ? -15.160 6.900 -1.818 1.00 84.38 308 ARG A C 1
ATOM 2491 O O . ARG A 1 308 ? -16.120 6.219 -1.481 1.00 84.38 308 ARG A O 1
ATOM 2498 N N . ILE A 1 309 ? -14.320 6.557 -2.796 1.00 88.44 309 ILE A N 1
ATOM 2499 C CA . ILE A 1 309 ? -14.473 5.338 -3.609 1.00 88.44 309 ILE A CA 1
ATOM 2500 C C . ILE A 1 309 ? -13.471 4.240 -3.241 1.00 88.44 309 ILE A C 1
ATOM 2502 O O . ILE A 1 309 ? -13.466 3.176 -3.855 1.00 88.44 309 ILE A O 1
ATOM 2506 N N . LEU A 1 310 ? -12.606 4.491 -2.255 1.00 88.69 310 LEU A N 1
ATOM 2507 C CA . LEU A 1 310 ? -11.717 3.463 -1.730 1.00 88.69 310 LEU A CA 1
ATOM 2508 C C . LEU A 1 310 ? -12.509 2.355 -1.025 1.00 88.69 310 LEU A C 1
ATOM 2510 O O . LEU A 1 310 ? -13.496 2.651 -0.344 1.00 88.69 310 LEU A O 1
ATOM 2514 N N . PRO A 1 311 ? -12.037 1.098 -1.106 1.00 92.12 311 PRO A N 1
ATOM 2515 C CA . PRO A 1 311 ? -12.659 -0.002 -0.392 1.00 92.12 311 PRO A CA 1
ATOM 2516 C C . PRO A 1 311 ? -12.597 0.232 1.119 1.00 92.12 311 PRO A C 1
ATOM 2518 O O . PRO A 1 311 ? -11.593 0.693 1.675 1.00 92.12 311 PRO A O 1
ATOM 2521 N N . ILE A 1 312 ? -13.693 -0.114 1.783 1.00 92.94 312 ILE A N 1
ATOM 2522 C CA . ILE A 1 312 ? -13.812 -0.131 3.237 1.00 92.94 312 ILE A CA 1
ATOM 2523 C C . ILE A 1 312 ? -13.870 -1.594 3.656 1.00 92.94 312 ILE A C 1
ATOM 2525 O O . ILE A 1 312 ? -14.655 -2.356 3.101 1.00 92.94 312 ILE A O 1
ATOM 2529 N N . TYR A 1 313 ? -13.072 -1.976 4.645 1.00 96.12 313 TYR A N 1
ATOM 2530 C CA . TYR A 1 313 ? -13.035 -3.334 5.172 1.00 96.12 313 TYR A CA 1
ATOM 2531 C C . TYR A 1 313 ? -13.716 -3.368 6.536 1.00 96.12 313 TYR A C 1
ATOM 2533 O O . TYR A 1 313 ? -13.216 -2.785 7.498 1.00 96.12 313 TYR A O 1
ATOM 2541 N N . ASP A 1 314 ? -14.868 -4.028 6.600 1.00 94.50 314 ASP A N 1
ATOM 2542 C CA . ASP A 1 314 ? -15.662 -4.235 7.811 1.00 94.50 314 ASP A CA 1
ATOM 2543 C C . ASP A 1 314 ? -15.545 -5.693 8.277 1.00 94.50 314 ASP A C 1
ATOM 2545 O O . ASP A 1 314 ? -15.734 -6.624 7.477 1.00 94.50 314 ASP A O 1
ATOM 2549 N N . ALA A 1 315 ? -15.201 -5.900 9.549 1.00 95.50 315 ALA A N 1
ATOM 2550 C CA . ALA A 1 315 ? -15.205 -7.217 10.165 1.00 95.50 315 ALA A CA 1
ATOM 2551 C C . ALA A 1 315 ? -15.475 -7.166 11.677 1.00 95.50 315 ALA A C 1
ATOM 2553 O O . ALA A 1 315 ? -15.063 -6.251 12.392 1.00 95.50 315 ALA A O 1
ATOM 2554 N N . LEU A 1 316 ? -16.107 -8.233 12.167 1.00 94.75 316 LEU A N 1
ATOM 2555 C CA . LEU A 1 316 ? -16.244 -8.536 13.588 1.00 94.75 316 LEU A CA 1
ATOM 2556 C C . LEU A 1 316 ? -15.162 -9.523 14.017 1.00 94.75 316 LEU A C 1
ATOM 2558 O O . LEU A 1 316 ? -15.019 -10.589 13.416 1.00 94.75 316 LEU A O 1
ATOM 2562 N N . ILE A 1 317 ? -14.453 -9.202 15.093 1.00 93.12 317 ILE A N 1
ATOM 2563 C CA . ILE A 1 317 ? -13.510 -10.099 15.752 1.00 93.12 317 ILE A CA 1
ATOM 2564 C C . ILE A 1 317 ? -14.101 -10.523 17.091 1.00 93.12 317 ILE A C 1
ATOM 2566 O O . ILE A 1 317 ? -14.335 -9.701 17.975 1.00 93.12 317 ILE A O 1
ATOM 2570 N N . GLU A 1 318 ? -14.308 -11.820 17.259 1.00 91.38 318 GLU A N 1
ATOM 2571 C CA . GLU A 1 318 ? -14.765 -12.411 18.510 1.00 91.38 318 GLU A CA 1
ATOM 2572 C C . GLU A 1 318 ? -13.575 -13.070 19.203 1.00 91.38 318 GLU A C 1
ATOM 2574 O O . GLU A 1 318 ? -12.945 -13.976 18.651 1.00 91.38 318 GLU A O 1
ATOM 2579 N N . ILE A 1 319 ? -13.260 -12.612 20.414 1.00 86.75 319 ILE A N 1
ATOM 2580 C CA . ILE A 1 319 ? -12.161 -13.137 21.223 1.00 86.75 319 ILE A CA 1
ATOM 2581 C C . ILE A 1 319 ? -12.741 -13.850 22.438 1.00 86.75 319 ILE A C 1
ATOM 2583 O O . ILE A 1 319 ? -13.395 -13.246 23.290 1.00 86.75 319 ILE A O 1
ATOM 2587 N N . ASN A 1 320 ? -12.448 -15.142 22.543 1.00 80.19 320 ASN A N 1
ATOM 2588 C CA . ASN A 1 320 ? -12.820 -15.969 23.680 1.00 80.19 320 ASN A CA 1
ATOM 2589 C C . ASN A 1 320 ? -11.574 -16.337 24.503 1.00 80.19 320 ASN A C 1
ATOM 2591 O O . ASN A 1 320 ? -10.504 -16.582 23.946 1.00 80.19 320 ASN A O 1
ATOM 2595 N N . ASN A 1 321 ? -11.735 -16.479 25.827 1.00 67.88 321 ASN A N 1
ATOM 2596 C CA . ASN A 1 321 ? -10.706 -16.996 26.751 1.00 67.88 321 ASN A CA 1
ATOM 2597 C C . ASN A 1 321 ? -9.500 -16.062 27.033 1.00 67.88 321 ASN A C 1
ATOM 2599 O O . ASN A 1 321 ? -8.371 -16.529 27.167 1.00 67.88 321 ASN A O 1
ATOM 2603 N N . LEU A 1 322 ? -9.722 -14.756 27.219 1.00 60.16 322 LEU A N 1
ATOM 2604 C CA . LEU A 1 322 ? -8.644 -13.798 27.544 1.00 60.16 322 LEU A CA 1
ATOM 2605 C C . LEU A 1 322 ? -7.935 -14.056 28.899 1.00 60.16 322 LEU A C 1
ATOM 2607 O O . LEU A 1 322 ? -6.802 -13.627 29.080 1.00 60.16 322 LEU A O 1
ATOM 2611 N N . ASN A 1 323 ? -8.532 -14.823 29.824 1.00 50.78 323 ASN A N 1
ATOM 2612 C CA . ASN A 1 323 ? -7.995 -15.040 31.174 1.00 50.78 323 ASN A CA 1
ATOM 2613 C C . ASN A 1 323 ? -7.725 -16.521 31.496 1.00 50.78 323 ASN A C 1
ATOM 2615 O O . ASN A 1 323 ? -8.598 -17.244 31.972 1.00 50.78 323 ASN A O 1
ATOM 2619 N N . LYS A 1 324 ? -6.472 -16.956 31.335 1.00 46.03 324 LYS A N 1
ATOM 2620 C CA . LYS A 1 324 ? -5.901 -18.090 32.089 1.00 46.03 324 LYS A CA 1
ATOM 2621 C C . LYS A 1 324 ? -4.605 -17.652 32.770 1.00 46.03 324 LYS A C 1
ATOM 2623 O O . LYS A 1 324 ? -3.537 -18.196 32.498 1.00 46.03 324 LYS A O 1
ATOM 2628 N N . ASN A 1 325 ? -4.682 -16.670 33.665 1.00 39.97 325 ASN A N 1
ATOM 2629 C CA . ASN A 1 325 ? -3.573 -16.450 34.585 1.00 39.97 325 ASN A CA 1
ATOM 2630 C C . ASN A 1 325 ? -3.595 -17.536 35.664 1.00 39.97 325 ASN A C 1
ATOM 2632 O O . ASN A 1 325 ? -4.557 -17.691 36.411 1.00 39.97 325 ASN A O 1
ATOM 2636 N N . LYS A 1 326 ? -2.505 -18.308 35.699 1.00 38.78 326 LYS A N 1
ATOM 2637 C CA . LYS A 1 326 ? -2.146 -19.260 36.749 1.00 38.78 326 LYS A CA 1
ATOM 2638 C C . LYS A 1 326 ? -1.915 -18.495 38.059 1.00 38.78 326 LYS A C 1
ATOM 2640 O O . LYS A 1 326 ? -0.788 -18.111 38.347 1.00 38.78 326 LYS A O 1
ATOM 2645 N N . SER A 1 327 ? -2.955 -18.270 38.851 1.00 34.56 327 SER A N 1
ATOM 2646 C CA . SER A 1 327 ? -2.801 -17.953 40.272 1.00 34.56 327 SER A CA 1
ATOM 2647 C C . SER A 1 327 ? -3.777 -18.809 41.062 1.00 34.56 327 SER A C 1
ATOM 2649 O O . SER A 1 327 ? -4.965 -18.862 40.753 1.00 34.56 327 SER A O 1
ATOM 2651 N N . MET A 1 328 ? -3.229 -19.555 42.016 1.00 37.50 328 MET A N 1
ATOM 2652 C CA . MET A 1 328 ? -3.954 -20.457 42.900 1.00 37.50 328 MET A CA 1
ATOM 2653 C C . MET A 1 328 ? -5.015 -19.717 43.728 1.00 37.50 328 MET A C 1
ATOM 2655 O O . MET A 1 328 ? -4.811 -18.567 44.106 1.00 37.50 328 MET A O 1
ATOM 2659 N N . ASN A 1 329 ? -6.067 -20.464 44.086 1.00 31.75 329 ASN A N 1
ATOM 2660 C CA . ASN A 1 329 ? -7.053 -20.200 45.143 1.00 31.75 329 ASN A CA 1
ATOM 2661 C C . ASN A 1 329 ? -8.088 -19.089 44.886 1.00 31.75 329 ASN A C 1
ATOM 2663 O O . ASN A 1 329 ? -7.887 -17.944 45.262 1.00 31.75 329 ASN A O 1
ATOM 2667 N N . LEU A 1 330 ? -9.266 -19.444 44.362 1.00 33.22 330 LEU A N 1
ATOM 2668 C CA . LEU A 1 330 ? -10.455 -19.792 45.161 1.00 33.22 330 LEU A CA 1
ATOM 2669 C C . LEU A 1 330 ? -11.631 -20.121 44.221 1.00 33.22 330 LEU A C 1
ATOM 2671 O O . LEU A 1 330 ? -11.788 -19.527 43.158 1.00 33.22 330 LEU A O 1
ATOM 2675 N N . ASN A 1 331 ? -12.468 -21.068 44.635 1.00 36.84 331 ASN A N 1
ATOM 2676 C CA . ASN A 1 331 ? -13.709 -21.444 43.964 1.00 36.84 331 ASN A CA 1
ATOM 2677 C C . ASN A 1 331 ? -14.688 -20.262 43.888 1.00 36.84 331 ASN A C 1
ATOM 2679 O O . ASN A 1 331 ? -15.372 -19.997 44.868 1.00 36.84 331 ASN A O 1
ATOM 2683 N N . PHE A 1 332 ? -14.812 -19.603 42.735 1.00 32.19 332 PHE A N 1
ATOM 2684 C CA . PHE A 1 332 ? -16.005 -18.839 42.351 1.00 32.19 332 PHE A CA 1
ATOM 2685 C C . PHE A 1 332 ? -16.056 -18.749 40.817 1.00 32.19 332 PHE A C 1
ATOM 2687 O O . PHE A 1 332 ? -15.100 -18.303 40.195 1.00 32.19 332 PHE A O 1
ATOM 2694 N N . LEU A 1 333 ? -17.136 -19.272 40.223 1.00 34.28 333 LEU A N 1
ATOM 2695 C CA . LEU A 1 333 ? -17.516 -19.244 38.799 1.00 34.28 333 LEU A CA 1
ATOM 2696 C C . LEU A 1 333 ? -16.480 -18.655 37.812 1.00 34.28 333 LEU A C 1
ATOM 2698 O O . LEU A 1 333 ? -16.463 -17.453 37.559 1.00 34.28 333 LEU A O 1
ATOM 2702 N N . ASN A 1 334 ? -15.697 -19.525 37.160 1.00 39.81 334 ASN A N 1
ATOM 2703 C CA . ASN A 1 334 ? -14.919 -19.189 35.960 1.00 39.81 334 ASN A CA 1
ATOM 2704 C C . ASN A 1 334 ? -15.868 -18.846 34.797 1.00 39.81 334 ASN A C 1
ATOM 2706 O O . ASN A 1 334 ? -16.142 -19.674 33.924 1.00 39.81 334 ASN A O 1
ATOM 2710 N N . LYS A 1 335 ? -16.417 -17.630 34.801 1.00 43.59 335 LYS A N 1
ATOM 2711 C CA . LYS A 1 335 ? -17.270 -17.118 33.730 1.00 43.59 335 LYS A CA 1
ATOM 2712 C C . LYS A 1 335 ? -16.378 -16.820 32.520 1.00 43.59 335 LYS A C 1
ATOM 2714 O O . LYS A 1 335 ? -15.441 -16.026 32.605 1.00 43.59 335 LYS A O 1
ATOM 2719 N N . LYS A 1 336 ? -16.621 -17.509 31.400 1.00 51.25 336 LYS A N 1
ATOM 2720 C CA . LYS A 1 336 ? -15.946 -17.239 30.122 1.00 51.25 336 LYS A CA 1
ATOM 2721 C C . LYS A 1 336 ? -16.302 -15.817 29.689 1.00 51.25 336 LYS A C 1
ATOM 2723 O O . LYS A 1 336 ? -17.414 -15.599 29.226 1.00 51.25 336 LYS A O 1
ATOM 2728 N N . LYS A 1 337 ? -15.373 -14.870 29.828 1.00 62.16 337 LYS A N 1
ATOM 2729 C CA . LYS A 1 337 ? -15.537 -13.532 29.258 1.00 62.16 337 LYS A CA 1
ATOM 2730 C C . LYS A 1 337 ? -15.249 -13.605 27.758 1.00 62.16 337 LYS A C 1
ATOM 2732 O O . LYS A 1 337 ? -14.129 -13.941 27.361 1.00 62.16 337 LYS A O 1
ATOM 2737 N N . SER A 1 338 ? -16.276 -13.369 26.950 1.00 72.38 338 SER A N 1
ATOM 2738 C CA . SER A 1 338 ? -16.176 -13.210 25.498 1.00 72.38 338 SER A CA 1
ATOM 2739 C C . SER A 1 338 ? -16.203 -11.725 25.168 1.00 72.38 338 SER A C 1
ATOM 2741 O O . SER A 1 338 ? -16.999 -10.991 25.747 1.00 72.38 338 SER A O 1
ATOM 2743 N N . MET A 1 339 ? -15.355 -11.284 24.248 1.00 84.56 339 MET A N 1
ATOM 2744 C CA . MET A 1 339 ? -15.291 -9.889 23.820 1.00 84.56 339 MET A CA 1
ATOM 2745 C C . MET A 1 339 ? -15.482 -9.800 22.311 1.00 84.56 339 MET A C 1
ATOM 2747 O O . MET A 1 339 ? -14.997 -10.659 21.569 1.00 84.56 339 MET A O 1
ATOM 2751 N N . LYS A 1 340 ? -16.165 -8.747 21.872 1.00 90.69 340 LYS A N 1
ATOM 2752 C CA . LYS A 1 340 ? -16.411 -8.442 20.468 1.00 90.69 340 LYS A CA 1
ATOM 2753 C C . LYS A 1 340 ? -15.734 -7.127 20.096 1.00 90.69 340 LYS A C 1
ATOM 2755 O O . LYS A 1 340 ? -15.849 -6.135 20.807 1.00 90.69 340 LYS A O 1
ATOM 2760 N N . LEU A 1 341 ? -14.976 -7.156 19.005 1.00 92.31 341 LEU A N 1
ATOM 2761 C CA . LEU A 1 341 ? -14.348 -5.987 18.402 1.00 92.31 341 LEU A CA 1
ATOM 2762 C C . LEU A 1 341 ? -14.906 -5.818 16.992 1.00 92.31 341 LEU A C 1
ATOM 2764 O O . LEU A 1 341 ? -14.591 -6.592 16.089 1.00 92.31 341 LEU A O 1
ATOM 2768 N N . ASP A 1 342 ? -15.739 -4.812 16.814 1.00 92.50 342 ASP A N 1
ATOM 2769 C CA . ASP A 1 342 ? -16.279 -4.368 15.540 1.00 92.50 342 ASP A CA 1
ATOM 2770 C C . ASP A 1 342 ? -15.361 -3.278 14.972 1.00 92.50 342 ASP A C 1
ATOM 2772 O O . ASP A 1 342 ? -15.174 -2.216 15.576 1.00 92.50 342 ASP A O 1
ATOM 2776 N N . PHE A 1 343 ? -14.731 -3.533 13.826 1.00 91.25 343 PHE A N 1
ATOM 2777 C CA . PHE A 1 343 ? -13.871 -2.529 13.211 1.00 91.25 343 PHE A CA 1
ATOM 2778 C C . PHE A 1 343 ? -14.195 -2.309 11.740 1.00 91.25 343 PHE A C 1
ATOM 2780 O O . PHE A 1 343 ? -14.412 -3.236 10.963 1.00 91.25 343 PHE A O 1
ATOM 2787 N N . VAL A 1 344 ? -14.135 -1.034 11.362 1.00 94.69 344 VAL A N 1
ATOM 2788 C CA . VAL A 1 344 ? -14.275 -0.565 9.987 1.00 94.69 344 VAL A CA 1
ATOM 2789 C C . VAL A 1 344 ? -12.970 0.114 9.599 1.00 94.69 344 VAL A C 1
ATOM 2791 O O . VAL A 1 344 ? -12.691 1.227 10.045 1.00 94.69 344 VAL A O 1
ATOM 2794 N N . CYS A 1 345 ? -12.151 -0.544 8.785 1.00 96.75 345 CYS A N 1
ATOM 2795 C CA . CYS A 1 345 ? -10.850 -0.034 8.368 1.00 96.75 345 CYS A CA 1
ATOM 2796 C C . CYS A 1 345 ? -10.874 0.472 6.926 1.00 96.75 345 CYS A C 1
ATOM 2798 O O . CYS A 1 345 ? -11.288 -0.240 6.012 1.00 96.75 345 CYS A O 1
ATOM 2800 N N . LYS A 1 346 ? -10.362 1.685 6.708 1.00 95.81 346 LYS A N 1
ATOM 2801 C CA . LYS A 1 346 ? -10.105 2.226 5.369 1.00 95.81 346 LYS A CA 1
ATOM 2802 C C . LYS A 1 346 ? -8.597 2.467 5.194 1.00 95.81 346 LYS A C 1
ATOM 2804 O O . LYS A 1 346 ? -8.061 3.378 5.835 1.00 95.81 346 LYS A O 1
ATOM 2809 N N . PRO A 1 347 ? -7.893 1.659 4.380 1.00 96.00 347 PRO A N 1
ATOM 2810 C CA . PRO A 1 347 ? -6.490 1.887 4.060 1.00 96.00 347 PRO A CA 1
ATOM 2811 C C . PRO A 1 347 ? -6.331 2.974 3.002 1.00 96.00 347 PRO A C 1
ATOM 2813 O O . PRO A 1 347 ? -7.049 2.990 2.006 1.00 96.00 347 PRO A O 1
ATOM 2816 N N . TYR A 1 348 ? -5.362 3.863 3.194 1.00 95.44 348 TYR A N 1
ATOM 2817 C CA . TYR A 1 348 ? -5.010 4.876 2.200 1.00 95.44 348 TYR A CA 1
ATOM 2818 C C . TYR A 1 348 ? -3.915 4.352 1.257 1.00 95.44 348 TYR A C 1
ATOM 2820 O O . TYR A 1 348 ? -3.069 3.563 1.692 1.00 95.44 348 TYR A O 1
ATOM 2828 N N . PRO A 1 349 ? -3.884 4.771 -0.022 1.00 94.00 349 PRO A N 1
ATOM 2829 C CA . PRO A 1 349 ? -2.757 4.517 -0.913 1.00 94.00 349 PRO A CA 1
ATOM 2830 C C . PRO A 1 349 ? -1.462 5.076 -0.320 1.00 94.00 349 PRO A C 1
ATOM 2832 O O . PRO A 1 349 ? -1.458 6.123 0.329 1.00 94.00 349 PRO A O 1
ATOM 2835 N N . GLY A 1 350 ? -0.351 4.365 -0.520 1.00 90.19 350 GLY A N 1
ATOM 2836 C CA . GLY A 1 350 ? 0.930 4.767 0.066 1.00 90.19 350 GLY A CA 1
ATOM 2837 C C . GLY A 1 350 ? 1.478 6.057 -0.533 1.00 90.19 350 GLY A C 1
ATOM 2838 O O . GLY A 1 350 ? 2.137 6.820 0.160 1.00 90.19 350 GLY A O 1
ATOM 2839 N N . GLU A 1 351 ? 1.135 6.305 -1.792 1.00 89.25 351 GLU A N 1
ATOM 2840 C CA . GLU A 1 351 ? 1.479 7.481 -2.579 1.00 89.25 351 GLU A CA 1
ATOM 2841 C C . GLU A 1 351 ? 0.944 8.773 -1.948 1.00 89.25 351 GLU A C 1
ATOM 2843 O O . GLU A 1 351 ? 1.608 9.799 -2.028 1.00 89.25 351 GLU A O 1
ATOM 2848 N N . ILE A 1 352 ? -0.198 8.728 -1.243 1.00 88.06 352 ILE A N 1
ATOM 2849 C CA . ILE A 1 352 ? -0.733 9.900 -0.526 1.00 88.06 352 ILE A CA 1
ATOM 2850 C C . ILE A 1 352 ? 0.259 10.392 0.530 1.00 88.06 352 ILE A C 1
ATOM 2852 O O . ILE A 1 352 ? 0.425 11.596 0.696 1.00 88.06 352 ILE A O 1
ATOM 2856 N N . PHE A 1 353 ? 0.954 9.468 1.200 1.00 83.06 353 PHE A N 1
ATOM 2857 C CA . PHE A 1 353 ? 1.999 9.810 2.163 1.00 83.06 353 PHE A CA 1
ATOM 2858 C C . PHE A 1 353 ? 3.205 10.469 1.477 1.00 83.06 353 PHE A C 1
ATOM 2860 O O . PHE A 1 353 ? 3.859 11.323 2.065 1.00 83.06 353 PHE A O 1
ATOM 2867 N N . GLU A 1 354 ? 3.483 10.106 0.221 1.00 76.75 354 GLU A N 1
ATOM 2868 C CA . GLU A 1 354 ? 4.589 10.678 -0.551 1.00 76.75 354 GLU A CA 1
ATOM 2869 C C . GLU A 1 354 ? 4.263 12.060 -1.121 1.00 76.75 354 GLU A C 1
ATOM 2871 O O . GLU A 1 354 ? 5.145 12.909 -1.258 1.00 76.75 354 GLU A O 1
ATOM 2876 N N . PHE A 1 355 ? 2.987 12.321 -1.402 1.00 79.25 355 PHE A N 1
ATOM 2877 C CA . PHE A 1 355 ? 2.538 13.594 -1.958 1.00 79.25 355 PHE A CA 1
ATOM 2878 C C . PHE A 1 355 ? 2.552 14.752 -0.958 1.00 79.25 355 PHE A C 1
ATOM 2880 O O . PHE A 1 355 ? 2.407 15.901 -1.374 1.00 79.25 355 PHE A O 1
ATOM 2887 N N . PHE A 1 356 ? 2.790 14.494 0.332 1.00 71.94 356 PHE A N 1
ATOM 2888 C CA . PHE A 1 356 ? 3.004 15.559 1.317 1.00 71.94 356 PHE A CA 1
ATOM 2889 C C . PHE A 1 356 ? 4.192 16.468 0.951 1.00 71.94 356 PHE A C 1
ATOM 2891 O O . PHE A 1 356 ? 4.197 17.637 1.333 1.00 71.94 356 PHE A O 1
ATOM 2898 N N . CYS A 1 357 ? 5.143 15.979 0.146 1.00 61.94 357 CYS A N 1
ATOM 2899 C CA . CYS A 1 357 ? 6.287 16.757 -0.335 1.00 61.94 357 CYS A CA 1
ATOM 2900 C C . CYS A 1 357 ? 6.016 17.555 -1.634 1.00 61.94 357 CYS A C 1
ATOM 2902 O O . CYS A 1 357 ? 6.729 18.521 -1.896 1.00 61.94 357 CYS A O 1
ATOM 2904 N N . ASP A 1 358 ? 5.004 17.196 -2.442 1.00 66.75 358 ASP A N 1
ATOM 2905 C CA . ASP A 1 358 ? 4.660 17.864 -3.718 1.00 66.75 358 ASP A CA 1
ATOM 2906 C C . ASP A 1 358 ? 3.166 18.229 -3.765 1.00 66.75 358 ASP A C 1
ATOM 2908 O O . ASP A 1 358 ? 2.326 17.618 -4.435 1.00 66.75 358 ASP A O 1
ATOM 2912 N N . THR A 1 359 ? 2.827 19.252 -2.983 1.00 62.22 359 THR A N 1
ATOM 2913 C CA . THR A 1 359 ? 1.443 19.634 -2.674 1.00 62.22 359 THR A CA 1
ATOM 2914 C C . THR A 1 359 ? 0.708 20.343 -3.813 1.00 62.22 359 THR A C 1
ATOM 2916 O O . THR A 1 359 ? -0.506 20.526 -3.722 1.00 62.22 359 THR A O 1
ATOM 2919 N N . GLN A 1 360 ? 1.386 20.762 -4.889 1.00 68.31 360 GLN A N 1
ATOM 2920 C CA . GLN A 1 360 ? 0.724 21.505 -5.970 1.00 68.31 360 GLN A CA 1
ATOM 2921 C C . GLN A 1 360 ? -0.061 20.594 -6.913 1.00 68.31 360 GLN A C 1
ATOM 2923 O O . GLN A 1 360 ? -1.136 20.973 -7.373 1.00 68.31 360 GLN A O 1
ATOM 2928 N N . LYS A 1 361 ? 0.445 19.385 -7.179 1.00 71.44 361 LYS A N 1
ATOM 2929 C CA . LYS A 1 361 ? -0.131 18.489 -8.189 1.00 71.44 361 LYS A CA 1
ATOM 2930 C C . LYS A 1 361 ? -1.369 17.723 -7.706 1.00 71.44 361 LYS A C 1
ATOM 2932 O O . LYS A 1 361 ? -2.200 17.344 -8.525 1.00 71.44 361 LYS A O 1
ATOM 2937 N N . TYR A 1 362 ? -1.504 17.515 -6.395 1.00 80.69 362 TYR A N 1
ATOM 2938 C CA . TYR A 1 362 ? -2.547 16.660 -5.807 1.00 80.69 362 TYR A CA 1
ATOM 2939 C C . TYR A 1 362 ? -3.323 17.334 -4.670 1.00 80.69 362 TYR A C 1
ATOM 2941 O O . TYR A 1 362 ? -3.892 16.640 -3.832 1.00 80.69 362 TYR A O 1
ATOM 2949 N N . ARG A 1 363 ? -3.349 18.672 -4.622 1.00 83.38 363 ARG A N 1
ATOM 2950 C CA . ARG A 1 363 ? -3.913 19.438 -3.498 1.00 83.38 363 ARG A CA 1
ATOM 2951 C C . ARG A 1 363 ? -5.323 18.991 -3.108 1.00 83.38 363 ARG A C 1
ATOM 2953 O O . ARG A 1 363 ? -5.532 18.653 -1.949 1.00 83.38 363 ARG A O 1
ATOM 2960 N N . ASP A 1 364 ? -6.248 18.962 -4.065 1.00 87.94 364 ASP A N 1
ATOM 2961 C CA . ASP A 1 364 ? -7.660 18.647 -3.801 1.00 87.94 364 ASP A CA 1
ATOM 2962 C C . ASP A 1 364 ? -7.831 17.211 -3.299 1.00 87.94 364 ASP A C 1
ATOM 2964 O O . ASP A 1 364 ? -8.611 16.942 -2.390 1.00 87.94 364 ASP A O 1
ATOM 2968 N N . LEU A 1 365 ? -7.040 16.289 -3.854 1.00 89.81 365 LEU A N 1
ATOM 2969 C CA . LEU A 1 365 ? -7.033 14.900 -3.422 1.00 89.81 365 LEU A CA 1
ATOM 2970 C C . LEU A 1 365 ? -6.513 14.787 -1.985 1.00 89.81 365 LEU A C 1
ATOM 2972 O O . LEU A 1 365 ? -7.171 14.187 -1.144 1.00 89.81 365 LEU A O 1
ATOM 2976 N N . ILE A 1 366 ? -5.355 15.385 -1.686 1.00 90.06 366 ILE A N 1
ATOM 2977 C CA . ILE A 1 366 ? -4.762 15.380 -0.341 1.00 90.06 366 ILE A CA 1
ATOM 2978 C C . ILE A 1 366 ? -5.734 15.990 0.677 1.00 90.06 366 ILE A C 1
ATOM 2980 O O . ILE A 1 366 ? -5.906 15.425 1.756 1.00 90.06 366 ILE A O 1
ATOM 2984 N N . ASP A 1 367 ? -6.390 17.100 0.336 1.00 89.75 367 ASP A N 1
ATOM 2985 C CA . ASP A 1 367 ? -7.383 17.752 1.194 1.00 89.75 367 ASP A CA 1
ATOM 2986 C C . ASP A 1 367 ? -8.547 16.815 1.544 1.00 89.75 367 ASP A C 1
ATOM 2988 O O . ASP A 1 367 ? -8.917 16.700 2.713 1.00 89.75 367 ASP A O 1
ATOM 2992 N N . GLU A 1 368 ? -9.046 16.054 0.566 1.00 91.56 368 GLU A N 1
ATOM 2993 C CA . GLU A 1 368 ? -10.091 15.050 0.777 1.00 91.56 368 GLU A CA 1
ATOM 2994 C C . GLU A 1 368 ? -9.664 13.972 1.791 1.00 91.56 368 GLU A C 1
ATOM 2996 O O . GLU A 1 368 ? -10.405 13.656 2.726 1.00 91.56 368 GLU A O 1
ATOM 3001 N N . TYR A 1 369 ? -8.444 13.441 1.653 1.00 93.38 369 TYR A N 1
ATOM 3002 C CA . TYR A 1 369 ? -7.891 12.444 2.578 1.00 93.38 369 TYR A CA 1
ATOM 3003 C C . TYR A 1 369 ? -7.669 13.004 3.986 1.00 93.38 369 TYR A C 1
ATOM 3005 O O . TYR A 1 369 ? -7.906 12.298 4.973 1.00 93.38 369 TYR A O 1
ATOM 3013 N N . LEU A 1 370 ? -7.213 14.256 4.087 1.00 92.75 370 LEU A N 1
ATOM 3014 C CA . LEU A 1 370 ? -7.041 14.957 5.358 1.00 92.75 370 LEU A CA 1
ATOM 3015 C C . LEU A 1 370 ? -8.387 15.195 6.043 1.00 92.75 370 LEU A C 1
ATOM 3017 O O . LEU A 1 370 ? -8.478 15.026 7.257 1.00 92.75 370 LEU A O 1
ATOM 3021 N N . GLN A 1 371 ? -9.434 15.521 5.280 1.00 90.94 371 GLN A N 1
ATOM 3022 C CA . GLN A 1 371 ? -10.787 15.669 5.806 1.00 90.94 371 GLN A CA 1
ATOM 3023 C C . GLN A 1 371 ? -11.335 14.334 6.330 1.00 90.94 371 GLN A C 1
ATOM 3025 O O . GLN A 1 371 ? -11.838 14.285 7.448 1.00 90.94 371 GLN A O 1
ATOM 3030 N N . ASP A 1 372 ? -11.183 13.235 5.580 1.00 91.25 372 ASP A N 1
ATOM 3031 C CA . ASP A 1 372 ? -11.605 11.900 6.039 1.00 91.25 372 ASP A CA 1
ATOM 3032 C C . ASP A 1 372 ? -10.805 11.434 7.271 1.00 91.25 372 ASP A C 1
ATOM 3034 O O . ASP A 1 372 ? -11.367 10.831 8.187 1.00 91.25 372 ASP A O 1
ATOM 3038 N N . LEU A 1 373 ? -9.507 11.760 7.344 1.00 92.12 373 LEU A N 1
ATOM 3039 C CA . LEU A 1 373 ? -8.664 11.460 8.508 1.00 92.12 373 LEU A CA 1
ATOM 3040 C C . LEU A 1 373 ? -9.050 12.307 9.732 1.00 92.12 373 LEU A C 1
ATOM 3042 O O . LEU A 1 373 ? -9.003 11.821 10.864 1.00 92.12 373 LEU A O 1
ATOM 3046 N N . ALA A 1 374 ? -9.471 13.552 9.509 1.00 89.81 374 ALA A N 1
ATOM 3047 C CA . ALA A 1 374 ? -9.963 14.449 10.546 1.00 89.81 374 ALA A CA 1
ATOM 3048 C C . ALA A 1 374 ? -11.342 14.046 11.093 1.00 89.81 374 ALA A C 1
ATOM 3050 O O . ALA A 1 374 ? -11.744 14.583 12.118 1.00 89.81 374 ALA A O 1
ATOM 3051 N N . CYS A 1 375 ? -12.049 13.091 10.483 1.00 87.38 375 CYS A N 1
ATOM 3052 C CA . CYS A 1 375 ? -13.340 12.591 10.972 1.00 87.38 375 CYS A CA 1
ATOM 3053 C C . CYS A 1 375 ? -13.237 11.347 11.875 1.00 87.38 375 CYS A C 1
ATOM 3055 O O . CYS A 1 375 ? -14.262 10.854 12.344 1.00 87.38 375 CYS A O 1
ATOM 3057 N N . VAL A 1 376 ? -12.036 10.811 12.116 1.00 89.50 376 VAL A N 1
ATOM 3058 C CA . VAL A 1 376 ? -11.837 9.607 12.944 1.00 89.50 376 VAL A CA 1
ATOM 3059 C C . VAL A 1 376 ? -10.933 9.872 14.140 1.00 89.50 376 VAL A C 1
ATOM 3061 O O . VAL A 1 376 ? -10.159 10.824 14.143 1.00 89.50 376 VAL A O 1
ATOM 3064 N N . ASN A 1 377 ? -11.002 8.990 15.136 1.00 92.31 377 ASN A N 1
ATOM 3065 C CA . ASN A 1 377 ? -10.142 9.040 16.323 1.00 92.31 377 ASN A CA 1
ATOM 3066 C C . ASN A 1 377 ? -9.128 7.888 16.369 1.00 92.31 377 ASN A C 1
ATOM 3068 O O . ASN A 1 377 ? -8.159 7.959 17.115 1.00 92.31 377 ASN A O 1
ATOM 3072 N N . HIS A 1 378 ? -9.321 6.831 15.575 1.00 96.38 378 HIS A N 1
ATOM 3073 C CA . HIS A 1 378 ? -8.446 5.660 15.572 1.00 96.38 378 HIS A CA 1
ATOM 3074 C C . HIS A 1 378 ? -7.622 5.618 14.288 1.00 96.38 378 HIS A C 1
ATOM 3076 O O . HIS A 1 378 ? -8.165 5.518 13.182 1.00 96.38 378 HIS A O 1
ATOM 3082 N N . VAL A 1 379 ? -6.301 5.672 14.434 1.00 97.25 379 VAL A N 1
ATOM 3083 C CA . VAL A 1 379 ? -5.371 5.675 13.304 1.00 97.25 379 VAL A CA 1
ATOM 3084 C C . VAL A 1 379 ? -4.332 4.583 13.502 1.00 97.25 379 VAL A C 1
ATOM 3086 O O . VAL A 1 379 ? -3.734 4.468 14.569 1.00 97.25 379 VAL A O 1
ATOM 3089 N N . ILE A 1 380 ? -4.093 3.796 12.456 1.00 98.31 380 ILE A N 1
ATOM 3090 C CA . ILE A 1 380 ? -2.896 2.968 12.358 1.00 98.31 380 ILE A CA 1
ATOM 3091 C C . ILE A 1 380 ? -1.909 3.677 11.434 1.00 98.31 380 ILE A C 1
ATOM 3093 O O . ILE A 1 380 ? -2.201 3.881 10.256 1.00 98.31 380 ILE A O 1
ATOM 3097 N N . LEU A 1 381 ? -0.726 3.988 11.957 1.00 97.44 381 LEU A N 1
ATOM 3098 C CA . LEU A 1 381 ? 0.431 4.419 11.179 1.00 97.44 381 LEU A CA 1
ATOM 3099 C C . LEU A 1 381 ? 1.353 3.216 10.963 1.00 97.44 381 LEU A C 1
ATOM 3101 O O . LEU A 1 381 ? 2.050 2.794 11.883 1.00 97.44 381 LEU A O 1
ATOM 3105 N N . MET A 1 382 ? 1.358 2.648 9.758 1.00 97.06 382 MET A N 1
ATOM 3106 C CA . MET A 1 382 ? 2.223 1.515 9.417 1.00 97.06 382 MET A CA 1
ATOM 3107 C C . MET A 1 382 ? 3.557 1.969 8.828 1.00 97.06 382 MET A C 1
ATOM 3109 O O . MET A 1 382 ? 3.579 2.672 7.819 1.00 97.06 382 MET A O 1
ATOM 3113 N N . ILE A 1 383 ? 4.657 1.469 9.392 1.00 95.81 383 ILE A N 1
ATOM 3114 C CA . ILE A 1 383 ? 6.038 1.711 8.950 1.00 95.81 383 ILE A CA 1
ATOM 3115 C C . ILE A 1 383 ? 6.685 0.369 8.573 1.00 95.81 383 ILE A C 1
ATOM 3117 O O . ILE A 1 383 ? 6.421 -0.661 9.195 1.00 95.81 383 ILE A O 1
ATOM 3121 N N . ASP A 1 384 ? 7.500 0.349 7.518 1.00 94.44 384 ASP A N 1
ATOM 3122 C CA . ASP A 1 384 ? 8.315 -0.820 7.164 1.00 94.44 384 ASP A CA 1
ATOM 3123 C C . ASP A 1 384 ? 9.571 -0.848 8.041 1.00 94.44 384 ASP A C 1
ATOM 3125 O O . ASP A 1 384 ? 10.350 0.103 8.009 1.00 94.44 384 ASP A O 1
ATOM 3129 N N . VAL A 1 385 ? 9.785 -1.922 8.807 1.00 93.75 385 VAL A N 1
ATOM 3130 C CA . VAL A 1 385 ? 10.939 -2.036 9.714 1.00 93.75 385 VAL A CA 1
ATOM 3131 C C . VAL A 1 385 ? 12.285 -1.889 8.992 1.00 93.75 385 VAL A C 1
ATOM 3133 O O . VAL A 1 385 ? 13.251 -1.435 9.599 1.00 93.75 385 VAL A O 1
ATOM 3136 N N . LEU A 1 386 ? 12.336 -2.227 7.698 1.00 93.00 386 LEU A N 1
ATOM 3137 C CA . LEU A 1 386 ? 13.540 -2.170 6.864 1.00 93.00 386 LEU A CA 1
ATOM 3138 C C . LEU A 1 386 ? 13.849 -0.769 6.320 1.00 93.00 386 LEU A C 1
ATOM 3140 O O . LEU A 1 386 ? 14.799 -0.611 5.563 1.00 93.00 386 LEU A O 1
ATOM 3144 N N . SER A 1 387 ? 13.040 0.234 6.666 1.00 93.19 387 SER A N 1
ATOM 3145 C CA . SER A 1 387 ? 13.132 1.588 6.111 1.00 93.19 387 SER A CA 1
ATOM 3146 C C . SER A 1 387 ? 13.595 2.633 7.126 1.00 93.19 387 SER A C 1
ATOM 3148 O O . SER A 1 387 ? 13.163 3.785 7.087 1.00 93.19 387 SER A O 1
ATOM 3150 N N . SER A 1 388 ? 14.469 2.239 8.056 1.00 91.88 388 SER A N 1
ATOM 3151 C CA . SER A 1 388 ? 15.048 3.145 9.059 1.00 91.88 388 SER A CA 1
ATOM 3152 C C . SER A 1 388 ? 15.887 4.261 8.436 1.00 91.88 388 SER A C 1
ATOM 3154 O O . SER A 1 388 ? 16.001 5.344 8.998 1.00 91.88 388 SER A O 1
ATOM 3156 N N . ASP A 1 389 ? 16.421 4.039 7.234 1.00 93.62 389 ASP A N 1
ATOM 3157 C CA . ASP A 1 389 ? 17.084 5.059 6.416 1.00 93.62 389 ASP A CA 1
ATOM 3158 C C . ASP A 1 389 ? 16.143 6.204 5.989 1.00 93.62 389 ASP A C 1
ATOM 3160 O O . ASP A 1 389 ? 16.608 7.289 5.640 1.00 93.62 389 ASP A O 1
ATOM 3164 N N . LYS A 1 390 ? 14.821 5.994 6.059 1.00 93.44 390 LYS A N 1
ATOM 3165 C CA . LYS A 1 390 ? 13.783 6.975 5.703 1.00 93.44 390 LYS A CA 1
ATOM 3166 C C . LYS A 1 390 ? 13.172 7.711 6.899 1.00 93.44 390 LYS A C 1
ATOM 3168 O O . LYS A 1 390 ? 12.150 8.371 6.732 1.00 93.44 390 LYS A O 1
ATOM 3173 N N . ASP A 1 391 ? 13.776 7.646 8.085 1.00 95.25 391 ASP A N 1
ATOM 3174 C CA . ASP A 1 391 ? 13.257 8.296 9.301 1.00 95.25 391 ASP A CA 1
ATOM 3175 C C . ASP A 1 391 ? 12.934 9.792 9.105 1.00 95.25 391 ASP A C 1
ATOM 3177 O O . ASP A 1 391 ? 11.814 10.219 9.379 1.00 95.25 391 ASP A O 1
ATOM 3181 N N . ASN A 1 392 ? 13.862 10.572 8.532 1.00 94.06 392 ASN A N 1
ATOM 3182 C CA . ASN A 1 392 ? 13.641 11.996 8.227 1.00 94.06 392 ASN A CA 1
ATOM 3183 C C . ASN A 1 392 ? 12.411 12.212 7.338 1.00 94.06 392 ASN A C 1
ATOM 3185 O O . ASN A 1 392 ? 11.570 13.062 7.611 1.00 94.06 392 ASN A O 1
ATOM 3189 N N . TYR A 1 393 ? 12.291 11.402 6.289 1.00 91.38 393 TYR A N 1
ATOM 3190 C CA . TYR A 1 393 ? 11.199 11.491 5.331 1.00 91.38 393 TYR A CA 1
ATOM 3191 C C . TYR A 1 393 ? 9.840 11.182 5.979 1.00 91.38 393 TYR A C 1
ATOM 3193 O O . TYR A 1 393 ? 8.848 11.870 5.737 1.00 91.38 393 TYR A O 1
ATOM 3201 N N . TYR A 1 394 ? 9.787 10.177 6.856 1.00 93.25 394 TYR A N 1
ATOM 3202 C CA . TYR A 1 394 ? 8.579 9.885 7.625 1.00 93.25 394 TYR A CA 1
ATOM 3203 C C . TYR A 1 394 ? 8.244 10.998 8.614 1.00 93.25 394 TYR A C 1
ATOM 3205 O O . TYR A 1 394 ? 7.074 11.362 8.738 1.00 93.25 394 TYR A O 1
ATOM 3213 N N . ALA A 1 395 ? 9.249 11.567 9.280 1.00 94.75 395 ALA A N 1
ATOM 3214 C CA . ALA A 1 395 ? 9.065 12.686 10.191 1.00 94.75 395 ALA A CA 1
ATOM 3215 C C . ALA A 1 395 ? 8.493 13.920 9.474 1.00 94.75 395 ALA A C 1
ATOM 3217 O O . ALA A 1 395 ? 7.542 14.514 9.974 1.00 94.75 395 ALA A O 1
ATOM 3218 N N . GLU A 1 396 ? 8.991 14.264 8.284 1.00 91.88 396 GLU A N 1
ATOM 3219 C CA . GLU A 1 396 ? 8.468 15.372 7.469 1.00 91.88 396 GLU A CA 1
ATOM 3220 C C . GLU A 1 396 ? 6.991 15.177 7.099 1.00 91.88 396 GLU A C 1
ATOM 3222 O O . GLU A 1 396 ? 6.173 16.082 7.294 1.00 91.88 396 GLU A O 1
ATOM 3227 N N . GLY A 1 397 ? 6.620 13.977 6.638 1.00 91.00 397 GLY A N 1
ATOM 3228 C CA . GLY A 1 397 ? 5.225 13.647 6.339 1.00 91.00 397 GLY A CA 1
ATOM 3229 C C . GLY A 1 397 ? 4.315 13.747 7.568 1.00 91.00 397 GLY A C 1
ATOM 3230 O O . GLY A 1 397 ? 3.189 14.240 7.479 1.00 91.00 397 GLY A O 1
ATOM 3231 N N . LEU A 1 398 ? 4.813 13.343 8.741 1.00 94.06 398 LEU A N 1
ATOM 3232 C CA . LEU A 1 398 ? 4.091 13.511 10.001 1.00 94.06 398 LEU A CA 1
ATOM 3233 C C . LEU A 1 398 ? 3.982 14.988 10.399 1.00 94.06 398 LEU A C 1
ATOM 3235 O O . LEU A 1 398 ? 2.903 15.418 10.776 1.00 94.06 398 LEU A O 1
ATOM 3239 N N . VAL A 1 399 ? 5.019 15.813 10.248 1.00 93.50 399 VAL A N 1
ATOM 3240 C CA . VAL A 1 399 ? 4.908 17.264 10.508 1.00 93.50 399 VAL A CA 1
ATOM 3241 C C . VAL A 1 399 ? 3.814 17.899 9.644 1.00 93.50 399 VAL A C 1
ATOM 3243 O O . VAL A 1 399 ? 3.012 18.691 10.142 1.00 93.50 399 VAL A O 1
ATOM 3246 N N . PHE A 1 400 ? 3.725 17.519 8.368 1.00 91.06 400 PHE A N 1
ATOM 3247 C CA . PHE A 1 400 ? 2.658 17.994 7.487 1.00 91.06 400 PHE A CA 1
ATOM 3248 C C . PHE A 1 400 ? 1.263 17.560 7.967 1.00 91.06 400 PHE A C 1
ATOM 3250 O O . PHE A 1 400 ? 0.333 18.375 8.004 1.00 91.06 400 PHE A O 1
ATOM 3257 N N . LEU A 1 401 ? 1.113 16.291 8.365 1.00 92.19 401 LEU A N 1
ATOM 3258 C CA . LEU A 1 401 ? -0.133 15.776 8.939 1.00 92.19 401 LEU A CA 1
ATOM 3259 C C . LEU A 1 401 ? -0.517 16.522 10.219 1.00 92.19 401 LEU A C 1
ATOM 3261 O O . LEU A 1 401 ? -1.684 16.862 10.390 1.00 92.19 401 LEU A O 1
ATOM 3265 N N . GLU A 1 402 ? 0.451 16.828 11.081 1.00 92.12 402 GLU A N 1
ATOM 3266 C CA . GLU A 1 402 ? 0.243 17.568 12.328 1.00 92.12 402 GLU A CA 1
ATOM 3267 C C . GLU A 1 402 ? -0.405 18.926 12.064 1.00 92.12 402 GLU A C 1
ATOM 3269 O O . GLU A 1 402 ? -1.463 19.256 12.604 1.00 92.12 402 GLU A O 1
ATOM 3274 N N . GLN A 1 403 ? 0.233 19.707 11.191 1.00 90.44 403 GLN A N 1
ATOM 3275 C CA . GLN A 1 403 ? -0.200 21.052 10.831 1.00 90.44 403 GLN A CA 1
ATOM 3276 C C . GLN A 1 403 ? -1.576 21.018 10.164 1.00 90.44 403 GLN A C 1
ATOM 3278 O O . GLN A 1 403 ? -2.451 21.827 10.475 1.00 90.44 403 GLN A O 1
ATOM 3283 N N . SER A 1 404 ? -1.784 20.037 9.286 1.00 90.44 404 SER A N 1
ATOM 3284 C CA . SER A 1 404 ? -3.035 19.850 8.561 1.00 90.44 404 SER A CA 1
ATOM 3285 C C . SER A 1 404 ? -4.194 19.428 9.466 1.00 90.44 404 SER A C 1
ATOM 3287 O O . SER A 1 404 ? -5.315 19.908 9.295 1.00 90.44 404 SER A O 1
ATOM 3289 N N . LEU A 1 405 ? -3.966 18.541 10.433 1.00 90.56 405 LEU A N 1
ATOM 3290 C CA . LEU A 1 405 ? -5.020 18.096 11.343 1.00 90.56 405 LEU A CA 1
ATOM 3291 C C . LEU A 1 405 ? -5.368 19.179 12.368 1.00 90.56 405 LEU A C 1
ATOM 3293 O O . LEU A 1 405 ? -6.551 19.376 12.640 1.00 90.56 405 LEU A O 1
ATOM 3297 N N . ARG A 1 406 ? -4.382 19.950 12.849 1.00 89.19 406 ARG A N 1
ATOM 3298 C CA . ARG A 1 406 ? -4.605 21.081 13.770 1.00 89.19 406 ARG A CA 1
ATOM 3299 C C . ARG A 1 406 ? -5.583 22.122 13.227 1.00 89.19 406 ARG A C 1
ATOM 3301 O O . ARG A 1 406 ? -6.393 22.633 13.984 1.00 89.19 406 ARG A O 1
ATOM 3308 N N . ILE A 1 407 ? -5.542 22.428 11.929 1.00 87.88 407 ILE A N 1
ATOM 3309 C CA . ILE A 1 407 ? -6.468 23.414 11.339 1.00 87.88 407 ILE A CA 1
ATOM 3310 C C . ILE A 1 407 ? -7.882 22.860 11.102 1.00 87.88 407 ILE A C 1
ATOM 3312 O O . ILE A 1 407 ? -8.811 23.636 10.901 1.00 87.88 407 ILE A O 1
ATOM 3316 N N . ARG A 1 408 ? -8.054 21.531 11.099 1.00 86.75 408 ARG A N 1
ATOM 3317 C CA . ARG A 1 408 ? -9.335 20.858 10.811 1.00 86.75 408 ARG A CA 1
ATOM 3318 C C . ARG A 1 408 ? -10.071 20.399 12.071 1.00 86.75 408 ARG A C 1
ATOM 3320 O O . ARG A 1 408 ? -11.189 19.901 11.962 1.00 86.75 408 ARG A O 1
ATOM 3327 N N . ARG A 1 409 ? -9.454 20.513 13.250 1.00 82.50 409 ARG A N 1
ATOM 3328 C CA . ARG A 1 409 ? -9.932 19.894 14.492 1.00 82.50 409 ARG A CA 1
ATOM 3329 C C . ARG A 1 409 ? -9.797 20.815 15.698 1.00 82.50 409 ARG A C 1
ATOM 3331 O O . ARG A 1 409 ? -8.918 21.664 15.746 1.00 82.50 409 ARG A O 1
ATOM 3338 N N . THR A 1 410 ? -10.676 20.626 16.679 1.00 76.94 410 THR A N 1
ATOM 3339 C CA . THR A 1 410 ? -10.612 21.310 17.982 1.00 76.94 410 THR A CA 1
ATOM 3340 C C . THR A 1 410 ? -9.673 20.576 18.940 1.00 76.94 410 THR A C 1
ATOM 3342 O O . THR A 1 410 ? -9.514 19.360 18.816 1.00 76.94 410 THR A O 1
ATOM 3345 N N . ASP A 1 411 ? -9.134 21.263 19.951 1.00 72.44 411 ASP A N 1
ATOM 3346 C CA . ASP A 1 411 ? -8.236 20.656 20.952 1.00 72.44 411 ASP A CA 1
ATOM 3347 C C . ASP A 1 411 ? -8.872 19.452 21.673 1.00 72.44 411 ASP A C 1
ATOM 3349 O O . ASP A 1 411 ? -8.253 18.398 21.793 1.00 72.44 411 ASP A O 1
ATOM 3353 N N . SER A 1 412 ? -10.153 19.547 22.051 1.00 69.25 412 SER A N 1
ATOM 3354 C CA . SER A 1 412 ? -10.904 18.433 22.660 1.00 69.25 412 SER A CA 1
ATOM 3355 C C . SER A 1 412 ? -11.047 17.215 21.743 1.00 69.25 412 SER A C 1
ATOM 3357 O O . SER A 1 412 ? -11.149 16.082 22.205 1.00 69.25 412 SER A O 1
ATOM 3359 N N . SER A 1 413 ? -11.062 17.433 20.428 1.00 76.69 413 SER A N 1
ATOM 3360 C CA . SER A 1 413 ? -11.100 16.347 19.454 1.00 76.69 413 SER A CA 1
ATOM 3361 C C . SER A 1 413 ? -9.705 15.768 19.200 1.00 76.69 413 SER A C 1
ATOM 3363 O O . SER A 1 413 ? -9.606 14.605 18.813 1.00 76.69 413 SER A O 1
ATOM 3365 N N . LEU A 1 414 ? -8.633 16.536 19.423 1.00 82.38 414 LEU A N 1
ATOM 3366 C CA . LEU A 1 414 ? -7.255 16.079 19.251 1.00 82.38 414 LEU A CA 1
ATOM 3367 C C . LEU A 1 414 ? -6.830 15.118 20.374 1.00 82.38 414 LEU A C 1
ATOM 3369 O O . LEU A 1 414 ? -6.254 14.074 20.073 1.00 82.38 414 LEU A O 1
ATOM 3373 N N . SER A 1 415 ? -7.222 15.375 21.626 1.00 86.25 415 SER A N 1
ATOM 3374 C CA . SER A 1 415 ? -6.936 14.466 22.754 1.00 86.25 415 SER A CA 1
ATOM 3375 C C . SER A 1 415 ? -7.625 13.106 22.635 1.00 86.25 415 SER A C 1
ATOM 3377 O O . SER A 1 415 ? -7.153 12.095 23.150 1.00 86.25 415 SER A O 1
ATOM 3379 N N . SER A 1 416 ? -8.721 13.038 21.873 1.00 88.00 416 SER A N 1
ATOM 3380 C CA . SER A 1 416 ? -9.420 11.778 21.607 1.00 88.00 416 SER A CA 1
ATOM 3381 C C . SER A 1 416 ? -8.697 10.848 20.620 1.00 88.00 416 SER A C 1
ATOM 3383 O O . SER A 1 416 ? -9.121 9.699 20.464 1.00 88.00 416 SER A O 1
ATOM 3385 N N . TYR A 1 417 ? -7.622 11.300 19.954 1.00 91.69 417 TYR A N 1
ATOM 3386 C CA . TYR A 1 417 ? -6.866 10.438 19.046 1.00 91.69 417 TYR A CA 1
ATOM 3387 C C . TYR A 1 417 ? -6.166 9.302 19.788 1.00 91.69 417 TYR A C 1
ATOM 3389 O O . TYR A 1 417 ? -5.482 9.492 20.795 1.00 91.69 417 TYR A O 1
ATOM 3397 N N . ARG A 1 418 ? -6.264 8.112 19.199 1.00 95.62 418 ARG A N 1
ATOM 3398 C CA . ARG A 1 418 ? -5.432 6.955 19.507 1.00 95.62 418 ARG A CA 1
ATOM 3399 C C . ARG A 1 418 ? -4.700 6.537 18.244 1.00 95.62 418 ARG A C 1
ATOM 3401 O O . ARG A 1 418 ? -5.325 6.198 17.234 1.00 95.62 418 ARG A O 1
ATOM 3408 N N . ILE A 1 419 ? -3.376 6.569 18.303 1.00 97.50 419 ILE A N 1
ATOM 3409 C CA . ILE A 1 419 ? -2.503 6.297 17.165 1.00 97.50 419 ILE A CA 1
ATOM 3410 C C . ILE A 1 419 ? -1.673 5.057 17.476 1.00 97.50 419 ILE A C 1
ATOM 3412 O O . ILE A 1 419 ? -0.805 5.065 18.347 1.00 97.50 419 ILE A O 1
ATOM 3416 N N . ALA A 1 420 ? -1.948 3.978 16.750 1.00 98.12 420 ALA A N 1
ATOM 3417 C CA . ALA A 1 420 ? -1.152 2.763 16.800 1.00 98.12 420 ALA A CA 1
ATOM 3418 C C . ALA A 1 420 ? -0.056 2.842 15.734 1.00 98.12 420 ALA A C 1
ATOM 3420 O O . ALA A 1 420 ? -0.333 2.775 14.535 1.00 98.12 420 ALA A O 1
ATOM 3421 N N . VAL A 1 421 ? 1.194 2.969 16.167 1.00 98.06 421 VAL A N 1
ATOM 3422 C CA . VAL A 1 421 ? 2.362 2.956 15.283 1.00 98.06 421 VAL A CA 1
ATOM 3423 C C . VAL A 1 421 ? 2.825 1.515 15.128 1.00 98.06 421 VAL A C 1
ATOM 3425 O O . VAL A 1 421 ? 3.310 0.899 16.075 1.00 98.06 421 VAL A O 1
ATOM 3428 N N . VAL A 1 422 ? 2.640 0.955 13.937 1.00 97.75 422 VAL A N 1
ATOM 3429 C CA . VAL A 1 422 ? 2.845 -0.468 13.659 1.00 97.75 422 VAL A CA 1
ATOM 3430 C C . VAL A 1 422 ? 4.063 -0.653 12.759 1.00 97.75 422 VAL A C 1
ATOM 3432 O O . VAL A 1 422 ? 4.037 -0.305 11.579 1.00 97.75 422 VAL A O 1
ATOM 3435 N N . PHE A 1 423 ? 5.119 -1.260 13.297 1.00 96.50 423 PHE A N 1
ATOM 3436 C CA . PHE A 1 423 ? 6.286 -1.690 12.531 1.00 96.50 423 PHE A CA 1
ATOM 3437 C C . PHE A 1 423 ? 6.014 -3.054 11.897 1.00 96.50 423 PHE A C 1
ATOM 3439 O O . PHE A 1 423 ? 5.978 -4.090 12.566 1.00 96.50 423 PHE A O 1
ATOM 3446 N N . SER A 1 424 ? 5.789 -3.027 10.590 1.00 95.19 424 SER A N 1
ATOM 3447 C CA . SER A 1 424 ? 5.534 -4.196 9.754 1.00 95.19 424 SER A CA 1
ATOM 3448 C C . SER A 1 424 ? 6.819 -4.921 9.364 1.00 95.19 424 SER A C 1
ATOM 3450 O O . SER A 1 424 ? 7.901 -4.336 9.389 1.00 95.19 424 SER A O 1
ATOM 3452 N N . LYS A 1 425 ? 6.684 -6.193 8.963 1.00 92.88 425 LYS A N 1
ATOM 3453 C CA . LYS A 1 425 ? 7.798 -7.072 8.561 1.00 92.88 425 LYS A CA 1
ATOM 3454 C C . LYS A 1 425 ? 8.849 -7.235 9.660 1.00 92.88 425 LYS A C 1
ATOM 3456 O O . LYS A 1 425 ? 10.028 -7.422 9.380 1.00 92.88 425 LYS A O 1
ATOM 3461 N N . PHE A 1 426 ? 8.432 -7.150 10.925 1.00 92.44 426 PHE A N 1
ATOM 3462 C CA . PHE A 1 426 ? 9.361 -7.151 12.054 1.00 92.44 426 PHE A CA 1
ATOM 3463 C C . PHE A 1 426 ? 10.140 -8.473 12.186 1.00 92.44 426 PHE A C 1
ATOM 3465 O O . PHE A 1 426 ? 11.195 -8.503 12.806 1.00 92.44 426 PHE A O 1
ATOM 3472 N N . ASP A 1 427 ? 9.670 -9.548 11.549 1.00 88.50 427 ASP A N 1
ATOM 3473 C CA . ASP A 1 427 ? 10.403 -10.803 11.331 1.00 88.50 427 ASP A CA 1
ATOM 3474 C C . ASP A 1 427 ? 11.731 -10.636 10.582 1.00 88.50 427 ASP A C 1
ATOM 3476 O O . ASP A 1 427 ? 12.644 -11.432 10.794 1.00 88.50 427 ASP A O 1
ATOM 3480 N N . LEU A 1 428 ? 11.851 -9.593 9.759 1.00 88.12 428 LEU A N 1
ATOM 3481 C CA . LEU A 1 428 ? 13.062 -9.246 9.016 1.00 88.12 428 LEU A CA 1
ATOM 3482 C C . LEU A 1 428 ? 13.964 -8.263 9.779 1.00 88.12 428 LEU A C 1
ATOM 3484 O O . LEU A 1 428 ? 15.033 -7.905 9.292 1.00 88.12 428 LEU A O 1
ATOM 3488 N N . SER A 1 429 ? 13.549 -7.813 10.967 1.00 85.44 429 SER A N 1
ATOM 3489 C CA . SER A 1 429 ? 14.333 -6.886 11.781 1.00 85.44 429 SER A CA 1
ATOM 3490 C C . SER A 1 429 ? 15.603 -7.554 12.305 1.00 85.44 429 SER A C 1
ATOM 3492 O O . SER A 1 429 ? 15.546 -8.602 12.953 1.00 85.44 429 SER A O 1
ATOM 3494 N N . HIS A 1 430 ? 16.749 -6.893 12.127 1.00 81.44 430 HIS A N 1
ATOM 3495 C CA . HIS A 1 430 ? 17.996 -7.273 12.801 1.00 81.44 430 HIS A CA 1
ATOM 3496 C C . HIS A 1 430 ? 17.886 -7.172 14.336 1.00 81.44 430 HIS A C 1
ATOM 3498 O O . HIS A 1 430 ? 18.619 -7.847 15.054 1.00 81.44 430 HIS A O 1
ATOM 3504 N N . SER A 1 431 ? 16.915 -6.394 14.825 1.00 81.81 431 SER A N 1
ATOM 3505 C CA . SER A 1 431 ? 16.589 -6.163 16.235 1.00 81.81 431 SER A CA 1
ATOM 3506 C C . SER A 1 431 ? 15.327 -6.922 16.672 1.00 81.81 431 SER A C 1
ATOM 3508 O O . SER A 1 431 ? 14.439 -6.376 17.327 1.00 81.81 431 SER A O 1
ATOM 3510 N N . TRP A 1 432 ? 15.205 -8.201 16.305 1.00 81.06 432 TRP A N 1
ATOM 3511 C CA . TRP A 1 432 ? 14.046 -9.034 16.665 1.00 81.06 432 TRP A CA 1
ATOM 3512 C C . TRP A 1 432 ? 13.736 -9.048 18.175 1.00 81.06 432 TRP A C 1
ATOM 3514 O O . TRP A 1 432 ? 12.571 -9.115 18.585 1.00 81.06 432 TRP A O 1
ATOM 3524 N N . ASP A 1 433 ? 14.766 -8.993 19.018 1.00 82.31 433 ASP A N 1
ATOM 3525 C CA . ASP A 1 433 ? 14.616 -9.032 20.476 1.00 82.31 433 ASP A CA 1
ATOM 3526 C C . ASP A 1 433 ? 14.053 -7.732 21.062 1.00 82.31 433 ASP A C 1
ATOM 3528 O O . ASP A 1 433 ? 13.365 -7.769 22.088 1.00 82.31 433 ASP A O 1
ATOM 3532 N N . ASP A 1 434 ? 14.186 -6.621 20.333 1.00 84.56 434 ASP A N 1
ATOM 3533 C CA . ASP A 1 434 ? 13.631 -5.322 20.717 1.00 84.56 434 ASP A CA 1
ATOM 3534 C 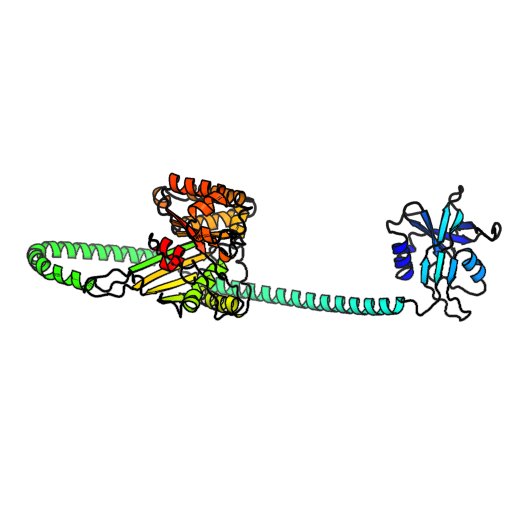C . ASP A 1 434 ? 12.104 -5.253 20.547 1.00 84.56 434 ASP A C 1
ATOM 3536 O O . ASP A 1 434 ? 11.478 -4.282 20.971 1.00 84.56 434 ASP A O 1
ATOM 3540 N N . ARG A 1 435 ? 11.451 -6.303 20.021 1.00 83.75 435 ARG A N 1
ATOM 3541 C CA . ARG A 1 435 ? 9.977 -6.380 19.934 1.00 83.75 435 ARG A CA 1
ATOM 3542 C C . ARG A 1 435 ? 9.274 -6.228 21.286 1.00 83.75 435 ARG A C 1
ATOM 3544 O O . ARG A 1 435 ? 8.114 -5.838 21.334 1.00 83.75 435 ARG A O 1
ATOM 3551 N N . ASN A 1 436 ? 9.968 -6.553 22.380 1.00 83.12 436 ASN A N 1
ATOM 3552 C CA . ASN A 1 436 ? 9.458 -6.399 23.745 1.00 83.12 436 ASN A CA 1
ATOM 3553 C C . ASN A 1 436 ? 9.784 -5.021 24.354 1.00 83.12 436 ASN A C 1
ATOM 3555 O O . ASN A 1 436 ? 9.332 -4.723 25.456 1.00 83.12 436 ASN A O 1
ATOM 3559 N N . ASN A 1 437 ? 10.578 -4.196 23.664 1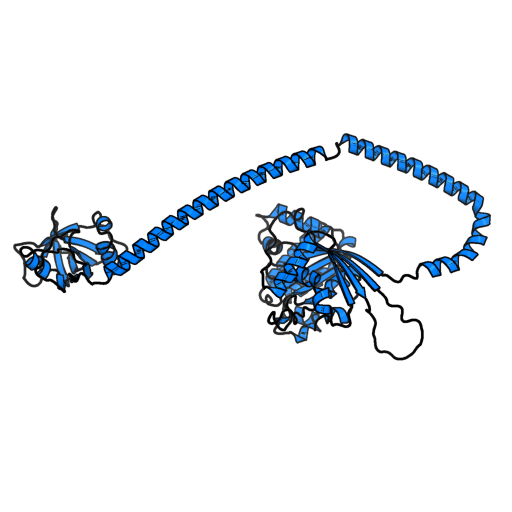.00 89.56 437 ASN A N 1
ATOM 3560 C CA . ASN A 1 437 ? 10.956 -2.844 24.069 1.00 89.56 437 ASN A CA 1
ATOM 3561 C C . ASN A 1 437 ? 10.940 -1.899 22.858 1.00 89.56 437 ASN A C 1
ATOM 3563 O O . ASN A 1 437 ? 11.949 -1.308 22.464 1.00 89.56 437 ASN A O 1
ATOM 3567 N N . LEU A 1 438 ? 9.757 -1.756 22.256 1.00 92.69 438 LEU A N 1
ATOM 3568 C CA . LEU A 1 438 ? 9.602 -0.952 21.048 1.00 92.69 438 LEU A CA 1
ATOM 3569 C C . LEU A 1 438 ? 9.894 0.532 21.277 1.00 92.69 438 LEU A C 1
ATOM 3571 O O . LEU A 1 438 ? 10.358 1.194 20.359 1.00 92.69 438 LEU A O 1
ATOM 3575 N N . GLY A 1 439 ? 9.716 1.047 22.497 1.00 91.69 439 GLY A N 1
ATOM 3576 C CA . GLY A 1 439 ? 10.105 2.420 22.827 1.00 91.69 439 GLY A CA 1
ATOM 3577 C C . GLY A 1 439 ? 11.600 2.675 22.603 1.00 91.69 439 GLY A C 1
ATOM 3578 O O . GLY A 1 439 ? 11.971 3.680 21.992 1.00 91.69 439 GLY A O 1
ATOM 3579 N N . GLN A 1 440 ? 12.459 1.740 23.028 1.00 91.56 440 GLN A N 1
ATOM 3580 C CA . GLN A 1 440 ? 13.894 1.814 22.751 1.00 91.56 440 GLN A CA 1
ATOM 3581 C C . GLN A 1 440 ? 14.194 1.582 21.265 1.00 91.56 440 GLN A C 1
ATOM 3583 O O . GLN A 1 440 ? 15.013 2.304 20.697 1.00 91.56 440 GLN A O 1
ATOM 3588 N N . TYR A 1 441 ? 13.500 0.636 20.623 1.00 94.25 441 TYR A N 1
ATOM 3589 C CA . TYR A 1 441 ? 13.642 0.384 19.187 1.00 94.25 441 TYR A CA 1
ATOM 3590 C C . TYR A 1 441 ? 13.403 1.653 18.357 1.00 94.25 441 TYR A C 1
ATOM 3592 O O . TYR A 1 441 ? 14.255 2.016 17.545 1.00 94.25 441 TYR A O 1
ATOM 3600 N N . VAL A 1 442 ? 12.287 2.359 18.587 1.00 95.62 442 VAL A N 1
ATOM 3601 C CA . VAL A 1 442 ? 11.965 3.597 17.858 1.00 95.62 442 VAL A CA 1
ATOM 3602 C C . VAL A 1 442 ? 12.997 4.676 18.166 1.00 95.62 442 VAL A C 1
ATOM 3604 O O . VAL A 1 442 ? 13.481 5.331 17.254 1.00 95.62 442 VAL A O 1
ATOM 3607 N N . LYS A 1 443 ? 13.413 4.823 19.430 1.00 95.50 443 LYS A N 1
ATOM 3608 C CA . LYS A 1 443 ? 14.438 5.805 19.812 1.00 95.50 443 LYS A CA 1
ATOM 3609 C C . LYS A 1 443 ? 15.763 5.604 19.065 1.00 95.50 443 LYS A C 1
ATOM 3611 O O . LYS A 1 443 ? 16.422 6.588 18.746 1.00 95.50 443 LYS A O 1
ATOM 3616 N N . CYS A 1 444 ? 16.160 4.358 18.814 1.00 93.81 444 CYS A N 1
ATOM 3617 C CA . CYS A 1 444 ? 17.410 4.043 18.125 1.00 93.81 444 CYS A CA 1
ATOM 3618 C C . CYS A 1 444 ? 17.292 4.089 16.596 1.00 93.81 444 CYS A C 1
ATOM 3620 O O . CYS A 1 444 ? 18.232 4.534 15.945 1.00 93.81 444 CYS A O 1
ATOM 3622 N N . ASN A 1 445 ? 16.175 3.623 16.030 1.00 94.88 445 ASN A N 1
ATOM 3623 C CA . ASN A 1 445 ? 16.042 3.407 14.583 1.00 94.88 445 ASN A CA 1
ATOM 3624 C C . ASN A 1 445 ? 15.224 4.489 13.866 1.00 94.88 445 ASN A C 1
ATOM 3626 O O . ASN A 1 445 ? 15.389 4.665 12.665 1.00 94.88 445 ASN A O 1
ATOM 3630 N N . TYR A 1 446 ? 14.349 5.190 14.590 1.00 96.75 446 TYR A N 1
ATOM 3631 C CA . TYR A 1 446 ? 13.461 6.230 14.066 1.00 96.75 446 TYR A CA 1
ATOM 3632 C C . TYR A 1 446 ? 13.384 7.454 15.011 1.00 96.75 446 TYR A C 1
ATOM 3634 O O . TYR A 1 446 ? 12.297 7.817 15.485 1.00 96.75 446 TYR A O 1
ATOM 3642 N N . PRO A 1 447 ? 14.530 8.061 15.389 1.00 97.75 447 PRO A N 1
ATOM 3643 C CA . PRO A 1 447 ? 14.567 9.157 16.357 1.00 97.75 447 PRO A CA 1
ATOM 3644 C C . PRO A 1 447 ? 13.760 10.394 15.933 1.00 97.75 447 PRO A C 1
ATOM 3646 O O . PRO A 1 447 ? 13.186 11.058 16.800 1.00 97.75 447 PRO A O 1
ATOM 3649 N N . GLN A 1 448 ? 13.683 10.712 14.638 1.00 98.12 448 GLN A N 1
ATOM 3650 C CA . GLN A 1 448 ? 12.948 11.879 14.143 1.00 98.12 448 GLN A CA 1
ATOM 3651 C C . GLN A 1 448 ? 11.442 11.642 14.171 1.00 98.12 448 GLN A C 1
ATOM 3653 O O . GLN A 1 448 ? 10.704 12.479 14.693 1.00 98.12 448 GLN A O 1
ATOM 3658 N N . VAL A 1 449 ? 10.980 10.476 13.706 1.00 97.00 449 VAL A N 1
ATOM 3659 C CA . VAL A 1 449 ? 9.572 10.076 13.857 1.00 97.00 449 VAL A CA 1
ATOM 3660 C C . VAL A 1 449 ? 9.176 10.089 15.329 1.00 97.00 449 VAL A C 1
ATOM 3662 O O . VAL A 1 449 ? 8.138 10.656 15.670 1.00 97.00 449 VAL A O 1
ATOM 3665 N N . LYS A 1 450 ? 10.017 9.536 16.217 1.00 97.56 450 LYS A N 1
ATOM 3666 C CA . LYS A 1 450 ? 9.764 9.585 17.661 1.00 97.56 450 LYS A CA 1
ATOM 3667 C C . LYS A 1 450 ? 9.625 11.021 18.160 1.00 97.56 450 LYS A C 1
ATOM 3669 O O . LYS A 1 450 ? 8.680 11.307 18.882 1.00 97.56 450 LYS A O 1
ATOM 3674 N N . SER A 1 451 ? 10.526 11.917 17.765 1.00 98.06 451 SER A N 1
ATOM 3675 C CA . SER A 1 451 ? 10.458 13.321 18.174 1.00 98.06 451 SER A CA 1
ATOM 3676 C C . SER A 1 451 ? 9.157 13.993 17.724 1.00 98.06 451 SER A C 1
ATOM 3678 O O . SER A 1 451 ? 8.553 14.734 18.497 1.00 98.06 451 SER A O 1
ATOM 3680 N N . VAL A 1 452 ? 8.685 13.723 16.503 1.00 97.31 452 VAL A N 1
ATOM 3681 C CA . VAL A 1 452 ? 7.412 14.270 16.013 1.00 97.31 452 VAL A CA 1
ATOM 3682 C C . VAL A 1 452 ? 6.226 13.717 16.801 1.00 97.31 452 VAL A C 1
ATOM 3684 O O . VAL A 1 452 ? 5.375 14.496 17.218 1.00 97.31 452 VAL A O 1
ATOM 3687 N N . LEU A 1 453 ? 6.192 12.410 17.056 1.00 97.06 453 LEU A N 1
ATOM 3688 C CA . LEU A 1 453 ? 5.112 11.774 17.812 1.00 97.06 453 LEU A CA 1
ATOM 3689 C C . LEU A 1 453 ? 5.103 12.181 19.291 1.00 97.06 453 LEU A C 1
ATOM 3691 O O . LEU A 1 453 ? 4.031 12.402 19.841 1.00 97.06 453 LEU A O 1
ATOM 3695 N N . ASP A 1 454 ? 6.267 12.346 19.923 1.00 97.06 454 ASP A N 1
ATOM 3696 C CA . ASP A 1 454 ? 6.358 12.865 21.293 1.00 97.06 454 ASP A CA 1
ATOM 3697 C C . ASP A 1 454 ? 5.761 14.284 21.363 1.00 97.06 454 ASP A C 1
ATOM 3699 O O . ASP A 1 454 ? 4.968 14.579 22.252 1.00 97.06 454 ASP A O 1
ATOM 3703 N N . ARG A 1 455 ? 6.020 15.137 20.357 1.00 95.88 455 ARG A N 1
ATOM 3704 C CA . ARG A 1 455 ? 5.362 16.454 20.262 1.00 95.88 455 ARG A CA 1
ATOM 3705 C C . ARG A 1 455 ? 3.848 16.342 20.083 1.00 95.88 455 ARG A C 1
ATOM 3707 O O . ARG A 1 455 ? 3.122 17.175 20.618 1.00 95.88 455 ARG A O 1
ATOM 3714 N N . TRP A 1 456 ? 3.347 15.359 19.334 1.00 95.25 456 TRP A N 1
ATOM 3715 C CA . TRP A 1 456 ? 1.900 15.138 19.208 1.00 95.25 456 TRP A CA 1
ATOM 3716 C C . TRP A 1 456 ? 1.293 14.727 20.543 1.00 95.25 456 TRP A C 1
ATOM 3718 O O . TRP A 1 456 ? 0.273 15.280 20.934 1.00 95.25 456 TRP A O 1
ATOM 3728 N N . TYR A 1 457 ? 1.936 13.807 21.259 1.00 94.06 457 TYR A N 1
ATOM 3729 C CA . TYR A 1 457 ? 1.524 13.402 22.599 1.00 94.06 457 TYR A CA 1
ATOM 3730 C C . TYR A 1 457 ? 1.455 14.613 23.540 1.00 94.06 457 TYR A C 1
ATOM 3732 O O . TYR A 1 457 ? 0.393 14.902 24.084 1.00 94.06 457 TYR A O 1
ATOM 3740 N N . ASP A 1 458 ? 2.540 15.387 23.632 1.00 93.88 458 ASP A N 1
ATOM 3741 C CA . ASP A 1 458 ? 2.633 16.538 24.538 1.00 93.88 458 ASP A CA 1
ATOM 3742 C C . ASP A 1 458 ? 1.647 17.659 24.182 1.00 93.88 458 ASP A C 1
ATOM 3744 O O . ASP A 1 458 ? 1.138 18.357 25.058 1.00 93.88 458 ASP A O 1
ATOM 3748 N N . SER A 1 459 ? 1.401 17.875 22.887 1.00 91.81 459 SER A N 1
ATOM 3749 C CA . SER A 1 459 ? 0.655 19.044 22.412 1.00 91.81 459 SER A CA 1
ATOM 3750 C C . SER A 1 459 ? -0.817 18.783 22.111 1.00 91.81 459 SER A C 1
ATOM 3752 O O . SER A 1 459 ? -1.587 19.742 22.045 1.00 91.81 459 SER A O 1
ATOM 3754 N N . TRP A 1 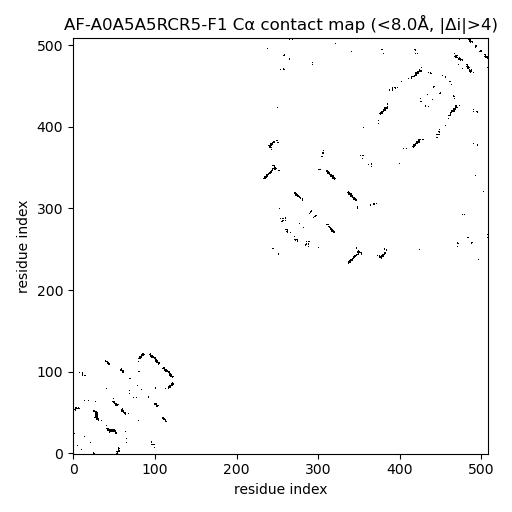460 ? -1.207 17.527 21.889 1.00 92.88 460 TRP A N 1
ATOM 3755 C CA . TRP A 1 460 ? -2.595 17.120 21.661 1.00 92.88 460 TRP A CA 1
ATOM 3756 C C . TRP A 1 460 ? -3.192 16.370 22.846 1.00 92.88 460 TRP A C 1
ATOM 3758 O O . TRP A 1 460 ? -4.403 16.184 22.852 1.00 92.88 460 TRP A O 1
ATOM 3768 N N . ASP A 1 461 ? -2.379 15.925 23.810 1.00 93.00 461 ASP A N 1
ATOM 3769 C CA . ASP A 1 461 ? -2.801 15.006 24.879 1.00 93.00 461 ASP A CA 1
ATOM 3770 C C . ASP A 1 461 ? -3.450 13.729 24.307 1.00 93.00 461 ASP A C 1
ATOM 3772 O O . ASP A 1 461 ? -4.441 13.201 24.809 1.00 93.00 461 ASP A O 1
ATOM 3776 N N . CYS A 1 462 ? -2.928 13.268 23.164 1.00 93.56 462 CYS A N 1
ATOM 3777 C CA . CYS A 1 462 ? -3.420 12.088 22.459 1.00 93.56 462 CYS A CA 1
ATOM 3778 C C . CYS A 1 462 ? -2.676 10.823 22.904 1.00 93.56 462 CYS A C 1
ATOM 3780 O O . CYS A 1 462 ? -1.559 10.877 23.409 1.00 93.56 462 CYS A O 1
ATOM 3782 N N . SER A 1 463 ? -3.268 9.647 22.686 1.00 95.62 463 SER A N 1
ATOM 3783 C CA . SER A 1 463 ? -2.619 8.374 23.021 1.00 95.62 463 SER A CA 1
ATOM 3784 C C . SER A 1 463 ? -1.827 7.827 21.833 1.00 95.62 463 SER A C 1
ATOM 3786 O O . SER A 1 463 ? -2.381 7.644 20.747 1.00 95.62 463 SER A O 1
ATOM 3788 N N . ILE A 1 464 ? -0.554 7.489 22.042 1.00 96.75 464 ILE A N 1
ATOM 3789 C CA . ILE A 1 464 ? 0.324 6.917 21.011 1.00 96.75 464 ILE A CA 1
ATOM 3790 C C . ILE A 1 464 ? 0.990 5.662 21.557 1.00 96.75 464 ILE A C 1
ATOM 3792 O O . ILE A 1 464 ? 1.597 5.689 22.623 1.00 96.75 464 ILE A O 1
ATOM 3796 N N . GLU A 1 465 ? 0.901 4.564 20.810 1.00 96.44 465 GLU A N 1
ATOM 3797 C CA . GLU A 1 465 ? 1.469 3.283 21.222 1.00 96.44 465 GLU A CA 1
ATOM 3798 C C . GLU A 1 465 ? 2.138 2.541 20.065 1.00 96.44 465 GLU A C 1
ATOM 3800 O O . GLU A 1 465 ? 1.673 2.569 18.924 1.00 96.44 465 GLU A O 1
ATOM 3805 N N . TYR A 1 466 ? 3.234 1.844 20.377 1.00 96.69 466 TYR A N 1
ATOM 3806 C CA . TYR A 1 466 ? 4.056 1.134 19.395 1.00 96.69 466 TYR A CA 1
ATOM 3807 C C . TYR A 1 466 ? 3.745 -0.364 19.362 1.00 96.69 466 TYR A C 1
ATOM 3809 O O . TYR A 1 466 ? 3.599 -1.014 20.402 1.00 96.69 466 TYR A O 1
ATOM 3817 N N . PHE A 1 467 ? 3.691 -0.932 18.163 1.00 95.75 467 PHE A N 1
ATOM 3818 C CA . PHE A 1 467 ? 3.421 -2.346 17.922 1.00 95.75 467 PHE A CA 1
ATOM 3819 C C . PHE A 1 467 ? 4.380 -2.893 16.868 1.00 95.75 467 PHE A C 1
ATOM 3821 O O . PHE A 1 467 ? 4.774 -2.191 15.941 1.00 95.75 467 PHE A O 1
ATOM 3828 N N . ALA A 1 468 ? 4.733 -4.166 16.999 1.00 94.69 468 ALA A N 1
ATOM 3829 C CA . ALA A 1 468 ? 5.469 -4.910 15.990 1.00 94.69 468 ALA A CA 1
ATOM 3830 C C . ALA A 1 468 ? 4.560 -5.994 15.435 1.00 94.69 468 ALA A C 1
ATOM 3832 O O . ALA A 1 468 ? 3.903 -6.701 16.202 1.00 94.69 468 ALA A O 1
ATOM 3833 N N . CYS A 1 469 ? 4.544 -6.146 14.116 1.00 94.00 469 CYS A N 1
ATOM 3834 C CA . CYS A 1 469 ? 3.800 -7.219 13.483 1.00 94.00 469 CYS A CA 1
ATOM 3835 C C . CYS A 1 469 ? 4.555 -7.824 12.303 1.00 94.00 469 CYS A C 1
ATOM 3837 O O . CYS A 1 469 ? 5.359 -7.174 11.626 1.00 94.00 469 CYS A O 1
ATOM 3839 N N . SER A 1 470 ? 4.200 -9.062 11.987 1.00 92.19 470 SER A N 1
ATOM 3840 C CA . SER A 1 470 ? 4.509 -9.664 10.699 1.00 92.19 470 SER A CA 1
ATOM 3841 C C . SER A 1 470 ? 3.287 -10.375 10.153 1.00 92.19 470 SER A C 1
ATOM 3843 O O . SER A 1 470 ? 2.723 -11.251 10.807 1.00 92.19 470 SER A O 1
ATOM 3845 N N . ALA A 1 471 ? 2.913 -10.011 8.928 1.00 91.19 471 ALA A N 1
ATOM 3846 C CA . ALA A 1 471 ? 1.875 -10.701 8.179 1.00 91.19 471 ALA A CA 1
ATOM 3847 C C . ALA A 1 471 ? 2.327 -12.092 7.700 1.00 91.19 471 ALA A C 1
ATOM 3849 O O . ALA A 1 471 ? 1.486 -12.960 7.501 1.00 91.19 471 ALA A O 1
ATOM 3850 N N . TYR A 1 472 ? 3.635 -12.321 7.530 1.00 86.19 472 TYR A N 1
ATOM 3851 C CA . TYR A 1 472 ? 4.174 -13.593 7.032 1.00 86.19 472 TYR A CA 1
ATOM 3852 C C . TYR A 1 472 ? 4.755 -14.487 8.133 1.00 86.19 472 TYR A C 1
ATOM 3854 O O . TYR A 1 472 ? 4.737 -15.709 7.992 1.00 86.19 472 TYR A O 1
ATOM 3862 N N . GLY A 1 473 ? 5.212 -13.903 9.241 1.00 83.50 473 GLY A N 1
ATOM 3863 C CA . GLY A 1 473 ? 5.875 -14.634 10.316 1.00 83.50 473 GLY A CA 1
ATOM 3864 C C . GLY A 1 473 ? 7.342 -14.964 10.026 1.00 83.50 473 GLY A C 1
ATOM 3865 O O . GLY A 1 473 ? 7.838 -14.792 8.919 1.00 83.50 473 GLY A O 1
ATOM 3866 N N . ARG A 1 474 ? 8.047 -15.481 11.041 1.00 70.44 474 ARG A N 1
ATOM 3867 C CA . ARG A 1 474 ? 9.514 -15.663 11.035 1.00 70.44 474 ARG A CA 1
ATOM 3868 C C . ARG A 1 474 ? 10.036 -16.760 10.102 1.00 70.44 474 ARG A C 1
ATOM 3870 O O . ARG A 1 474 ? 11.205 -16.735 9.735 1.00 70.44 474 ARG A O 1
ATOM 3877 N N . GLN A 1 475 ? 9.212 -17.746 9.756 1.00 58.03 475 GLN A N 1
ATOM 3878 C CA . GLN A 1 475 ? 9.679 -18.943 9.046 1.00 58.03 475 GLN A CA 1
ATOM 3879 C C . GLN A 1 475 ? 9.500 -18.868 7.521 1.00 58.03 475 GLN A C 1
ATOM 3881 O O . GLN A 1 475 ? 9.929 -19.774 6.811 1.00 58.03 475 GLN A O 1
ATOM 3886 N N . GLY A 1 476 ? 8.927 -17.773 7.005 1.00 54.94 476 GLY A N 1
ATOM 3887 C CA . GLY A 1 476 ? 8.599 -17.636 5.587 1.00 54.94 476 GLY A CA 1
ATOM 3888 C C . GLY A 1 476 ? 7.563 -18.666 5.107 1.00 54.9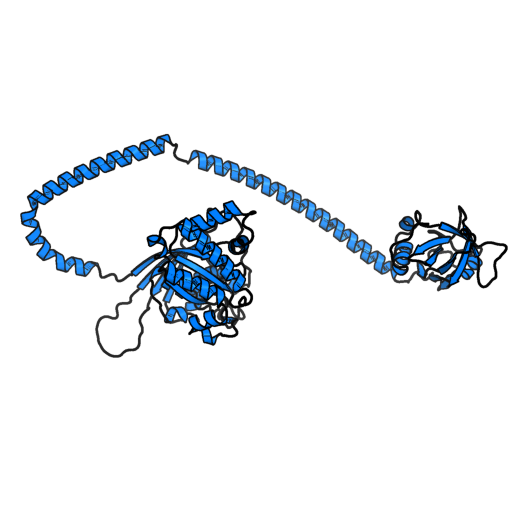4 476 GLY A C 1
ATOM 3889 O O . GLY A 1 476 ? 7.266 -19.657 5.768 1.00 54.94 476 GLY A O 1
ATOM 3890 N N . MET A 1 477 ? 6.984 -18.434 3.928 1.00 52.66 477 MET A N 1
ATOM 3891 C CA . MET A 1 477 ? 5.942 -19.289 3.335 1.00 52.66 477 MET A CA 1
ATOM 3892 C C . MET A 1 477 ? 6.489 -20.609 2.745 1.00 52.66 477 MET A C 1
ATOM 3894 O O . MET A 1 477 ? 6.275 -20.900 1.563 1.00 52.66 477 MET A O 1
ATOM 3898 N N . ALA A 1 478 ? 7.274 -21.383 3.495 1.00 48.41 478 ALA A N 1
ATOM 3899 C CA . ALA A 1 478 ? 7.764 -22.679 3.012 1.00 48.41 478 ALA A CA 1
ATOM 3900 C C . ALA A 1 478 ? 6.667 -23.761 3.053 1.00 48.41 478 ALA A C 1
ATOM 3902 O O . ALA A 1 478 ? 6.628 -24.622 2.181 1.00 48.41 478 ALA A O 1
ATOM 3903 N N . ASP A 1 479 ? 5.750 -23.671 4.020 1.00 57.66 479 ASP A N 1
ATOM 3904 C CA . ASP A 1 479 ? 4.622 -24.584 4.200 1.00 57.66 479 ASP A CA 1
ATOM 3905 C C . ASP A 1 479 ? 3.398 -23.780 4.683 1.00 57.66 479 ASP A C 1
ATOM 3907 O O . ASP A 1 479 ? 3.463 -23.163 5.751 1.00 57.66 479 ASP A O 1
ATOM 3911 N N . PRO A 1 480 ? 2.279 -23.747 3.935 1.00 54.06 480 PRO A N 1
ATOM 3912 C CA . PRO A 1 480 ? 1.076 -23.029 4.353 1.00 54.06 480 PRO A CA 1
ATOM 3913 C C . PRO A 1 480 ? 0.459 -23.535 5.664 1.00 54.06 480 PRO A C 1
ATOM 3915 O O . PRO A 1 480 ? -0.255 -22.789 6.333 1.00 54.06 480 PRO A O 1
ATOM 3918 N N . SER A 1 481 ? 0.760 -24.773 6.078 1.00 60.25 481 SER A N 1
ATOM 3919 C CA . SER A 1 481 ? 0.384 -25.300 7.398 1.00 60.25 481 SER A CA 1
ATOM 3920 C C . SER A 1 481 ? 1.247 -24.743 8.546 1.00 60.25 481 SER A C 1
ATOM 3922 O O . SER A 1 481 ? 0.924 -24.935 9.720 1.00 60.25 481 SER A O 1
ATOM 3924 N N . GLN A 1 482 ? 2.313 -24.004 8.215 1.00 69.44 482 GLN A N 1
ATOM 3925 C CA . GLN A 1 482 ? 3.241 -23.349 9.141 1.00 69.44 482 GLN A CA 1
ATOM 3926 C C . GLN A 1 482 ? 3.146 -21.815 9.121 1.00 69.44 482 GLN A C 1
ATOM 3928 O O . GLN A 1 482 ? 3.969 -21.150 9.754 1.00 69.44 482 GLN A O 1
ATOM 3933 N N . TRP A 1 483 ? 2.156 -21.232 8.431 1.00 81.06 483 TRP A N 1
ATOM 3934 C CA . TRP A 1 483 ? 1.943 -19.784 8.450 1.00 81.06 483 TRP A CA 1
ATOM 3935 C C . TRP A 1 483 ? 1.623 -19.299 9.872 1.00 81.06 483 TRP A C 1
ATOM 3937 O O . TRP A 1 483 ? 0.623 -19.687 10.480 1.00 81.06 483 TRP A O 1
ATOM 3947 N N . LYS A 1 484 ? 2.512 -18.456 10.405 1.00 83.12 484 LYS A N 1
ATOM 3948 C CA . LYS A 1 484 ? 2.520 -17.993 11.798 1.00 83.12 484 LYS A CA 1
ATOM 3949 C C . LYS A 1 484 ? 2.711 -16.473 11.860 1.00 83.12 484 LYS A C 1
ATOM 3951 O O . LYS A 1 484 ? 3.803 -16.001 12.189 1.00 83.12 484 LYS A O 1
ATOM 3956 N N . PRO A 1 485 ? 1.686 -15.692 11.480 1.00 88.44 485 PRO A N 1
ATOM 3957 C CA . PRO A 1 485 ? 1.731 -14.246 11.624 1.00 88.44 485 PRO A CA 1
ATOM 3958 C C . PRO A 1 485 ? 1.729 -13.871 13.107 1.00 88.44 485 PRO A C 1
ATOM 3960 O O . PRO A 1 485 ? 1.236 -14.633 13.932 1.00 88.44 485 PRO A O 1
ATOM 3963 N N . PHE A 1 486 ? 2.207 -12.678 13.451 1.00 89.06 486 PHE A N 1
ATOM 3964 C CA . PHE A 1 486 ? 2.114 -12.185 14.827 1.00 89.06 486 PHE A CA 1
ATOM 3965 C C . PHE A 1 486 ? 1.842 -10.688 14.899 1.00 89.06 486 PHE A C 1
ATOM 3967 O O . PHE A 1 486 ? 2.110 -9.942 13.954 1.00 89.06 486 PHE A O 1
ATOM 3974 N N . GLY A 1 487 ? 1.312 -10.252 16.044 1.00 90.50 487 GLY A N 1
ATOM 3975 C CA . GLY A 1 487 ? 1.119 -8.836 16.370 1.00 90.50 487 GLY A CA 1
ATOM 3976 C C . GLY A 1 487 ? 0.045 -8.115 15.548 1.00 90.50 487 GLY A C 1
ATOM 3977 O O . GLY A 1 487 ? -0.034 -6.892 15.597 1.00 90.50 487 GLY A O 1
ATOM 3978 N N . LEU A 1 488 ? -0.786 -8.844 14.793 1.00 93.44 488 LEU A N 1
ATOM 3979 C CA . LEU A 1 488 ? -1.815 -8.256 13.926 1.00 93.44 488 LEU A CA 1
ATOM 3980 C C . LEU A 1 488 ? -3.018 -7.713 14.712 1.00 93.44 488 LEU A C 1
ATOM 3982 O O . LEU A 1 488 ? -3.540 -6.650 14.390 1.00 93.44 488 LEU A O 1
ATOM 3986 N N . LEU A 1 489 ? -3.454 -8.433 15.752 1.00 93.00 489 LEU A N 1
ATOM 3987 C CA . LEU A 1 489 ? -4.675 -8.102 16.493 1.00 93.00 489 LEU A CA 1
ATOM 3988 C C . LEU A 1 489 ? -4.465 -7.041 17.582 1.00 93.00 489 LEU A C 1
ATOM 3990 O O . LEU A 1 489 ? -5.366 -6.253 17.862 1.00 93.00 489 LEU A O 1
ATOM 3994 N N . SER A 1 490 ? -3.276 -6.994 18.183 1.00 93.06 490 SER A N 1
ATOM 3995 C CA . SER A 1 490 ? -2.933 -6.072 19.273 1.00 93.06 490 SER A CA 1
ATOM 3996 C C . SER A 1 490 ? -3.202 -4.592 18.986 1.00 93.06 490 SER A C 1
ATOM 3998 O O . SER A 1 490 ? -3.808 -3.957 19.850 1.00 93.06 490 SER A O 1
ATOM 4000 N N . PRO A 1 491 ? -2.814 -4.018 17.826 1.00 96.19 491 PRO A N 1
ATOM 4001 C CA . PRO A 1 491 ? -3.106 -2.613 17.547 1.00 96.19 491 PRO A CA 1
ATOM 4002 C C . PRO A 1 491 ? -4.613 -2.344 17.456 1.00 96.19 491 PRO A C 1
ATOM 4004 O O . PRO A 1 491 ? -5.072 -1.331 17.970 1.00 96.19 491 PRO A O 1
ATOM 4007 N N . ILE A 1 492 ? -5.402 -3.260 16.882 1.00 95.81 492 ILE A N 1
ATOM 4008 C CA . ILE A 1 492 ? -6.867 -3.115 16.792 1.00 95.81 492 ILE A CA 1
ATOM 4009 C C . ILE A 1 492 ? -7.497 -3.179 18.185 1.00 95.81 492 ILE A C 1
ATOM 4011 O O . ILE A 1 492 ? -8.288 -2.312 18.549 1.00 95.81 492 ILE A O 1
ATOM 4015 N N . TYR A 1 493 ? -7.097 -4.167 18.990 1.00 94.12 493 TYR A N 1
ATOM 4016 C CA . TYR A 1 493 ? -7.549 -4.308 20.372 1.00 94.12 493 TYR A CA 1
ATOM 4017 C C . TYR A 1 493 ? -7.268 -3.038 21.181 1.00 94.12 493 TYR A C 1
ATOM 4019 O O . TYR A 1 493 ? -8.160 -2.517 21.849 1.00 94.12 493 TYR A O 1
ATOM 4027 N N . TRP A 1 494 ? -6.043 -2.513 21.104 1.00 95.81 494 TRP A N 1
ATOM 4028 C CA . TRP A 1 494 ? -5.661 -1.322 21.855 1.00 95.81 494 TRP A CA 1
ATOM 4029 C C . TRP A 1 494 ? -6.390 -0.068 21.374 1.00 95.81 494 TRP A C 1
ATOM 4031 O O . TRP A 1 494 ? -6.888 0.688 22.205 1.00 95.81 494 TRP A O 1
ATOM 4041 N N . LEU A 1 495 ? -6.522 0.130 20.058 1.00 95.81 495 LEU A N 1
ATOM 4042 C CA . LEU A 1 495 ? -7.262 1.271 19.517 1.00 95.81 495 LEU A CA 1
ATOM 4043 C C . LEU A 1 495 ? -8.691 1.306 20.066 1.00 95.81 495 LEU A C 1
ATOM 4045 O O . LEU A 1 495 ? -9.126 2.341 20.566 1.00 95.81 495 LEU A O 1
ATOM 4049 N N . LEU A 1 496 ? -9.389 0.170 20.049 1.00 93.12 496 LEU A N 1
ATOM 4050 C CA . LEU A 1 496 ? -10.797 0.100 20.437 1.00 93.12 496 LEU A CA 1
ATOM 4051 C C . LEU A 1 496 ? -11.016 0.101 21.956 1.00 93.12 496 LEU A C 1
ATOM 4053 O O . LEU A 1 496 ? -11.952 0.728 22.446 1.00 93.12 496 LEU A O 1
ATOM 4057 N N . THR A 1 497 ? -10.141 -0.552 22.722 1.00 90.56 497 THR A N 1
ATOM 4058 C CA . THR A 1 497 ? -10.340 -0.743 24.172 1.00 90.56 497 THR A CA 1
ATOM 4059 C C . THR A 1 497 ? -9.529 0.215 25.044 1.00 90.56 497 THR A C 1
ATOM 4061 O O . THR A 1 497 ? -9.826 0.369 26.228 1.00 90.56 497 THR A O 1
ATOM 4064 N N . GLY A 1 498 ? -8.473 0.822 24.494 1.00 90.06 498 GLY A N 1
ATOM 4065 C CA . GLY A 1 498 ? -7.454 1.568 25.239 1.00 90.06 498 GLY A CA 1
ATOM 4066 C C . GLY A 1 498 ? -6.549 0.692 26.116 1.00 90.06 498 GLY A C 1
ATOM 4067 O O . GLY A 1 498 ? -5.733 1.217 26.870 1.00 90.06 498 GLY A O 1
ATOM 4068 N N . LYS A 1 499 ? -6.683 -0.640 26.061 1.00 89.38 499 LYS A N 1
ATOM 4069 C CA . LYS A 1 499 ? -5.955 -1.587 26.919 1.00 89.38 499 LYS A CA 1
ATOM 4070 C C . LYS A 1 499 ? -4.953 -2.391 26.096 1.00 89.38 499 LYS A C 1
ATOM 4072 O O . LYS A 1 499 ? -5.172 -2.651 24.918 1.00 89.38 499 LYS A O 1
ATOM 4077 N N . ARG A 1 500 ? -3.858 -2.830 26.721 1.00 85.31 500 ARG A N 1
ATOM 4078 C CA . ARG A 1 500 ? -2.926 -3.800 26.122 1.00 85.31 500 ARG A CA 1
ATOM 4079 C C . ARG A 1 500 ? -3.202 -5.205 26.640 1.00 85.31 500 ARG A C 1
ATOM 4081 O O . ARG A 1 500 ? -3.445 -5.388 27.829 1.00 85.31 500 ARG A O 1
ATOM 4088 N N . GLU A 1 501 ? -3.097 -6.186 25.749 1.00 83.19 501 GLU A N 1
ATOM 4089 C CA . GLU A 1 501 ? -3.205 -7.607 26.078 1.00 83.19 501 GLU A CA 1
ATOM 4090 C C . GLU A 1 501 ? -1.976 -8.360 25.555 1.00 83.19 501 GLU A C 1
ATOM 4092 O O . GLU A 1 501 ? -1.815 -8.581 24.351 1.00 83.19 501 GLU A O 1
ATOM 4097 N N . LYS A 1 502 ? -1.102 -8.784 26.477 1.00 75.50 502 LYS A N 1
ATOM 4098 C CA . LYS A 1 502 ? 0.190 -9.414 26.149 1.00 75.50 502 LYS A CA 1
ATOM 4099 C C . LYS A 1 502 ? 0.034 -10.710 25.356 1.00 75.50 502 LYS A C 1
ATOM 4101 O O . LYS A 1 502 ? 0.918 -11.061 24.575 1.00 75.50 502 LYS A O 1
ATOM 4106 N N . ASN A 1 503 ? -1.066 -11.438 25.551 1.00 74.38 503 ASN A N 1
ATOM 4107 C CA . ASN A 1 503 ? -1.313 -12.673 24.809 1.00 74.38 503 ASN A CA 1
ATOM 4108 C C . ASN A 1 503 ? -1.591 -12.407 23.323 1.00 74.38 503 ASN A C 1
ATOM 4110 O O . ASN A 1 503 ? -1.213 -13.219 22.481 1.00 74.38 503 ASN A O 1
ATOM 4114 N N . LEU A 1 504 ? -2.185 -11.257 22.987 1.00 79.00 504 LEU A N 1
ATOM 4115 C CA . LEU A 1 504 ? -2.430 -10.870 21.597 1.00 79.00 504 LEU A CA 1
ATOM 4116 C C . LEU A 1 504 ? -1.139 -10.430 20.900 1.00 79.00 504 LEU A C 1
ATOM 4118 O O . LEU A 1 504 ? -0.943 -10.742 19.727 1.00 79.00 504 LEU A O 1
ATOM 4122 N N . GLU A 1 505 ? -0.213 -9.800 21.630 1.00 72.81 505 GLU A N 1
ATOM 4123 C CA . GLU A 1 505 ? 1.105 -9.397 21.105 1.00 72.81 505 GLU A CA 1
ATOM 4124 C C . GLU A 1 505 ? 1.978 -10.601 20.731 1.00 72.81 505 GLU A C 1
ATOM 4126 O O . GLU A 1 505 ? 2.795 -10.522 19.816 1.00 72.81 505 GLU A O 1
ATOM 4131 N N . LYS A 1 506 ? 1.763 -11.734 21.408 1.00 66.31 506 LYS A N 1
ATOM 4132 C CA . LYS A 1 506 ? 2.453 -13.004 21.151 1.00 66.31 506 LYS A CA 1
ATOM 4133 C C . LYS A 1 506 ? 1.661 -13.974 20.279 1.00 66.31 506 LYS A C 1
ATOM 4135 O O . LYS A 1 506 ? 2.137 -15.081 20.047 1.00 66.31 506 LYS A O 1
ATOM 4140 N N . SER A 1 507 ? 0.453 -13.614 19.845 1.00 57.91 507 SER A N 1
ATOM 4141 C CA . SER A 1 507 ? -0.373 -14.511 19.034 1.00 57.91 507 SER A CA 1
ATOM 4142 C C . SER A 1 507 ? 0.397 -14.924 17.774 1.00 57.91 507 SER A C 1
ATOM 4144 O O . SER A 1 507 ? 0.915 -14.067 17.069 1.00 57.91 507 SER A O 1
ATOM 4146 N N . GLY A 1 508 ? 0.542 -16.235 17.558 1.00 50.62 508 GLY A N 1
ATOM 4147 C CA . GLY A 1 508 ? 1.297 -16.821 16.445 1.00 50.62 508 GLY A CA 1
ATOM 4148 C C . GLY A 1 508 ? 2.820 -16.943 16.616 1.00 50.62 508 GLY A C 1
ATOM 4149 O O . GLY A 1 508 ? 3.465 -17.446 15.699 1.00 50.62 508 GLY A O 1
ATOM 4150 N N . LEU A 1 509 ? 3.398 -16.565 17.768 1.00 51.25 509 LEU A N 1
ATOM 4151 C CA . LEU A 1 509 ? 4.792 -16.886 18.133 1.00 51.25 509 LEU A CA 1
ATOM 4152 C C . LEU A 1 509 ? 4.958 -18.284 18.737 1.00 51.25 509 LEU A C 1
ATOM 4154 O O . LEU A 1 509 ? 4.078 -18.710 19.521 1.00 51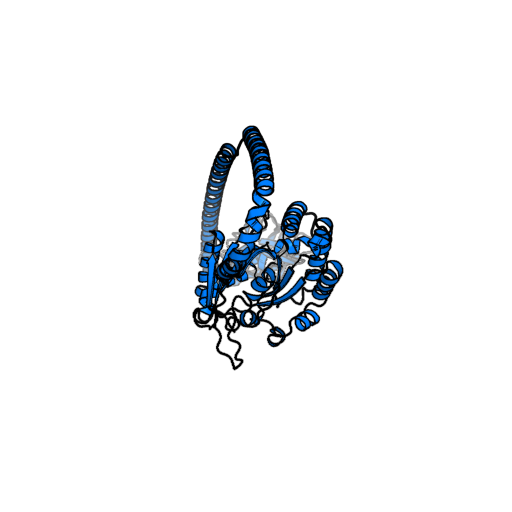.25 509 LEU A O 1
#

Radius of gyration: 41.42 Å; Cα contacts (8 Å, |Δi|>4): 737; chains: 1; bounding box: 103×49×113 Å

Sequence (509 aa):
MTKLNFAIAEIVDIYNSLPTILAPKVVKVAVHPSQSNRDRPSLAEQKNGNYWIVLVEANYWLLPQSGLRINQFNLATVKSLFDCQGYELSEHGDFVLLEAAQVSGMPNGTEWRLEKKGVINFDPNYPADELRSQQKQAQQEIDRLQSELEESKRRNQRLNAQLAELAYDTLQKIRADLVTRDEFIEQGQRVETWEEKLNQTIDKFEQSISHQGETIVEFSNQIHPIFDQLERLDVDDFRGHIRLIGPRPSGKLTFLAALLCLDRALKNTNLMINIVPRNDESVRLKEQGNDLFLQRYLLSPLPVVSCRILPIYDALIEINNLNKNKSMNLNFLNKKKSMKLDFVCKPYPGEIFEFFCDTQKYRDLIDEYLQDLACVNHVILMIDVLSSDKDNYYAEGLVFLEQSLRIRRTDSSLSSYRIAVVFSKFDLSHSWDDRNNLGQYVKCNYPQVKSVLDRWYDSWDCSIEYFACSAYGRQGMADPSQWKPFGLLSPIYWLLTGKREKNLEKSGL